Protein AF-A0A023BAM6-F1 (afdb_monomer_lite)

Foldseek 3Di:
DPPVVVVVVVVVVVPDPPVNVVVVVVVVVVVVVPDDPPDPCVVVVVVVVVVVVCVVPVPPDDDDDDDDDDDDDDDDDDDDDDDDDDDDDDDDDDPDPDPLPDAAQDDPVLVVVPDQPLLLLVLLCCCSVVVVCVLDLDDDDPPAHSSRRSVVVVVLVVVCVVPVPRDDSVSSVPCLSVPPDDNPSVVVVVLQVVLPDPPVCSQVVVVLVVLVVLLVVVLVVVVVVVVVDVVNDPLLVVLSCQLVVLADDQWFAAPVRDIAGQDDPVLQPDFAQVLLLVVLCCCVNLVLLVLQPPVLRDPRDHSSSSSVSQVVVCVPDDSLVCVAQSSDDDDQNDDDDPPDDDPRGGTDGNSSSSSVCCSQLVVVSSVRSSVVSVVVVVVVVVVVPPPPPDDDDDDDDDDDDDDDDDDPDPDDDDDDDPPPDPPPDPPDQPQVCVVVVCSVLRDPDPPDDDDFRAPDDPDDLVLLPDDPPDDHSSVSLVVCVVCVVVVQVVVQVPDPDDPPPHGPQRPSNNVSVSVSVRSVVVVVVVVVPPD

Radius of gyration: 33.05 Å; chains: 1; bounding box: 79×85×106 Å

Organism: Gregarina niphandrodes (NCBI:txid110365)

pLDDT: mean 70.74, std 22.08, range [27.56, 98.25]

Secondary structure (DSSP, 8-state):
--HHHHHHHHHHHTTS-HHHHHHHHHHHHHHHHT--TT-TTHHHHHHHHHHHHHHT-TT-----------------------------------------PPPPS--GGGTT-----HHHHHHHHHHHHHT-GGG-SS--PSS--HHHHHHHHHHHHHHHHH-TTSPP-TTTSSTTT--SSS-THHHHHHHHHHH---GGGHHHHHHHHHHHHHHHHHHHHHHHHHHH-TTS-GGGHHHHHHHHTSSPPSEEE-TTS-EEES--TGGGG--EEHHHHHHHHHHHHTT-GGGS-TTT--TT--HHHHHHHHHHHHTTS--GGGGSGGGSS-GGG-PPPTT---TTTSEE-HHHHHHHHHHHSHHHHHHHHHHHHHHHHHHHHHHHTS--------------------------PPPP---------TTS-TTSSHHHHHHHHT------SS--------S-GGGTS--TTS-THHHHHHHHHHHHHHHHHHHHTTS-S----S----HHHHHHHHHHHHHHHHHHHHGGG--

Structure (mmCIF, N/CA/C/O backbone):
data_AF-A0A023BAM6-F1
#
_entry.id   AF-A0A023BAM6-F1
#
loop_
_atom_site.group_PDB
_atom_site.id
_atom_site.type_symbol
_atom_site.label_atom_id
_atom_site.label_alt_id
_atom_site.label_comp_id
_atom_site.label_asym_id
_atom_site.label_entity_id
_atom_site.label_seq_id
_atom_site.pdbx_PDB_ins_code
_atom_site.Cartn_x
_atom_site.Cartn_y
_atom_site.Cartn_z
_atom_site.occupancy
_atom_site.B_iso_or_equiv
_atom_site.auth_seq_id
_atom_site.auth_comp_id
_atom_site.auth_asym_id
_atom_site.auth_atom_id
_atom_site.pdbx_PDB_model_num
ATOM 1 N N . MET A 1 1 ? -6.495 29.002 24.136 1.00 39.88 1 MET A N 1
ATOM 2 C CA . MET A 1 1 ? -6.080 30.288 23.540 1.00 39.88 1 MET A CA 1
ATOM 3 C C . MET A 1 1 ? -7.139 30.722 22.550 1.00 39.88 1 MET A C 1
ATOM 5 O O . MET A 1 1 ? -7.466 29.936 21.670 1.00 39.88 1 MET A O 1
ATOM 9 N N . CYS A 1 2 ? -7.728 31.908 22.714 1.00 44.94 2 CYS A N 1
ATOM 10 C CA . CYS A 1 2 ? -8.522 32.494 21.636 1.00 44.94 2 CYS A CA 1
ATOM 11 C C . CYS A 1 2 ? -7.566 33.038 20.561 1.00 44.94 2 CYS A C 1
ATOM 13 O O . CYS A 1 2 ? -6.419 33.361 20.869 1.00 44.94 2 CYS A O 1
ATOM 15 N N . LEU A 1 3 ? -8.034 33.138 19.313 1.00 41.78 3 LEU A N 1
ATOM 16 C CA . LEU A 1 3 ? -7.269 33.666 18.171 1.00 41.78 3 LEU A CA 1
ATOM 17 C C . LEU A 1 3 ? -6.597 35.011 18.500 1.00 41.78 3 LEU A C 1
ATOM 19 O O . LEU A 1 3 ? -5.480 35.278 18.085 1.00 41.78 3 LEU A O 1
ATOM 23 N N . GLN A 1 4 ? -7.247 35.813 19.338 1.00 47.25 4 GLN A N 1
ATOM 24 C CA . GLN A 1 4 ? -6.756 37.110 19.788 1.00 47.25 4 GLN A CA 1
ATOM 25 C C . GLN A 1 4 ? -5.546 37.019 20.733 1.00 47.25 4 GLN A C 1
ATOM 27 O O . GLN A 1 4 ? -4.661 37.861 20.658 1.00 47.25 4 GLN A O 1
ATOM 32 N N . SER A 1 5 ? -5.456 35.981 21.572 1.00 47.41 5 SER A N 1
ATOM 33 C CA . SER A 1 5 ? -4.263 35.725 22.394 1.00 47.41 5 SER A CA 1
ATOM 34 C C . SER A 1 5 ? -3.087 35.233 21.553 1.00 47.41 5 SER A C 1
ATOM 36 O O . SER A 1 5 ? -1.954 35.593 21.836 1.00 47.41 5 SER A O 1
ATOM 38 N N . ALA A 1 6 ? -3.355 34.435 20.515 1.00 41.34 6 ALA A N 1
ATOM 39 C CA . ALA A 1 6 ? -2.318 33.971 19.595 1.00 41.34 6 ALA A CA 1
ATOM 40 C C . ALA A 1 6 ? -1.775 35.124 18.735 1.00 41.34 6 ALA A C 1
ATOM 42 O O . ALA A 1 6 ? -0.568 35.242 18.569 1.00 41.34 6 ALA A O 1
ATOM 43 N N . LEU A 1 7 ? -2.650 36.016 18.260 1.00 49.31 7 LEU A N 1
ATOM 44 C CA . LEU A 1 7 ? -2.243 37.221 17.531 1.00 49.31 7 LEU A CA 1
ATOM 45 C C . LEU A 1 7 ? -1.484 38.207 18.431 1.00 49.31 7 LEU A C 1
ATOM 47 O O . LEU A 1 7 ? -0.448 38.710 18.025 1.00 49.31 7 LEU A O 1
ATOM 51 N N . SER A 1 8 ? -1.920 38.402 19.681 1.00 48.31 8 SER A N 1
ATOM 52 C CA . SER A 1 8 ? -1.192 39.226 20.659 1.00 48.31 8 SER A CA 1
ATOM 53 C C . SER A 1 8 ? 0.195 38.673 20.993 1.00 48.31 8 SER A C 1
ATOM 55 O O . SER A 1 8 ? 1.098 39.453 21.272 1.00 48.31 8 SER A O 1
ATOM 57 N N . PHE A 1 9 ? 0.362 37.349 21.004 1.00 51.34 9 PHE A N 1
ATOM 58 C CA . PHE A 1 9 ? 1.660 36.714 21.225 1.00 51.34 9 PHE A CA 1
ATOM 59 C C . PHE A 1 9 ? 2.583 36.894 20.013 1.00 51.34 9 PHE A C 1
ATOM 61 O O . PHE A 1 9 ? 3.761 37.183 20.181 1.00 51.34 9 PHE A O 1
ATOM 68 N N . LEU A 1 10 ? 2.042 36.781 18.795 1.00 48.38 10 LEU A N 1
ATOM 69 C CA . LEU A 1 10 ? 2.798 36.998 17.558 1.00 48.38 10 LEU A CA 1
ATOM 70 C C . LEU A 1 10 ? 3.211 38.466 17.374 1.00 48.38 10 LEU A C 1
ATOM 72 O O . LEU A 1 10 ? 4.354 38.714 17.005 1.00 48.38 10 LEU A O 1
ATOM 76 N N . ASP A 1 11 ? 2.344 39.425 17.710 1.00 50.50 11 ASP A N 1
ATOM 77 C CA . ASP A 1 11 ? 2.699 40.853 17.705 1.00 50.50 11 ASP A CA 1
ATOM 78 C C . ASP A 1 11 ? 3.811 41.155 18.725 1.00 50.50 11 ASP A C 1
ATOM 80 O O . ASP A 1 11 ? 4.738 41.905 18.428 1.00 50.50 11 ASP A O 1
ATOM 84 N N . GLN A 1 12 ? 3.777 40.532 19.908 1.00 54.75 12 GLN A N 1
ATOM 85 C CA . GLN A 1 12 ? 4.817 40.708 20.931 1.00 54.75 12 GLN A CA 1
ATOM 86 C C . GLN A 1 12 ? 6.143 40.046 20.544 1.00 54.75 12 GLN A C 1
ATOM 88 O O . GLN A 1 12 ? 7.197 40.639 20.752 1.00 54.75 12 GLN A O 1
ATOM 93 N N . ALA A 1 13 ? 6.099 38.860 19.933 1.00 50.84 13 ALA A N 1
ATOM 94 C CA . ALA A 1 13 ? 7.284 38.202 19.391 1.00 50.84 13 ALA A CA 1
ATOM 95 C C . ALA A 1 13 ? 7.905 39.008 18.235 1.00 50.84 13 ALA A C 1
ATOM 97 O O . ALA A 1 13 ? 9.123 39.062 18.118 1.00 50.84 13 ALA A O 1
ATOM 98 N N . SER A 1 14 ? 7.083 39.690 17.427 1.00 48.66 14 SER A N 1
ATOM 99 C CA . SER A 1 14 ? 7.556 40.575 16.352 1.00 48.66 14 SER A CA 1
ATOM 100 C C . SER A 1 14 ? 8.194 41.881 16.844 1.00 48.66 14 SER A C 1
ATOM 102 O O . SER A 1 14 ? 8.845 42.571 16.065 1.00 48.66 14 SER A O 1
ATOM 104 N N . ALA A 1 15 ? 8.007 42.221 18.124 1.00 53.91 15 ALA A N 1
ATOM 105 C CA . ALA A 1 15 ? 8.567 43.411 18.761 1.00 53.91 15 ALA A CA 1
ATOM 106 C C . ALA A 1 15 ? 9.870 43.133 19.534 1.00 53.91 15 ALA A C 1
ATOM 108 O O . ALA A 1 15 ? 10.428 44.054 20.136 1.00 53.91 15 ALA A O 1
ATOM 109 N N . LEU A 1 16 ? 10.353 41.886 19.543 1.00 73.12 16 LEU A N 1
ATOM 110 C CA . LEU A 1 16 ? 11.674 41.561 20.074 1.00 73.12 16 LEU A CA 1
ATOM 111 C C . LEU A 1 16 ? 12.734 42.190 19.165 1.00 73.12 16 LEU A C 1
ATOM 113 O O . LEU A 1 16 ? 12.675 42.032 17.947 1.00 73.12 16 LEU A O 1
ATOM 117 N N . SER A 1 17 ? 13.682 42.933 19.743 1.00 69.62 17 SER A N 1
ATOM 118 C CA . SER A 1 17 ? 14.806 43.457 18.967 1.00 69.62 17 SER A CA 1
ATOM 119 C C . SER A 1 17 ? 15.677 42.303 18.475 1.00 69.62 17 SER A C 1
ATOM 121 O O . SER A 1 17 ? 15.768 41.264 19.134 1.00 69.62 17 SER A O 1
ATOM 123 N N . ASP A 1 18 ? 16.361 42.501 17.349 1.00 65.12 18 ASP A N 1
ATOM 124 C CA . ASP A 1 18 ? 17.295 41.509 16.804 1.00 65.12 18 ASP A CA 1
ATOM 125 C C . ASP A 1 18 ? 18.355 41.091 17.844 1.00 65.12 18 ASP A C 1
ATOM 127 O O . ASP A 1 18 ? 18.765 39.934 17.880 1.00 65.12 18 ASP A O 1
ATOM 131 N N . ASP A 1 19 ? 18.716 41.989 18.769 1.00 54.69 19 ASP A N 1
ATOM 132 C CA . ASP A 1 19 ? 19.615 41.699 19.894 1.00 54.69 19 ASP A CA 1
ATOM 133 C C . ASP A 1 19 ? 19.014 40.710 20.910 1.00 54.69 19 ASP A C 1
ATOM 135 O O . ASP A 1 19 ? 19.727 39.861 21.445 1.00 54.69 19 ASP A O 1
ATOM 139 N N . ALA A 1 20 ? 17.704 40.785 21.175 1.00 61.34 20 ALA A N 1
ATOM 140 C CA . ALA A 1 20 ? 17.016 39.849 22.064 1.00 61.34 20 ALA A CA 1
ATOM 141 C C . ALA A 1 20 ? 16.894 38.459 21.421 1.00 61.34 20 ALA A C 1
ATOM 143 O O . ALA A 1 20 ? 17.069 37.447 22.100 1.00 61.34 20 ALA A O 1
ATOM 144 N N . VAL A 1 21 ? 16.662 38.409 20.105 1.00 62.56 21 VAL A N 1
ATOM 145 C CA . VAL A 1 21 ? 16.640 37.154 19.338 1.00 62.56 21 VAL A CA 1
ATOM 146 C C . VAL A 1 21 ? 18.037 36.531 19.292 1.00 62.56 21 VAL A C 1
ATOM 148 O O . VAL A 1 21 ? 18.187 35.355 19.609 1.00 62.56 21 VAL A O 1
ATOM 151 N N . ALA A 1 22 ? 19.076 37.323 19.019 1.00 61.97 22 ALA A N 1
ATOM 152 C CA . ALA A 1 22 ? 20.460 36.853 19.018 1.00 61.97 22 ALA A CA 1
ATOM 153 C C . ALA A 1 22 ? 20.920 36.359 20.402 1.00 61.97 22 ALA A C 1
ATOM 155 O O . ALA A 1 22 ? 21.675 35.390 20.499 1.00 61.97 22 ALA A O 1
ATOM 156 N N . MET A 1 23 ? 20.452 36.992 21.484 1.00 59.91 23 MET A N 1
ATOM 157 C CA . MET A 1 23 ? 20.719 36.537 22.850 1.00 59.91 23 MET A CA 1
ATOM 158 C C . MET A 1 23 ? 20.029 35.198 23.143 1.00 59.91 23 MET A C 1
ATOM 160 O O . MET A 1 23 ? 20.653 34.315 23.728 1.00 59.91 23 MET A O 1
ATOM 164 N N . MET A 1 24 ? 18.781 35.018 22.696 1.00 56.75 24 MET A N 1
ATOM 165 C CA . MET A 1 24 ? 18.062 33.747 22.825 1.00 56.75 24 MET A CA 1
ATOM 166 C C . MET A 1 24 ? 18.712 32.622 22.012 1.00 56.75 24 MET A C 1
ATOM 168 O O . MET A 1 24 ? 18.857 31.517 22.529 1.00 56.75 24 MET A O 1
ATOM 172 N N . ASP A 1 25 ? 19.143 32.898 20.780 1.00 55.59 25 ASP A N 1
ATOM 173 C CA . ASP A 1 25 ? 19.797 31.910 19.914 1.00 55.59 25 ASP A CA 1
ATOM 174 C C . ASP A 1 25 ? 21.161 31.483 20.467 1.00 55.59 25 ASP A C 1
ATOM 176 O O . ASP A 1 25 ? 21.487 30.295 20.479 1.00 55.59 25 ASP A O 1
ATOM 180 N N . ARG A 1 26 ? 21.943 32.433 20.995 1.00 64.69 26 ARG A N 1
ATOM 181 C CA . ARG A 1 26 ? 23.209 32.130 21.671 1.00 64.69 26 ARG A CA 1
ATOM 182 C C . ARG A 1 26 ? 22.993 31.265 22.912 1.00 64.69 26 ARG A C 1
ATOM 184 O O . ARG A 1 26 ? 23.725 30.303 23.113 1.00 64.69 26 ARG A O 1
ATOM 191 N N . PHE A 1 27 ? 21.982 31.582 23.717 1.00 60.88 27 PHE A N 1
ATOM 192 C CA . PHE A 1 27 ? 21.685 30.829 24.934 1.00 60.88 27 PHE A CA 1
ATOM 193 C C . PHE A 1 27 ? 21.161 29.419 24.622 1.00 60.88 27 PHE A C 1
ATOM 195 O O . PHE A 1 27 ? 21.526 28.454 25.289 1.00 60.88 27 PHE A O 1
ATOM 202 N N . ALA A 1 28 ? 20.350 29.277 23.570 1.00 59.78 28 ALA A N 1
ATOM 203 C CA . ALA A 1 28 ? 19.902 27.978 23.082 1.00 59.78 28 ALA A CA 1
ATOM 204 C C . ALA A 1 28 ? 21.074 27.126 22.571 1.00 59.78 28 ALA A C 1
ATOM 206 O O . ALA A 1 28 ? 21.104 25.929 22.833 1.00 59.78 28 ALA A O 1
ATOM 207 N N . ALA A 1 29 ? 22.050 27.729 21.885 1.00 59.03 29 ALA A N 1
ATOM 208 C CA . ALA A 1 29 ? 23.253 27.029 21.445 1.00 59.03 29 ALA A CA 1
ATOM 209 C C . ALA A 1 29 ? 24.116 26.555 22.630 1.00 59.03 29 ALA A C 1
ATOM 211 O O . ALA A 1 29 ? 24.506 25.391 22.656 1.00 59.03 29 ALA A O 1
ATOM 212 N N . GLU A 1 30 ? 24.333 27.410 23.637 1.00 63.78 30 GLU A N 1
ATOM 213 C CA . GLU A 1 30 ? 25.087 27.058 24.853 1.00 63.78 30 GLU A CA 1
ATOM 214 C C . GLU A 1 30 ? 24.390 25.936 25.655 1.00 63.78 30 GLU A C 1
ATOM 216 O O . GLU A 1 30 ? 25.047 25.019 26.137 1.00 63.78 30 GLU A O 1
ATOM 221 N N . MET A 1 31 ? 23.053 25.930 25.732 1.00 59.81 31 MET A N 1
ATOM 222 C CA . MET A 1 31 ? 22.292 24.866 26.411 1.00 59.81 31 MET A CA 1
ATOM 223 C C . MET A 1 31 ? 22.296 23.522 25.666 1.00 59.81 31 MET A C 1
ATOM 225 O O . MET A 1 31 ? 22.079 22.481 26.284 1.00 59.81 31 MET A O 1
ATOM 229 N N . LEU A 1 32 ? 22.495 23.532 24.346 1.00 55.44 32 LEU A N 1
ATOM 230 C CA . LEU A 1 32 ? 22.486 22.324 23.518 1.00 55.44 32 LEU A CA 1
ATOM 231 C C . LEU A 1 32 ? 23.868 21.659 23.414 1.00 55.44 32 LEU A C 1
ATOM 233 O O . LEU A 1 32 ? 23.922 20.465 23.128 1.00 55.44 32 LEU A O 1
ATOM 237 N N . GLU A 1 33 ? 24.964 22.391 23.647 1.00 56.66 33 GLU A N 1
ATOM 238 C CA . GLU A 1 33 ? 26.327 21.830 23.636 1.00 56.66 33 GLU A CA 1
ATOM 239 C C . GLU A 1 33 ? 26.632 20.946 24.859 1.00 56.66 33 GLU A C 1
ATOM 241 O O . GLU A 1 33 ? 27.360 19.964 24.719 1.00 56.66 33 GLU A O 1
ATOM 246 N N . ASP A 1 34 ? 26.021 21.217 26.017 1.00 50.75 34 ASP A N 1
ATOM 247 C CA . ASP A 1 34 ? 26.221 20.452 27.264 1.00 50.75 34 ASP A CA 1
ATOM 248 C C . ASP A 1 34 ? 25.141 19.372 27.512 1.00 50.75 34 ASP A C 1
ATOM 250 O O . ASP A 1 34 ? 25.018 18.819 28.609 1.00 50.75 34 ASP A O 1
ATOM 254 N N . TRP A 1 35 ? 24.337 19.045 26.495 1.00 63.62 35 TRP A N 1
ATOM 255 C CA . TRP A 1 35 ? 23.192 18.144 26.632 1.00 63.62 35 TRP A CA 1
ATOM 256 C C . TRP A 1 35 ? 23.614 16.664 26.741 1.00 63.62 35 TRP A C 1
ATOM 258 O O . TRP A 1 35 ? 24.070 16.060 25.771 1.00 63.62 35 TRP A O 1
ATOM 268 N N . ASN A 1 36 ? 23.389 16.050 27.910 1.00 52.47 36 ASN A N 1
ATOM 269 C CA . ASN A 1 36 ? 23.323 14.593 28.076 1.00 52.47 36 ASN A CA 1
ATOM 270 C C . ASN A 1 36 ? 21.860 14.133 28.193 1.00 52.47 36 ASN A C 1
ATOM 272 O O . ASN A 1 36 ? 21.074 14.713 28.938 1.00 52.47 36 ASN A O 1
ATOM 276 N N . ASP A 1 37 ? 21.506 13.065 27.477 1.00 50.84 37 ASP A N 1
ATOM 277 C CA . ASP A 1 37 ? 20.132 12.555 27.308 1.00 50.84 37 ASP A CA 1
ATOM 278 C C . ASP A 1 37 ? 19.467 11.979 28.587 1.00 50.84 37 ASP A C 1
ATOM 280 O O . ASP A 1 37 ? 18.336 11.494 28.515 1.00 50.84 37 ASP A O 1
ATOM 284 N N . ASP A 1 38 ? 20.126 12.032 29.750 1.00 49.88 38 ASP A N 1
ATOM 285 C CA . ASP A 1 38 ? 19.708 11.321 30.970 1.00 49.88 38 ASP A CA 1
ATOM 286 C C . ASP A 1 38 ? 19.127 12.213 32.097 1.00 49.88 38 ASP A C 1
ATOM 288 O O . ASP A 1 38 ? 18.716 11.674 33.127 1.00 49.88 38 ASP A O 1
ATOM 292 N N . ASP A 1 39 ? 19.026 13.540 31.931 1.00 60.81 39 ASP A N 1
ATOM 293 C CA . ASP A 1 39 ? 18.558 14.441 33.004 1.00 60.81 39 ASP A CA 1
ATOM 294 C C . ASP A 1 39 ? 17.070 14.857 32.867 1.00 60.81 39 ASP A C 1
ATOM 296 O O . ASP A 1 39 ? 16.669 15.589 31.960 1.00 60.81 39 ASP A O 1
ATOM 300 N N . ASP A 1 40 ? 16.232 14.408 33.815 1.00 49.84 40 ASP A N 1
ATOM 301 C CA . ASP A 1 40 ? 14.765 14.599 33.856 1.00 49.84 40 ASP A CA 1
ATOM 302 C C . ASP A 1 40 ? 14.295 15.949 34.475 1.00 49.84 40 ASP A C 1
ATOM 304 O O . ASP A 1 40 ? 13.090 16.220 34.530 1.00 49.84 40 ASP A O 1
ATOM 308 N N . ASP A 1 41 ? 15.202 16.834 34.906 1.00 58.44 41 ASP A N 1
ATOM 309 C CA . ASP A 1 41 ? 14.861 18.056 35.673 1.00 58.44 41 ASP A CA 1
ATOM 310 C C . ASP A 1 41 ? 14.668 19.338 34.824 1.00 58.44 41 ASP A C 1
ATOM 312 O O . ASP A 1 41 ? 14.342 20.412 35.338 1.00 58.44 41 ASP A O 1
ATOM 316 N N . VAL A 1 42 ? 14.729 19.224 33.494 1.00 52.69 42 VAL A N 1
ATOM 317 C CA . VAL A 1 42 ? 14.700 20.353 32.535 1.00 52.69 42 VAL A CA 1
ATOM 318 C C . VAL A 1 42 ? 13.460 21.252 32.664 1.00 52.69 42 VAL A C 1
ATOM 320 O O . VAL A 1 42 ? 13.533 22.466 32.476 1.00 52.69 42 VAL A O 1
ATOM 323 N N . ILE A 1 43 ? 12.294 20.694 33.003 1.00 49.88 43 ILE A N 1
ATOM 324 C CA . ILE A 1 43 ? 11.062 21.494 33.144 1.00 49.88 43 ILE A CA 1
ATOM 325 C C . ILE A 1 43 ? 11.118 22.376 34.399 1.00 49.88 43 ILE A C 1
ATOM 327 O O . ILE A 1 43 ? 10.577 23.482 34.383 1.00 49.88 43 ILE A O 1
ATOM 331 N N . ALA A 1 44 ? 11.767 21.908 35.467 1.00 61.47 44 ALA A N 1
ATOM 332 C CA . ALA A 1 44 ? 11.925 22.682 36.693 1.00 61.47 44 ALA A CA 1
ATOM 333 C C . ALA A 1 44 ? 12.922 23.833 36.494 1.00 61.47 44 ALA A C 1
ATOM 335 O O . ALA A 1 44 ? 12.675 24.940 36.972 1.00 61.47 44 ALA A O 1
ATOM 336 N N . ASP A 1 45 ? 13.982 23.606 35.718 1.00 63.88 45 ASP A N 1
ATOM 337 C CA . ASP A 1 45 ? 14.970 24.639 35.408 1.00 63.88 45 ASP A CA 1
ATOM 338 C C . ASP A 1 45 ? 14.429 25.710 34.463 1.00 63.88 45 ASP A C 1
ATOM 340 O O . ASP A 1 45 ? 14.577 26.899 34.741 1.00 63.88 45 ASP A O 1
ATOM 344 N N . VAL A 1 46 ? 13.692 25.322 33.417 1.00 55.75 46 VAL A N 1
ATOM 345 C CA . VAL A 1 46 ? 13.018 26.288 32.534 1.00 55.75 46 VAL A CA 1
ATOM 346 C C . VAL A 1 46 ? 11.956 27.088 33.295 1.00 55.75 46 VAL A C 1
ATOM 348 O O . VAL A 1 46 ? 11.841 28.294 33.091 1.00 55.75 46 VAL A O 1
ATOM 351 N N . ALA A 1 47 ? 11.197 26.457 34.198 1.00 58.84 47 ALA A N 1
ATOM 352 C CA . ALA A 1 47 ? 10.211 27.163 35.017 1.00 58.84 47 ALA A CA 1
ATOM 353 C C . ALA A 1 47 ? 10.867 28.189 35.956 1.00 58.84 47 ALA A C 1
ATOM 355 O O . ALA A 1 47 ? 10.404 29.324 36.030 1.00 58.84 47 ALA A O 1
ATOM 356 N N . ARG A 1 48 ? 11.976 27.820 36.607 1.00 67.31 48 ARG A N 1
ATOM 357 C CA . ARG A 1 48 ? 12.741 28.705 37.496 1.00 67.31 48 ARG A CA 1
ATOM 358 C C . ARG A 1 48 ? 13.337 29.901 36.751 1.00 67.31 48 ARG A C 1
ATOM 360 O O . ARG A 1 48 ? 13.233 31.021 37.232 1.00 67.31 48 ARG A O 1
ATOM 367 N N . ILE A 1 49 ? 13.886 29.681 35.557 1.00 64.69 49 ILE A N 1
ATOM 368 C CA . ILE A 1 49 ? 14.461 30.749 34.725 1.00 64.69 49 ILE A CA 1
ATOM 369 C C . ILE A 1 49 ? 13.372 31.714 34.237 1.00 64.69 49 ILE A C 1
ATOM 371 O O . ILE A 1 49 ? 13.572 32.925 34.242 1.00 64.69 49 ILE A O 1
ATOM 375 N N . VAL A 1 50 ? 12.198 31.202 33.852 1.00 61.94 50 VAL A N 1
ATOM 376 C CA . VAL A 1 50 ? 11.060 32.051 33.465 1.00 61.94 50 VAL A CA 1
ATOM 377 C C . VAL A 1 50 ? 10.555 32.872 34.654 1.00 61.94 50 VAL A C 1
ATOM 379 O O . VAL A 1 50 ? 10.247 34.050 34.480 1.00 61.94 50 VAL A O 1
ATOM 382 N N . ASP A 1 51 ? 10.505 32.293 35.853 1.00 67.12 51 ASP A N 1
ATOM 383 C CA . ASP A 1 51 ? 10.130 33.022 37.068 1.00 67.12 51 ASP A CA 1
ATOM 384 C C . ASP A 1 51 ? 11.156 34.117 37.420 1.00 67.12 51 ASP A C 1
ATOM 386 O O . ASP A 1 51 ? 10.750 35.236 37.744 1.00 67.12 51 ASP A O 1
ATOM 390 N N . ASP A 1 52 ? 12.457 33.853 37.261 1.00 67.81 52 ASP A N 1
ATOM 391 C CA . ASP A 1 52 ? 13.523 34.847 37.455 1.00 67.81 52 ASP A CA 1
ATOM 392 C C . ASP A 1 52 ? 13.433 35.987 36.419 1.00 67.81 52 ASP A C 1
ATOM 394 O O . ASP A 1 52 ? 13.495 37.163 36.775 1.00 67.81 52 ASP A O 1
ATOM 398 N N . MET A 1 53 ? 13.170 35.674 35.145 1.00 55.81 53 MET A N 1
ATOM 399 C CA . MET A 1 53 ? 12.970 36.686 34.094 1.00 55.81 53 MET A CA 1
ATOM 400 C C . MET A 1 53 ? 11.723 37.556 34.322 1.00 55.81 53 MET A C 1
ATOM 402 O O . MET A 1 53 ? 11.682 38.720 33.914 1.00 55.81 53 MET A O 1
ATOM 406 N N . LEU A 1 54 ? 10.683 37.001 34.951 1.00 60.66 54 LEU A N 1
ATOM 407 C CA . LEU A 1 54 ? 9.448 37.721 35.264 1.00 60.66 54 LEU A CA 1
ATOM 408 C C . LEU A 1 54 ? 9.548 38.536 36.561 1.00 60.66 54 LEU A C 1
ATOM 410 O O . LEU A 1 54 ? 8.817 39.522 36.707 1.00 60.66 54 LEU A O 1
ATOM 414 N N . ALA A 1 55 ? 10.452 38.175 37.477 1.00 65.25 55 ALA A N 1
ATOM 415 C CA . ALA A 1 55 ? 10.710 38.924 38.706 1.00 65.25 55 ALA A CA 1
ATOM 416 C C . ALA A 1 55 ? 11.258 40.337 38.424 1.00 65.25 55 ALA A C 1
ATOM 418 O O . ALA A 1 55 ? 10.893 41.288 39.121 1.00 65.25 55 ALA A O 1
ATOM 419 N N . ASP A 1 56 ? 12.030 40.496 37.347 1.00 55.53 56 ASP A N 1
ATOM 420 C CA . ASP A 1 56 ? 12.645 41.770 36.957 1.00 55.53 56 ASP A CA 1
ATOM 421 C C . ASP A 1 56 ? 11.716 42.699 36.145 1.00 55.53 56 ASP A C 1
ATOM 423 O O . ASP A 1 56 ? 12.072 43.842 35.854 1.00 55.53 56 ASP A O 1
ATOM 427 N N . ASN A 1 57 ? 10.494 42.262 35.801 1.00 46.28 57 ASN A N 1
ATOM 428 C CA . ASN A 1 57 ? 9.534 43.055 35.016 1.00 46.28 57 ASN A CA 1
ATOM 429 C C . ASN A 1 57 ? 8.096 43.035 35.592 1.00 46.28 57 ASN A C 1
ATOM 431 O O . ASN A 1 57 ? 7.161 42.501 34.982 1.00 46.28 57 ASN A O 1
ATOM 435 N N . PRO A 1 58 ? 7.849 43.696 36.744 1.00 48.28 58 PRO A N 1
ATOM 436 C CA . PRO A 1 58 ? 6.582 43.613 37.487 1.00 48.28 58 PRO A CA 1
ATOM 437 C C . PRO A 1 58 ? 5.350 44.210 36.773 1.00 48.28 58 PRO A C 1
ATOM 439 O O . PRO A 1 58 ? 4.221 44.034 37.238 1.00 48.28 58 PRO A O 1
ATOM 442 N N . ASN A 1 59 ? 5.530 44.886 35.633 1.00 47.12 59 ASN A N 1
ATOM 443 C CA . ASN A 1 59 ? 4.442 45.491 34.858 1.00 47.12 59 ASN A CA 1
ATOM 444 C C . ASN A 1 59 ? 3.821 44.552 33.802 1.00 47.12 59 ASN A C 1
ATOM 446 O O . ASN A 1 59 ? 2.800 44.901 33.210 1.00 47.12 59 ASN A O 1
ATOM 450 N N . ALA A 1 60 ? 4.360 43.346 33.588 1.00 45.22 60 ALA A N 1
ATOM 451 C CA . ALA A 1 60 ? 3.871 42.384 32.589 1.00 45.22 60 ALA A CA 1
ATOM 452 C C . ALA A 1 60 ? 2.614 41.585 33.027 1.00 45.22 60 ALA A C 1
ATOM 454 O O . ALA A 1 60 ? 2.415 40.435 32.631 1.00 45.22 60 ALA A O 1
ATOM 455 N N . ARG A 1 61 ? 1.739 42.162 33.869 1.00 38.69 61 ARG A N 1
ATOM 456 C CA . ARG A 1 61 ? 0.598 41.444 34.469 1.00 38.69 61 ARG A CA 1
ATOM 457 C C . ARG A 1 61 ? -0.707 41.668 33.693 1.00 38.69 61 ARG A C 1
ATOM 459 O O . ARG A 1 61 ? -1.288 42.750 33.701 1.00 38.69 61 ARG A O 1
ATOM 466 N N . PHE A 1 62 ? -1.204 40.604 33.064 1.00 32.00 62 PHE A N 1
ATOM 467 C CA . PHE A 1 62 ? -2.440 40.580 32.274 1.00 32.00 62 PHE A CA 1
ATOM 468 C C . PHE A 1 62 ? -3.701 40.870 33.113 1.00 32.00 62 PHE A C 1
ATOM 470 O O . PHE A 1 62 ? -4.046 40.106 34.015 1.00 32.00 62 PHE A O 1
ATOM 477 N N . GLN A 1 63 ? -4.462 41.912 32.756 1.00 32.28 63 GLN A N 1
ATOM 478 C CA . GLN A 1 63 ? -5.855 42.088 33.190 1.00 32.28 63 GLN A CA 1
ATOM 479 C C . GLN A 1 63 ? -6.812 41.922 32.001 1.00 32.28 63 GLN A C 1
ATOM 481 O O . GLN A 1 63 ? -6.839 42.733 31.079 1.00 32.28 63 GLN A O 1
ATOM 486 N N . SER A 1 64 ? -7.633 40.870 32.033 1.00 28.14 64 SER A N 1
ATOM 487 C CA . SER A 1 64 ? -8.681 40.605 31.039 1.00 28.14 64 SER A CA 1
ATOM 488 C C . SER A 1 64 ? -10.004 41.247 31.471 1.00 28.14 64 SER A C 1
ATOM 490 O O . SER A 1 64 ? -10.660 40.772 32.401 1.00 28.14 64 SER A O 1
ATOM 492 N N . ARG A 1 65 ? -10.433 42.302 30.767 1.00 27.56 65 ARG A N 1
ATOM 493 C CA . ARG A 1 65 ? -11.730 42.972 30.961 1.00 27.56 65 ARG A CA 1
ATOM 494 C C . ARG A 1 65 ? -12.755 42.429 29.957 1.00 27.56 65 ARG A C 1
ATOM 496 O O . ARG A 1 65 ? -12.660 42.689 28.763 1.00 27.56 65 ARG A O 1
ATOM 503 N N . VAL A 1 66 ? -13.753 41.691 30.443 1.00 28.50 66 VAL A N 1
ATOM 504 C CA . VAL A 1 66 ? -14.851 41.138 29.630 1.00 28.50 66 VAL A CA 1
ATOM 505 C C . VAL A 1 66 ? -15.981 42.166 29.504 1.00 28.50 66 VAL A C 1
ATOM 507 O O . VAL A 1 66 ? -16.543 42.589 30.513 1.00 28.50 66 VAL A O 1
ATOM 510 N N . LYS A 1 67 ? -16.368 42.531 28.274 1.00 31.55 67 LYS A N 1
ATOM 511 C CA . LYS A 1 67 ? -17.664 43.171 27.978 1.00 31.55 67 LYS A CA 1
ATOM 512 C C . LYS A 1 67 ? -18.557 42.191 27.214 1.00 31.55 67 LYS A C 1
ATOM 514 O O . LYS A 1 67 ? -18.138 41.609 26.221 1.00 31.55 67 LYS A O 1
ATOM 519 N N . ARG A 1 68 ? -19.789 42.022 27.706 1.00 31.64 68 ARG A N 1
ATOM 520 C CA . ARG A 1 68 ? -20.888 41.292 27.056 1.00 31.64 68 ARG A CA 1
ATOM 521 C C . ARG A 1 68 ? -21.676 42.235 26.150 1.00 31.64 68 ARG A C 1
ATOM 523 O O . ARG A 1 68 ? -22.019 43.332 26.580 1.00 31.64 68 ARG A O 1
ATOM 530 N N . THR A 1 69 ? -22.081 41.734 24.991 1.00 28.73 69 THR A N 1
ATOM 531 C CA . THR A 1 69 ? -23.277 42.172 24.262 1.00 28.73 69 THR A CA 1
ATOM 532 C C . THR A 1 69 ? -24.023 40.945 23.745 1.00 28.73 69 THR A C 1
ATOM 534 O O . THR A 1 69 ? -23.469 39.854 23.614 1.00 28.73 69 THR A O 1
ATOM 537 N N . SER A 1 70 ? -25.325 41.121 23.580 1.00 30.89 70 SER A N 1
ATOM 538 C CA . SER A 1 70 ? -26.369 40.103 23.577 1.00 30.89 70 SER A CA 1
ATOM 539 C C . SER A 1 70 ? -27.283 40.227 22.354 1.00 30.89 70 SER A C 1
ATOM 541 O O . SER A 1 70 ? -27.409 41.317 21.809 1.00 30.89 70 SER A O 1
ATOM 543 N N . VAL A 1 71 ? -28.042 39.147 22.113 1.00 30.31 71 VAL A N 1
ATOM 544 C CA . VAL A 1 71 ? -29.333 39.046 21.390 1.00 30.31 71 VAL A CA 1
ATOM 545 C C . VAL A 1 71 ? -29.281 38.804 19.874 1.00 30.31 71 VAL A C 1
ATOM 547 O O . VAL A 1 71 ? -28.620 39.518 19.133 1.00 30.31 71 VAL A O 1
ATOM 550 N N . GLY A 1 72 ? -30.077 37.817 19.432 1.00 28.64 72 GLY A N 1
ATOM 551 C CA . GLY A 1 72 ? -30.522 37.652 18.045 1.00 28.64 72 GLY A CA 1
ATOM 552 C C . GLY A 1 72 ? -31.028 36.241 17.721 1.00 28.64 72 GLY A C 1
ATOM 553 O O . GLY A 1 72 ? -30.233 35.360 17.426 1.00 28.64 72 GLY A O 1
ATOM 554 N N . SER A 1 73 ? -32.341 36.025 17.803 1.00 32.19 73 SER A N 1
ATOM 555 C CA . SER A 1 73 ? -33.084 34.768 17.595 1.00 32.19 73 SER A CA 1
ATOM 556 C C . SER A 1 73 ? -33.899 34.783 16.293 1.00 32.19 73 SER A C 1
ATOM 558 O O . SER A 1 73 ? -34.534 35.801 16.058 1.00 32.19 73 SER A O 1
ATOM 560 N N . GLU A 1 74 ? -34.015 33.663 15.559 1.00 29.52 74 GLU A N 1
ATOM 561 C CA . GLU A 1 74 ? -35.117 33.343 14.604 1.00 29.52 74 GLU A CA 1
ATOM 562 C C . GLU A 1 74 ? -34.978 31.875 14.114 1.00 29.52 74 GLU A C 1
ATOM 564 O O . GLU A 1 74 ? -33.891 31.460 13.731 1.00 29.52 74 GLU A O 1
ATOM 569 N N . LYS A 1 75 ? -35.883 30.936 14.446 1.00 32.78 75 LYS A N 1
ATOM 570 C CA . LYS A 1 75 ? -37.175 30.501 13.842 1.00 32.78 75 LYS A CA 1
ATOM 571 C C . LYS A 1 75 ? -37.121 29.695 12.516 1.00 32.78 75 LYS A C 1
ATOM 573 O O . LYS A 1 75 ? -36.967 30.241 11.439 1.00 32.78 75 LYS A O 1
ATOM 578 N N . VAL A 1 76 ? -37.379 28.384 12.672 1.00 31.59 76 VAL A N 1
ATOM 579 C CA . VAL A 1 76 ? -38.368 27.497 11.997 1.00 31.59 76 VAL A CA 1
ATOM 580 C C . VAL A 1 76 ? -38.595 27.604 10.476 1.00 31.59 76 VAL A C 1
ATOM 582 O O . VAL A 1 76 ? -39.168 28.577 10.006 1.00 31.59 76 VAL A O 1
ATOM 585 N N . CYS A 1 77 ? -38.410 26.481 9.761 1.00 29.47 77 CYS A N 1
ATOM 586 C CA . CYS A 1 77 ? -39.372 26.014 8.747 1.00 29.47 77 CYS A CA 1
ATOM 587 C C . CYS A 1 77 ? -39.273 24.490 8.531 1.00 29.47 77 CYS A C 1
ATOM 589 O O . CYS A 1 77 ? -38.185 23.949 8.349 1.00 29.47 77 CYS A O 1
ATOM 591 N N . GLY A 1 78 ? -40.416 23.798 8.583 1.00 30.17 78 GLY A N 1
ATOM 592 C CA . GLY A 1 78 ? -40.549 22.360 8.345 1.00 30.17 78 GLY A CA 1
ATOM 593 C C . GLY A 1 78 ? -41.115 22.061 6.959 1.00 30.17 78 GLY A C 1
ATOM 594 O O . GLY A 1 78 ? -41.895 22.840 6.419 1.00 30.17 78 GLY A O 1
ATOM 595 N N . THR A 1 79 ? -40.771 20.902 6.396 1.00 31.39 79 THR A N 1
ATOM 596 C CA . THR A 1 79 ? -41.409 20.377 5.180 1.00 31.39 79 THR A CA 1
ATOM 597 C C . THR A 1 79 ? -41.810 18.916 5.368 1.00 31.39 79 THR A C 1
ATOM 599 O O . THR A 1 79 ? -41.006 18.051 5.708 1.00 31.39 79 THR A O 1
ATOM 602 N N . LYS A 1 80 ? -43.111 18.668 5.172 1.00 31.75 80 LYS A N 1
ATOM 603 C CA . LYS A 1 80 ? -43.758 17.353 5.115 1.00 31.75 80 LYS A CA 1
ATOM 604 C C . LYS A 1 80 ? -43.367 16.648 3.813 1.00 31.75 80 LYS A C 1
ATOM 606 O O . LYS A 1 80 ? -43.471 17.252 2.748 1.00 31.75 80 LYS A O 1
ATOM 611 N N . LYS A 1 81 ? -43.007 15.363 3.883 1.00 33.00 81 LYS A N 1
ATOM 612 C CA . LYS A 1 81 ? -42.938 14.468 2.718 1.00 33.00 81 LYS A CA 1
ATOM 613 C C . LYS A 1 81 ? -44.076 13.453 2.779 1.00 33.00 81 LYS A C 1
ATOM 615 O O . LYS A 1 81 ? -44.293 12.811 3.800 1.00 33.00 81 LYS A O 1
ATOM 620 N N . ILE A 1 82 ? -44.799 13.377 1.668 1.00 28.61 82 ILE A N 1
ATOM 621 C CA . ILE A 1 82 ? -45.879 12.441 1.361 1.00 28.61 82 ILE A CA 1
ATOM 622 C C . ILE A 1 82 ? -45.233 11.140 0.867 1.00 28.61 82 ILE A C 1
ATOM 624 O O . ILE A 1 82 ? -44.375 11.192 -0.013 1.00 28.61 82 ILE A O 1
ATOM 628 N N . CYS A 1 83 ? -45.641 9.994 1.413 1.00 28.77 83 CYS A N 1
ATOM 629 C CA . CYS A 1 83 ? -45.261 8.673 0.912 1.00 28.77 83 CYS A CA 1
ATOM 630 C C . CYS A 1 83 ? -46.458 8.049 0.186 1.00 28.77 83 CYS A C 1
ATOM 632 O O . CYS A 1 83 ? -47.547 7.963 0.749 1.00 28.77 83 CYS A O 1
ATOM 634 N N . ILE A 1 84 ? -46.240 7.628 -1.060 1.00 30.55 84 ILE A N 1
ATOM 635 C CA . ILE A 1 84 ? -47.184 6.853 -1.871 1.00 30.55 84 ILE A CA 1
ATOM 636 C C . ILE A 1 84 ? -46.838 5.373 -1.675 1.00 30.55 84 ILE A C 1
ATOM 638 O O . ILE A 1 84 ? -45.679 4.988 -1.825 1.00 30.55 84 ILE A O 1
ATOM 642 N N . GLY A 1 85 ? -47.836 4.573 -1.295 1.00 30.66 85 GLY A N 1
ATOM 643 C CA . GLY A 1 85 ? -47.710 3.133 -1.074 1.00 30.66 85 GLY A CA 1
ATOM 644 C C . GLY A 1 85 ? -47.777 2.321 -2.369 1.00 30.66 85 GLY A C 1
ATOM 645 O O . GLY A 1 85 ? -48.524 2.660 -3.285 1.00 30.66 85 GLY A O 1
ATOM 646 N N . VAL A 1 86 ? -47.011 1.230 -2.412 1.00 33.09 86 VAL A N 1
ATOM 647 C CA . VAL A 1 86 ? -47.077 0.151 -3.413 1.00 33.09 86 VAL A CA 1
ATOM 648 C C . VAL A 1 86 ? -46.916 -1.176 -2.646 1.00 33.09 86 VAL A C 1
ATOM 650 O O . VAL A 1 86 ? -46.122 -1.205 -1.703 1.00 33.09 86 VAL A O 1
ATOM 653 N N . PRO A 1 87 ? -47.694 -2.232 -2.960 1.00 42.16 87 PRO A N 1
ATOM 654 C CA . PRO A 1 87 ? -47.922 -3.352 -2.048 1.00 42.16 87 PRO A CA 1
ATOM 655 C C . PRO A 1 87 ? -46.829 -4.430 -2.069 1.00 42.16 87 PRO A C 1
ATOM 657 O O . PRO A 1 87 ? -46.139 -4.639 -3.066 1.00 42.16 87 PRO A O 1
ATOM 660 N N . GLU A 1 88 ? -46.730 -5.123 -0.933 1.00 40.28 88 GLU A N 1
ATOM 661 C CA . GLU A 1 88 ? -45.830 -6.235 -0.629 1.00 40.28 88 GLU A CA 1
ATOM 662 C C . GLU A 1 88 ? -46.127 -7.488 -1.464 1.00 40.28 88 GLU A C 1
ATOM 664 O O . GLU A 1 88 ? -47.237 -8.020 -1.445 1.00 40.28 88 GLU A O 1
ATOM 669 N N . SER A 1 89 ? -45.093 -8.039 -2.104 1.00 36.00 89 SER A N 1
ATOM 670 C CA . SER A 1 89 ? -45.075 -9.447 -2.500 1.00 36.00 89 SER A CA 1
ATOM 671 C C . SER A 1 89 ? -43.713 -10.077 -2.198 1.00 36.00 89 SER A C 1
ATOM 673 O O . SER A 1 89 ? -42.723 -9.801 -2.871 1.00 36.00 89 SER A O 1
ATOM 675 N N . VAL A 1 90 ? -43.714 -10.911 -1.156 1.00 48.09 90 VAL A N 1
ATOM 676 C CA . VAL A 1 90 ? -42.913 -12.126 -0.922 1.00 48.09 90 VAL A CA 1
ATOM 677 C C . VAL A 1 90 ? -41.490 -12.134 -1.499 1.00 48.09 90 VAL A C 1
ATOM 679 O O . VAL A 1 90 ? -41.267 -12.585 -2.621 1.00 48.09 90 VAL A O 1
ATOM 682 N N . VAL A 1 91 ? -40.502 -11.761 -0.676 1.00 35.88 91 VAL A N 1
ATOM 683 C CA . VAL A 1 91 ? -39.096 -12.138 -0.896 1.00 35.88 91 VAL A CA 1
ATOM 684 C C . VAL A 1 91 ? -38.453 -12.571 0.424 1.00 35.88 91 VAL A C 1
ATOM 686 O O . VAL A 1 91 ? -38.220 -11.765 1.315 1.00 35.88 91 VAL A O 1
ATOM 689 N N . SER A 1 92 ? -38.209 -13.880 0.500 1.00 39.91 92 SER A N 1
ATOM 690 C CA . SER A 1 92 ? -37.167 -14.612 1.231 1.00 39.91 92 SER A CA 1
ATOM 691 C C . SER A 1 92 ? -36.357 -13.843 2.290 1.00 39.91 92 SER A C 1
ATOM 693 O O . SER A 1 92 ? -35.518 -13.007 1.952 1.00 39.91 92 SER A O 1
ATOM 695 N N . GLU A 1 93 ? -36.519 -14.236 3.559 1.00 39.34 93 GLU A N 1
ATOM 696 C CA . GLU A 1 93 ? -35.662 -13.867 4.696 1.00 39.34 93 GLU A CA 1
ATOM 697 C C . GLU A 1 93 ? -34.205 -14.302 4.460 1.00 39.34 93 GLU A C 1
ATOM 699 O O . GLU A 1 93 ? -33.762 -15.384 4.843 1.00 39.34 93 GLU A O 1
ATOM 704 N N . CYS A 1 94 ? -33.427 -13.428 3.830 1.00 33.69 94 CYS A N 1
ATOM 705 C CA . CYS A 1 94 ? -32.002 -13.324 4.101 1.00 33.69 94 CYS A CA 1
ATOM 706 C C . CYS A 1 94 ? -31.850 -12.364 5.280 1.00 33.69 94 CYS A C 1
ATOM 708 O O . CYS A 1 94 ? -32.379 -11.256 5.232 1.00 33.69 94 CYS A O 1
ATOM 710 N N . VAL A 1 95 ? -31.120 -12.773 6.320 1.00 37.84 95 VAL A N 1
ATOM 711 C CA . VAL A 1 95 ? -30.732 -11.917 7.450 1.00 37.84 95 VAL A CA 1
ATOM 712 C C . VAL A 1 95 ? -29.915 -10.744 6.901 1.00 37.84 95 VAL A C 1
ATOM 714 O O . VAL A 1 95 ? -28.700 -10.827 6.724 1.00 37.84 95 VAL A O 1
ATOM 717 N N . VAL A 1 96 ? -30.601 -9.657 6.552 1.00 35.78 96 VAL A N 1
ATOM 718 C CA . VAL A 1 96 ? -29.985 -8.378 6.220 1.00 35.78 96 VAL A CA 1
ATOM 719 C C . VAL A 1 96 ? -29.369 -7.894 7.520 1.00 35.78 96 VAL A C 1
ATOM 721 O O . VAL A 1 96 ? -30.093 -7.608 8.469 1.00 35.78 96 VAL A O 1
ATOM 724 N N . ALA A 1 97 ? -28.036 -7.850 7.581 1.00 42.78 97 ALA A N 1
ATOM 725 C CA . ALA A 1 97 ? -27.332 -7.184 8.665 1.00 42.78 97 ALA A CA 1
ATOM 726 C C . ALA A 1 97 ? -27.924 -5.777 8.799 1.00 42.78 97 ALA A C 1
ATOM 728 O O . ALA A 1 97 ? -27.793 -4.951 7.889 1.00 42.78 97 ALA A O 1
ATOM 729 N N . GLU A 1 98 ? -28.660 -5.560 9.887 1.00 42.72 98 GLU A N 1
ATOM 730 C CA . GLU A 1 98 ? -29.332 -4.309 10.193 1.00 42.72 98 GLU A CA 1
ATOM 731 C C . GLU A 1 98 ? -28.274 -3.208 10.101 1.00 42.72 98 GLU A C 1
ATOM 733 O O . GLU A 1 98 ? -27.276 -3.226 10.827 1.00 42.72 98 GLU A O 1
ATOM 738 N N . ARG A 1 99 ? -28.404 -2.311 9.112 1.00 47.06 99 ARG A N 1
ATOM 739 C CA . ARG A 1 99 ? -27.441 -1.222 8.937 1.00 47.06 99 ARG A CA 1
ATOM 740 C C . ARG A 1 99 ? -27.421 -0.448 10.243 1.00 47.06 99 ARG A C 1
ATOM 742 O O . ARG A 1 99 ? -28.424 0.174 10.586 1.00 47.06 99 ARG A O 1
ATOM 749 N N . VAL A 1 100 ? -26.287 -0.486 10.941 1.00 56.22 100 VAL A N 1
ATOM 750 C CA . VAL A 1 100 ? -26.076 0.277 12.171 1.00 56.22 100 VAL A CA 1
ATOM 751 C C . VAL A 1 100 ? -26.455 1.724 11.871 1.00 56.22 100 VAL A C 1
ATOM 753 O O . VAL A 1 100 ? -25.837 2.370 11.020 1.00 56.22 100 VAL A O 1
ATOM 756 N N . ALA A 1 101 ? -27.532 2.201 12.500 1.00 72.19 101 ALA A N 1
ATOM 757 C CA . ALA A 1 101 ? -28.012 3.558 12.305 1.00 72.19 101 ALA A CA 1
ATOM 758 C C . ALA A 1 101 ? -26.860 4.527 12.600 1.00 72.19 101 ALA A C 1
ATOM 760 O O . ALA A 1 101 ? -26.209 4.427 13.642 1.00 72.19 101 ALA A O 1
ATOM 761 N N . GLY A 1 102 ? -26.575 5.435 11.662 1.00 78.88 102 GLY A N 1
ATOM 762 C CA . GLY A 1 102 ? -25.491 6.400 11.827 1.00 78.88 102 GLY A CA 1
ATOM 763 C C . GLY A 1 102 ? -25.674 7.194 13.121 1.00 78.88 102 GLY A C 1
ATOM 764 O O . GLY A 1 102 ? -26.756 7.718 13.382 1.00 78.88 102 GLY A O 1
ATOM 765 N N . PHE A 1 103 ? -24.628 7.275 13.939 1.00 86.25 103 PHE A N 1
ATOM 766 C CA . PHE A 1 103 ? -24.640 8.048 15.179 1.00 86.25 103 PHE A CA 1
ATOM 767 C C . PHE A 1 103 ? -24.092 9.462 14.929 1.00 86.25 103 PHE A C 1
ATOM 769 O O . PHE A 1 103 ? -23.099 9.620 14.211 1.00 86.25 103 PHE A O 1
ATOM 776 N N . PRO A 1 104 ? -24.715 10.512 15.496 1.00 91.69 104 PRO A N 1
ATOM 777 C CA . PRO A 1 104 ? -24.236 11.875 15.322 1.00 91.69 104 PRO A CA 1
ATOM 778 C C . PRO A 1 104 ? -22.871 12.044 15.996 1.00 91.69 104 PRO A C 1
ATOM 780 O O . PRO A 1 104 ? -22.678 11.663 17.150 1.00 91.69 104 PRO A O 1
ATOM 783 N N . VAL A 1 105 ? -21.913 12.652 15.294 1.00 91.38 105 VAL A N 1
ATOM 784 C CA . VAL A 1 105 ? -20.604 12.970 15.886 1.00 91.38 105 VAL A CA 1
ATOM 785 C C . VAL A 1 105 ? -20.769 14.036 16.969 1.00 91.38 105 VAL A C 1
ATOM 787 O O . VAL A 1 105 ? -20.290 13.847 18.082 1.00 91.38 105 VAL A O 1
ATOM 790 N N . MET A 1 106 ? -21.511 15.107 16.679 1.00 92.75 106 MET A N 1
ATOM 791 C CA . MET A 1 106 ? -21.753 16.234 17.583 1.00 92.75 106 MET A CA 1
ATOM 792 C C . MET A 1 106 ? -23.202 16.720 17.431 1.00 92.75 106 MET A C 1
ATOM 794 O O . MET A 1 106 ? -23.690 16.840 16.308 1.00 92.75 106 MET A O 1
ATOM 798 N N . LEU A 1 107 ? -23.893 16.991 18.544 1.00 91.75 107 LEU A N 1
ATOM 799 C CA . LEU A 1 107 ? -25.206 17.650 18.549 1.00 91.75 107 LEU A CA 1
ATOM 800 C C . LEU A 1 107 ? -25.049 19.138 18.913 1.00 91.75 107 LEU A C 1
ATOM 802 O O . LEU A 1 107 ? -24.064 19.501 19.559 1.00 91.75 107 LEU A O 1
ATOM 806 N N . PRO A 1 108 ? -26.014 20.015 18.566 1.00 92.06 108 PRO A N 1
ATOM 807 C CA . PRO A 1 108 ? -25.930 21.446 18.875 1.00 92.06 108 PRO A CA 1
ATOM 808 C C . PRO A 1 108 ? -25.684 21.753 20.361 1.00 92.06 108 PRO A C 1
ATOM 810 O O . PRO A 1 108 ? -24.956 22.690 20.686 1.00 92.06 108 PRO A O 1
ATOM 813 N N . GLN A 1 109 ? -26.227 20.942 21.279 1.00 90.62 109 GLN A N 1
ATOM 814 C CA . GLN A 1 109 ? -25.969 21.107 22.715 1.00 90.62 109 GLN A CA 1
ATOM 815 C C . GLN A 1 109 ? -24.514 20.824 23.137 1.00 90.62 109 GLN A C 1
ATOM 817 O O . GLN A 1 109 ? -24.072 21.337 24.166 1.00 90.62 109 GLN A O 1
ATOM 822 N N . ASP A 1 110 ? -23.759 20.053 22.352 1.00 89.75 110 ASP A N 1
ATOM 823 C CA . ASP A 1 110 ? -22.385 19.651 22.676 1.00 89.75 110 ASP A CA 1
ATOM 824 C C . ASP A 1 110 ? -21.353 20.698 22.229 1.00 89.75 110 ASP A C 1
ATOM 826 O O . ASP A 1 110 ? -20.218 20.701 22.701 1.00 89.75 110 ASP A O 1
ATOM 830 N N . GLN A 1 111 ? -21.749 21.638 21.364 1.00 84.25 111 GLN A N 1
ATOM 831 C CA . GLN A 1 111 ? -20.848 22.595 20.715 1.00 84.25 111 GLN A CA 1
ATOM 832 C C . GLN A 1 111 ? -20.148 23.554 21.696 1.00 84.25 111 GLN A C 1
ATOM 834 O O . GLN A 1 111 ? -19.072 24.070 21.409 1.00 84.25 111 GLN A O 1
ATOM 839 N N . LYS A 1 112 ? -20.723 23.775 22.886 1.00 83.50 112 LYS A N 1
ATOM 840 C CA . LYS A 1 112 ? -20.135 24.640 23.927 1.00 83.50 112 LYS A CA 1
ATOM 841 C C . LYS A 1 112 ? -19.008 23.970 24.725 1.00 83.50 112 LYS A C 1
ATOM 843 O O . LYS A 1 112 ? -18.415 24.618 25.584 1.00 83.50 112 LYS A O 1
ATOM 848 N N . ARG A 1 113 ? -18.730 22.684 24.493 1.00 73.38 113 ARG A N 1
ATOM 849 C CA . ARG A 1 113 ? -17.823 21.863 25.310 1.00 73.38 113 ARG A CA 1
ATOM 850 C C . ARG A 1 113 ? -16.546 21.564 24.520 1.00 7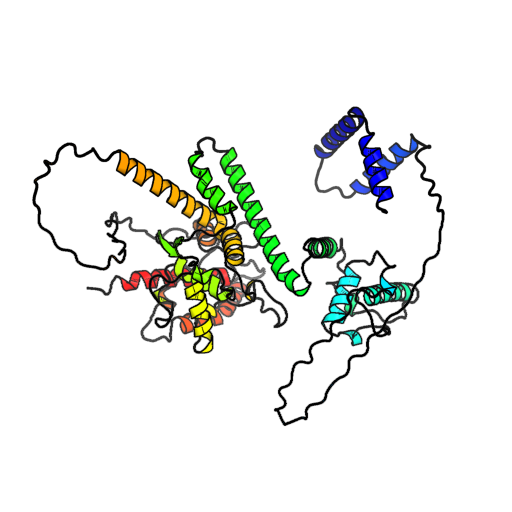3.38 113 ARG A C 1
ATOM 852 O O . ARG A 1 113 ? -16.355 20.472 24.001 1.00 73.38 113 ARG A O 1
ATOM 859 N N . SER A 1 114 ? -15.694 22.576 24.373 1.00 59.28 114 SER A N 1
ATOM 860 C CA . SER A 1 114 ? -14.656 22.620 23.332 1.00 59.28 114 SER A CA 1
ATOM 861 C C . SER A 1 114 ? -13.364 21.840 23.614 1.00 59.28 114 SER A C 1
ATOM 863 O O . SER A 1 114 ? -12.504 21.802 22.739 1.00 59.28 114 SER A O 1
ATOM 865 N N . PHE A 1 115 ? -13.207 21.174 24.766 1.00 81.69 115 PHE A N 1
ATOM 866 C CA . PHE A 1 115 ? -11.961 20.460 25.086 1.00 81.69 115 PHE A CA 1
ATOM 867 C C . PHE A 1 115 ? -12.213 19.158 25.854 1.00 81.69 115 PHE A C 1
ATOM 869 O O . PHE A 1 115 ? -12.140 19.112 27.079 1.00 81.69 115 PHE A O 1
ATOM 876 N N . LEU A 1 116 ? -12.493 18.080 25.119 1.00 90.00 116 LEU A N 1
ATOM 877 C CA . LEU A 1 116 ? -12.543 16.727 25.674 1.00 90.00 116 LEU A CA 1
ATOM 878 C C . LEU A 1 116 ? -11.192 16.043 25.476 1.00 90.00 116 LEU A C 1
ATOM 880 O O . LEU A 1 116 ? -10.590 16.125 24.405 1.00 90.00 116 LEU A O 1
ATOM 884 N N . ASN A 1 117 ? -10.710 15.339 26.500 1.00 88.81 117 ASN A N 1
ATOM 885 C CA . ASN A 1 117 ? -9.483 14.564 26.360 1.00 88.81 117 ASN A CA 1
ATOM 886 C C . ASN A 1 117 ? -9.700 13.425 25.345 1.00 88.81 117 ASN A C 1
ATOM 888 O O . ASN A 1 117 ? -10.682 12.683 25.429 1.00 88.81 117 ASN A O 1
ATOM 892 N N . ALA A 1 118 ? -8.748 13.286 24.416 1.00 86.50 118 ALA A N 1
ATOM 893 C CA . ALA A 1 118 ? -8.709 12.301 23.336 1.00 86.50 118 ALA A CA 1
ATOM 894 C C . ALA A 1 118 ? -9.186 10.901 23.747 1.00 86.50 118 ALA A C 1
ATOM 896 O O . ALA A 1 118 ? -9.951 10.271 23.023 1.00 86.50 118 ALA A O 1
ATOM 897 N N . ARG A 1 119 ? -8.788 10.427 24.935 1.00 91.62 119 ARG A N 1
ATOM 898 C CA . ARG A 1 119 ? -9.161 9.087 25.407 1.00 91.62 119 ARG A CA 1
ATOM 899 C C . ARG A 1 119 ? -10.674 8.895 25.545 1.00 91.62 119 ARG A C 1
ATOM 901 O O . ARG A 1 119 ? -11.163 7.809 25.267 1.00 91.62 119 ARG A O 1
ATOM 908 N N . TYR A 1 120 ? -11.408 9.933 25.956 1.00 94.19 120 TYR A N 1
ATOM 909 C CA . TYR A 1 120 ? -12.865 9.874 26.105 1.00 94.19 120 TYR A CA 1
ATOM 910 C C . TYR A 1 120 ? -13.558 9.896 24.749 1.00 94.19 120 TYR A C 1
ATOM 912 O O . TYR A 1 120 ? -14.563 9.218 24.582 1.00 94.19 120 TYR A O 1
ATOM 920 N N . LEU A 1 121 ? -13.003 10.628 23.779 1.00 93.44 121 LEU A N 1
ATOM 921 C CA . LEU A 1 121 ? -13.523 10.673 22.413 1.00 93.44 121 LEU A CA 1
ATOM 922 C C . LEU A 1 121 ? -13.345 9.333 21.695 1.00 93.44 121 LEU A C 1
ATOM 924 O O . LEU A 1 121 ? -14.300 8.837 21.107 1.00 93.44 121 LEU A O 1
ATOM 928 N N . VAL A 1 122 ? -12.154 8.732 21.780 1.00 90.38 122 VAL A N 1
ATOM 929 C CA . VAL A 1 122 ? -11.882 7.415 21.178 1.00 90.38 122 VAL A CA 1
ATOM 930 C C . VAL A 1 122 ? -12.748 6.343 21.840 1.00 90.38 122 VAL A C 1
ATOM 932 O O . VAL A 1 122 ? -13.420 5.587 21.147 1.00 90.38 122 VAL A O 1
ATOM 935 N N . TRP A 1 123 ? -12.821 6.339 23.175 1.00 94.88 123 TRP A N 1
ATOM 936 C CA . TRP A 1 123 ? -13.704 5.434 23.909 1.00 94.88 123 TRP A CA 1
ATOM 937 C C . TRP A 1 123 ? -15.179 5.609 23.509 1.00 94.88 123 TRP A C 1
ATOM 939 O O . TRP A 1 123 ? -15.852 4.630 23.206 1.00 94.88 123 TRP A O 1
ATOM 949 N N . ALA A 1 124 ? -15.684 6.844 23.442 1.00 95.31 124 ALA A N 1
ATOM 950 C CA . ALA A 1 124 ? -17.072 7.109 23.065 1.00 95.31 124 ALA A CA 1
ATOM 951 C C . ALA A 1 124 ? -17.366 6.707 21.614 1.00 95.31 124 ALA A C 1
ATOM 953 O O . ALA A 1 124 ? -18.441 6.181 21.331 1.00 95.31 124 ALA A O 1
ATOM 954 N N . TYR A 1 125 ? -16.413 6.919 20.703 1.00 93.56 125 TYR A N 1
ATOM 955 C CA . TYR A 1 125 ? -16.517 6.455 19.324 1.00 93.56 125 TYR A CA 1
ATOM 956 C C . TYR A 1 125 ? -16.656 4.933 19.263 1.00 93.56 125 TYR A C 1
ATOM 958 O O . TYR A 1 125 ? -17.559 4.450 18.585 1.00 93.56 125 TYR A O 1
ATOM 966 N N . ASP A 1 126 ? -15.832 4.189 20.005 1.00 91.31 126 ASP A N 1
ATOM 967 C CA . ASP A 1 126 ? -15.895 2.726 20.037 1.00 91.31 126 ASP A CA 1
ATOM 968 C C . ASP A 1 126 ? -17.222 2.227 20.633 1.00 91.31 126 ASP A C 1
ATOM 970 O O . ASP A 1 126 ? -17.856 1.344 20.054 1.00 91.31 126 ASP A O 1
ATOM 974 N N . ILE A 1 127 ? -17.710 2.837 21.723 1.00 93.75 127 ILE A N 1
ATOM 975 C CA . ILE A 1 127 ? -19.027 2.499 22.291 1.00 93.75 127 ILE A CA 1
ATOM 976 C C . ILE A 1 127 ? -20.144 2.699 21.257 1.00 93.75 127 ILE A C 1
ATOM 978 O O . ILE A 1 127 ? -20.976 1.807 21.077 1.00 93.75 127 ILE A O 1
ATOM 982 N N . CYS A 1 128 ? -20.160 3.844 20.566 1.00 90.69 128 CYS A N 1
ATOM 983 C CA . CYS A 1 128 ? -21.167 4.147 19.550 1.00 90.69 128 CYS A CA 1
ATOM 984 C C . CYS A 1 128 ? -21.057 3.220 18.332 1.00 90.69 128 CYS A C 1
ATOM 986 O O . CYS A 1 128 ? -22.072 2.725 17.846 1.00 90.69 128 CYS A O 1
ATOM 988 N N . ARG A 1 129 ? -19.833 2.976 17.851 1.00 85.69 129 ARG A N 1
ATOM 989 C CA . ARG A 1 129 ? -19.550 2.177 16.654 1.00 85.69 129 ARG A CA 1
ATOM 990 C C . ARG A 1 129 ? -19.927 0.715 16.834 1.00 85.69 129 ARG A C 1
ATOM 992 O O . ARG A 1 129 ? -20.551 0.151 15.943 1.00 85.69 129 ARG A O 1
ATOM 999 N N . TYR A 1 130 ? -19.549 0.119 17.961 1.00 85.88 130 TYR A N 1
ATOM 1000 C CA . TYR A 1 130 ? -19.769 -1.304 18.221 1.00 85.88 130 TYR A CA 1
ATOM 1001 C C . TYR A 1 130 ? -21.042 -1.586 19.029 1.00 85.88 130 TYR A C 1
ATOM 1003 O O . TYR A 1 130 ? -21.310 -2.731 19.391 1.00 85.88 130 TYR A O 1
ATOM 1011 N N . GLY A 1 131 ? -21.832 -0.551 19.338 1.00 88.19 131 GLY A N 1
ATOM 1012 C CA . GLY A 1 131 ? -23.086 -0.692 20.073 1.00 88.19 131 GLY A CA 1
ATOM 1013 C C . GLY A 1 131 ? -22.910 -1.198 21.507 1.00 88.19 131 GLY A C 1
ATOM 1014 O O . GLY A 1 131 ? -23.814 -1.838 22.037 1.00 88.19 131 GLY A O 1
ATOM 1015 N N . TRP A 1 132 ? -21.775 -0.919 22.154 1.00 92.88 132 TRP A N 1
ATOM 1016 C CA . TRP A 1 132 ? -21.419 -1.419 23.493 1.00 92.88 132 TRP A CA 1
ATOM 1017 C C . TRP A 1 132 ? -22.108 -0.669 24.648 1.00 92.88 132 TRP A C 1
ATOM 1019 O O . TRP A 1 132 ? -21.532 -0.460 25.717 1.00 92.88 132 TRP A O 1
ATOM 1029 N N . TRP A 1 133 ? -23.358 -0.255 24.454 1.00 93.56 133 TRP A N 1
ATOM 1030 C CA . TRP A 1 133 ? -24.124 0.548 25.413 1.00 93.56 133 TRP A CA 1
ATOM 1031 C C . TRP A 1 133 ? -24.292 -0.138 26.777 1.00 93.56 133 TRP A C 1
ATOM 1033 O O . TRP A 1 133 ? -24.309 0.528 27.806 1.00 93.56 133 TRP A O 1
ATOM 1043 N N . GLN A 1 134 ? -24.354 -1.469 26.798 1.00 93.12 134 GLN A N 1
ATOM 1044 C CA . GLN A 1 134 ? -24.448 -2.295 28.004 1.00 93.12 134 GLN A CA 1
ATOM 1045 C C . GLN A 1 134 ? -23.199 -2.244 28.897 1.00 93.12 134 GLN A C 1
ATOM 1047 O O . GLN A 1 134 ? -23.253 -2.663 30.052 1.00 93.12 134 GLN A O 1
ATOM 1052 N N . LEU A 1 135 ? -22.066 -1.762 28.374 1.00 93.06 135 LEU A N 1
ATOM 1053 C CA . LEU A 1 135 ? -20.830 -1.614 29.146 1.00 93.06 135 LEU A CA 1
ATOM 1054 C C . LEU A 1 135 ? -20.786 -0.305 29.944 1.00 93.06 135 LEU A C 1
ATOM 1056 O O . LEU A 1 135 ? -19.875 -0.111 30.751 1.00 93.06 135 LEU A O 1
ATOM 1060 N N . LEU A 1 136 ? -21.750 0.593 29.731 1.00 95.81 136 LEU A N 1
ATOM 1061 C CA . LEU A 1 136 ? -21.797 1.882 30.404 1.00 95.81 136 LEU A CA 1
ATOM 1062 C C . LEU A 1 136 ? -22.286 1.720 31.849 1.00 95.81 136 LEU A C 1
ATOM 1064 O O . LEU A 1 136 ? -23.335 1.121 32.080 1.00 95.81 136 LEU A O 1
ATOM 1068 N N . PRO A 1 137 ? -21.570 2.268 32.847 1.00 96.31 137 PRO A N 1
ATOM 1069 C CA . PRO A 1 137 ? -22.019 2.230 34.237 1.00 96.31 137 PRO A CA 1
ATOM 1070 C C . PRO A 1 137 ? -23.048 3.327 34.565 1.00 96.31 137 PRO A C 1
ATOM 1072 O O . PRO A 1 137 ? -23.431 3.462 35.722 1.00 96.31 137 PRO A O 1
ATOM 1075 N N . PHE A 1 138 ? -23.482 4.105 33.569 1.00 96.69 138 PHE A N 1
ATOM 1076 C CA . PHE A 1 138 ? -24.422 5.215 33.699 1.00 96.69 138 PHE A CA 1
ATOM 1077 C C . PHE A 1 138 ? -25.445 5.224 32.565 1.00 96.69 138 PHE A C 1
ATOM 1079 O O . PHE A 1 138 ? -25.185 4.737 31.464 1.00 96.69 138 PHE A O 1
ATOM 1086 N N . GLU A 1 139 ? -26.598 5.831 32.827 1.00 96.12 139 GLU A N 1
ATOM 1087 C CA . GLU A 1 139 ? -27.643 6.016 31.826 1.00 96.12 139 GLU A CA 1
ATOM 1088 C C . GLU A 1 139 ? -27.264 7.110 30.822 1.00 96.12 139 GLU A C 1
ATOM 1090 O O . GLU A 1 139 ? -26.804 8.197 31.186 1.00 96.12 139 GLU A O 1
ATOM 1095 N N . VAL A 1 140 ? -27.483 6.824 29.537 1.00 95.25 140 VAL A N 1
ATOM 1096 C CA . VAL A 1 140 ? -27.227 7.765 28.445 1.00 95.25 140 VAL A CA 1
ATOM 1097 C C . VAL A 1 140 ? -28.553 8.215 27.840 1.00 95.25 140 VAL A C 1
ATOM 1099 O O . VAL A 1 140 ? -29.270 7.383 27.277 1.00 95.25 140 VAL A O 1
ATOM 1102 N N . PRO A 1 141 ? -28.886 9.517 27.899 1.00 92.75 141 PRO A N 1
ATOM 1103 C CA . PRO A 1 141 ? -30.073 10.028 27.232 1.00 92.75 141 PRO A CA 1
ATOM 1104 C C . PRO A 1 141 ? -29.917 9.879 25.715 1.00 92.75 141 PRO A C 1
ATOM 1106 O O . PRO A 1 141 ? -28.906 10.290 25.143 1.00 92.75 141 PRO A O 1
ATOM 1109 N N . LYS A 1 142 ? -30.917 9.282 25.060 1.00 92.50 142 LYS A N 1
ATOM 1110 C CA . LYS A 1 142 ? -30.968 9.144 23.599 1.00 92.50 142 LYS A CA 1
ATOM 1111 C C . LYS A 1 142 ? -31.784 10.299 22.990 1.00 92.50 142 LYS A C 1
ATOM 1113 O O . LYS A 1 142 ? -32.833 10.623 23.544 1.00 92.50 142 LYS A O 1
ATOM 1118 N N . PRO A 1 143 ? -31.355 10.888 21.855 1.00 92.44 143 PRO A N 1
ATOM 1119 C CA . PRO A 1 143 ? -30.128 10.591 21.106 1.00 92.44 143 PRO A CA 1
ATOM 1120 C C . PRO A 1 143 ? -28.868 11.167 21.779 1.00 92.44 143 PRO A C 1
ATOM 1122 O O . PRO A 1 143 ? -28.905 12.250 22.359 1.00 92.44 143 PRO A O 1
ATOM 1125 N N . CYS A 1 144 ? -27.741 10.457 21.660 1.00 93.88 144 CYS A N 1
ATOM 1126 C CA . CYS A 1 144 ? -26.442 10.886 22.183 1.00 93.88 144 CYS A CA 1
ATOM 1127 C C . CYS A 1 144 ? -25.409 10.963 21.056 1.00 93.88 144 CYS A C 1
ATOM 1129 O O . CYS A 1 144 ? -25.400 10.111 20.167 1.00 93.88 144 CYS A O 1
ATOM 1131 N N . SER A 1 145 ? -24.556 11.985 21.097 1.00 95.38 145 SER A N 1
ATOM 1132 C CA . SER A 1 145 ? -23.417 12.120 20.191 1.00 95.38 145 SER A CA 1
ATOM 1133 C C . SER A 1 145 ? -22.146 11.527 20.801 1.00 95.38 145 SER A C 1
ATOM 1135 O O . SER A 1 145 ? -22.091 11.276 22.006 1.00 95.38 145 SER A O 1
ATOM 1137 N N . ILE A 1 146 ? -21.090 11.365 19.999 1.00 95.31 146 ILE A N 1
ATOM 1138 C CA . ILE A 1 146 ? -19.766 10.961 20.508 1.00 95.31 146 ILE A CA 1
ATOM 1139 C C . ILE A 1 146 ? -19.275 11.952 21.573 1.00 95.31 146 ILE A C 1
ATOM 1141 O O . ILE A 1 146 ? -18.800 11.541 22.630 1.00 95.31 146 ILE A O 1
ATOM 1145 N N . PHE A 1 147 ? -19.417 13.258 21.325 1.00 95.00 147 PHE A N 1
ATOM 1146 C CA . PHE A 1 147 ? -18.991 14.296 22.270 1.00 95.00 147 PHE A CA 1
ATOM 1147 C C . PHE A 1 147 ? -19.837 14.290 23.548 1.00 95.00 147 PHE A C 1
ATOM 1149 O O . PHE A 1 147 ? -19.294 14.399 24.649 1.00 95.00 147 PHE A O 1
ATOM 1156 N N . GLY A 1 148 ? -21.152 14.102 23.416 1.00 95.62 148 GLY A N 1
ATOM 1157 C CA . GLY A 1 148 ? -22.060 13.981 24.552 1.00 95.62 148 GLY A CA 1
ATOM 1158 C C . GLY A 1 148 ? -21.710 12.779 25.431 1.00 95.62 148 GLY A C 1
ATOM 1159 O O . GLY A 1 148 ? -21.626 12.908 26.653 1.00 95.62 148 GLY A O 1
ATOM 1160 N N . LEU A 1 149 ? -21.426 11.628 24.816 1.00 96.38 149 LEU A N 1
ATOM 1161 C CA . LEU A 1 149 ? -21.051 10.403 25.520 1.00 96.38 149 LEU A CA 1
ATOM 1162 C C . LEU A 1 149 ? -19.674 10.516 26.189 1.00 96.38 149 LEU A C 1
ATOM 1164 O O . LEU A 1 149 ? -19.515 10.138 27.351 1.00 96.38 149 LEU A O 1
ATOM 1168 N N . ALA A 1 150 ? -18.690 11.081 25.488 1.00 96.12 150 ALA A N 1
ATOM 1169 C CA . ALA A 1 150 ? -17.358 11.334 26.026 1.00 96.12 150 ALA A CA 1
ATOM 1170 C C . ALA A 1 150 ? -17.418 12.239 27.266 1.00 96.12 150 ALA A C 1
ATOM 1172 O O . ALA A 1 150 ? -16.797 11.938 28.284 1.00 96.12 150 ALA A O 1
ATOM 1173 N N . GLN A 1 151 ? -18.218 13.306 27.217 1.00 95.62 151 GLN A N 1
ATOM 1174 C CA . GLN A 1 151 ? -18.415 14.196 28.358 1.00 95.62 151 GLN A CA 1
ATOM 1175 C C . GLN A 1 151 ? -19.112 13.493 29.532 1.00 95.62 151 GLN A C 1
ATOM 1177 O O . GLN A 1 151 ? -18.689 13.661 30.673 1.00 95.62 151 GLN A O 1
ATOM 1182 N N . ARG A 1 152 ? -20.125 12.656 29.276 1.00 96.00 152 ARG A N 1
ATOM 1183 C CA . ARG A 1 152 ? -20.775 11.860 30.331 1.00 96.00 152 ARG A CA 1
ATOM 1184 C C . ARG A 1 152 ? -19.798 10.922 31.035 1.00 96.00 152 ARG A C 1
ATOM 1186 O O . ARG A 1 152 ? -19.874 10.760 32.248 1.00 96.00 152 ARG A O 1
ATOM 1193 N N . ALA A 1 153 ? -18.841 10.350 30.309 1.00 96.25 153 ALA A N 1
ATOM 1194 C CA . ALA A 1 153 ? -17.786 9.552 30.924 1.00 96.25 153 ALA A CA 1
ATOM 1195 C C . ALA A 1 153 ? -16.796 10.382 31.758 1.00 96.25 153 ALA A C 1
ATOM 1197 O O . ALA A 1 153 ? -16.270 9.870 32.748 1.00 96.25 153 ALA A O 1
ATOM 1198 N N . ILE A 1 154 ? -16.547 11.650 31.403 1.00 95.25 154 ILE A N 1
ATOM 1199 C CA . ILE A 1 154 ? -15.782 12.579 32.254 1.00 95.25 154 ILE A CA 1
ATOM 1200 C C . ILE A 1 154 ? -16.544 12.827 33.555 1.00 95.25 154 ILE A C 1
ATOM 1202 O O . ILE A 1 154 ? -16.000 12.552 34.622 1.00 95.25 154 ILE A O 1
ATOM 1206 N N . GLU A 1 155 ? -17.808 13.247 33.450 1.00 96.06 155 GLU A N 1
ATOM 1207 C CA . GLU A 1 155 ? -18.692 13.512 34.592 1.00 96.06 155 GLU A CA 1
ATOM 1208 C C . GLU A 1 155 ? -18.792 12.280 35.510 1.00 96.06 155 GLU A C 1
ATOM 1210 O O . GLU A 1 155 ? -18.682 12.394 36.729 1.00 96.06 155 GLU A O 1
ATOM 1215 N N . TRP A 1 156 ? -18.915 11.076 34.938 1.00 96.44 156 TRP A N 1
ATOM 1216 C CA . TRP A 1 156 ? -18.937 9.830 35.706 1.00 96.44 156 TRP A CA 1
ATOM 1217 C C . TRP A 1 156 ? -17.622 9.550 36.435 1.00 96.44 156 TRP A C 1
ATOM 1219 O O . TRP A 1 156 ? -17.630 9.152 37.598 1.00 96.44 156 TRP A O 1
ATOM 1229 N N . ASN A 1 157 ? -16.477 9.753 35.780 1.00 94.75 157 ASN A N 1
ATOM 1230 C CA . ASN A 1 157 ? -15.176 9.547 36.416 1.00 94.75 157 ASN A CA 1
ATOM 1231 C C . ASN A 1 157 ? -14.923 10.565 37.537 1.00 94.75 157 ASN A C 1
ATOM 1233 O O . ASN A 1 157 ? -14.311 10.214 38.545 1.00 94.75 157 ASN A O 1
ATOM 1237 N N . GLU A 1 158 ? -15.395 11.802 37.388 1.00 95.25 158 GLU A N 1
ATOM 1238 C CA . GLU A 1 158 ? -15.367 12.816 38.446 1.00 95.25 158 GLU A CA 1
ATOM 1239 C C . GLU A 1 158 ? -16.280 12.426 39.613 1.00 95.25 158 GLU A C 1
ATOM 1241 O O . GLU A 1 158 ? -15.833 12.417 40.760 1.00 95.25 158 GLU A O 1
ATOM 1246 N N . ALA A 1 159 ? -17.511 11.989 39.330 1.00 96.31 159 ALA A N 1
ATOM 1247 C CA . ALA A 1 159 ? -18.433 11.484 40.344 1.00 96.31 159 ALA A CA 1
ATOM 1248 C C . ALA A 1 159 ? -17.862 10.265 41.085 1.00 96.31 159 ALA A C 1
ATOM 1250 O O . ALA A 1 159 ? -17.961 10.192 42.305 1.00 96.31 159 ALA A O 1
ATOM 1251 N N . LYS A 1 160 ? -17.205 9.334 40.381 1.00 95.25 160 LYS A N 1
ATOM 1252 C CA . LYS A 1 160 ? -16.538 8.165 40.981 1.00 95.25 160 LYS A CA 1
ATOM 1253 C C . LYS A 1 160 ? -15.365 8.566 41.878 1.00 95.25 160 LYS A C 1
ATOM 1255 O O . LYS A 1 160 ? -15.137 7.931 42.901 1.00 95.25 160 LYS A O 1
ATOM 1260 N N . ARG A 1 161 ? -14.616 9.617 41.524 1.00 93.75 161 ARG A N 1
ATOM 1261 C CA . ARG A 1 161 ? -13.565 10.162 42.405 1.00 93.75 161 ARG A CA 1
ATOM 1262 C C . ARG A 1 161 ? -14.156 10.745 43.686 1.00 93.75 161 ARG A C 1
ATOM 1264 O O . ARG A 1 161 ? -13.564 10.565 44.742 1.00 93.75 161 ARG A O 1
ATOM 1271 N N . ALA A 1 162 ? -15.309 11.408 43.595 1.00 96.94 162 ALA A N 1
ATOM 1272 C CA . ALA A 1 162 ? -16.019 11.938 44.758 1.00 96.94 162 ALA A CA 1
ATOM 1273 C C . ALA A 1 162 ? -16.705 10.836 45.590 1.00 96.94 162 ALA A C 1
ATOM 1275 O O . ALA A 1 162 ? -16.779 10.939 46.810 1.00 96.94 162 ALA A O 1
ATOM 1276 N N . ASN A 1 163 ? -17.184 9.773 44.941 1.00 97.00 163 ASN A N 1
ATOM 1277 C CA . ASN A 1 163 ? -17.836 8.629 45.566 1.00 97.00 163 ASN A CA 1
ATOM 1278 C C . ASN A 1 163 ? -17.251 7.309 45.027 1.00 97.00 163 ASN A C 1
ATOM 1280 O O . ASN A 1 163 ? -17.752 6.770 44.031 1.00 97.00 163 ASN A O 1
ATOM 1284 N N . PRO A 1 164 ? -16.231 6.747 45.706 1.00 95.12 164 PRO A N 1
ATOM 1285 C CA . PRO A 1 164 ? -15.590 5.497 45.298 1.00 95.12 164 PRO A CA 1
ATOM 1286 C C . PRO A 1 164 ? -16.523 4.278 45.245 1.00 95.12 164 PRO A C 1
ATOM 1288 O O . PRO A 1 164 ? -16.161 3.274 44.637 1.00 95.12 164 PRO A O 1
ATOM 1291 N N . GLY A 1 165 ? -17.717 4.353 45.850 1.00 96.31 165 GLY A N 1
ATOM 1292 C CA . GLY A 1 165 ? -18.733 3.300 45.783 1.00 96.31 165 GLY A CA 1
ATOM 1293 C C . GLY A 1 165 ? -19.436 3.190 44.424 1.00 96.31 165 GLY A C 1
ATOM 1294 O O . GLY A 1 165 ? -20.135 2.207 44.179 1.00 96.31 165 GLY A O 1
ATOM 1295 N N . LEU A 1 166 ? -19.261 4.166 43.524 1.00 96.25 166 LEU A N 1
ATOM 1296 C CA . LEU A 1 166 ? -19.817 4.099 42.172 1.00 96.25 166 LEU A CA 1
ATOM 1297 C C . LEU A 1 166 ? -19.102 3.049 41.313 1.00 96.25 166 LEU A C 1
ATOM 1299 O O . LEU A 1 166 ? -17.878 2.892 41.344 1.00 96.25 166 LEU A O 1
ATOM 1303 N N . LYS A 1 167 ? -19.883 2.353 40.479 1.00 94.88 167 LYS A N 1
ATOM 1304 C CA . LYS A 1 167 ? -19.378 1.304 39.587 1.00 94.88 167 LYS A CA 1
ATOM 1305 C C . LYS A 1 167 ? -18.303 1.853 38.642 1.00 94.88 167 LYS A C 1
ATOM 1307 O O . LYS A 1 167 ? -18.463 2.895 38.002 1.00 94.88 167 LYS A O 1
ATOM 1312 N N . ALA A 1 168 ? -17.204 1.114 38.525 1.00 92.06 168 ALA A N 1
ATOM 1313 C CA . ALA A 1 168 ? -16.134 1.421 37.589 1.00 92.06 168 ALA A CA 1
ATOM 1314 C C . ALA A 1 168 ? -16.617 1.379 36.130 1.00 92.06 168 ALA A C 1
ATOM 1316 O O . ALA A 1 168 ? -17.367 0.483 35.741 1.00 92.06 168 ALA A O 1
ATOM 1317 N N . ASN A 1 169 ? -16.137 2.315 35.306 1.00 91.25 169 ASN A N 1
ATOM 1318 C CA . ASN A 1 169 ? -16.277 2.224 33.855 1.00 91.25 169 ASN A CA 1
ATOM 1319 C C . ASN A 1 169 ? -15.194 1.282 33.314 1.00 91.25 169 ASN A C 1
ATOM 1321 O O . ASN A 1 169 ? -14.168 1.727 32.802 1.00 91.25 169 ASN A O 1
ATOM 1325 N N . SER A 1 170 ? -15.404 -0.027 33.475 1.00 87.75 170 SER A N 1
ATOM 1326 C CA . SER A 1 170 ? -14.405 -1.050 33.141 1.00 87.75 170 SER A CA 1
ATOM 1327 C C . SER A 1 170 ? -13.972 -1.009 31.673 1.00 87.75 170 SER A C 1
ATOM 1329 O O . SER A 1 170 ? -12.802 -1.238 31.384 1.00 87.75 170 SER A O 1
ATOM 1331 N N . ALA A 1 171 ? -14.878 -0.654 30.752 1.00 86.38 171 ALA A N 1
ATOM 1332 C CA . ALA A 1 171 ? -14.545 -0.471 29.338 1.00 86.38 171 ALA A CA 1
ATOM 1333 C C . ALA A 1 171 ? -13.553 0.682 29.126 1.00 86.38 171 ALA A C 1
ATOM 1335 O O . ALA A 1 171 ? -12.667 0.601 28.281 1.00 86.38 171 ALA A O 1
ATOM 1336 N N . MET A 1 172 ? -13.670 1.750 29.915 1.00 88.62 172 MET A N 1
ATOM 1337 C CA . MET A 1 172 ? -12.764 2.892 29.841 1.00 88.62 172 MET A CA 1
ATOM 1338 C C . MET A 1 172 ? -11.439 2.674 30.587 1.00 88.62 172 MET A C 1
ATOM 1340 O O . MET A 1 172 ? -10.427 3.287 30.253 1.00 88.62 172 MET A O 1
ATOM 1344 N N . GLU A 1 173 ? -11.423 1.790 31.583 1.00 86.19 173 GLU A N 1
ATOM 1345 C CA . GLU A 1 173 ? -10.209 1.400 32.310 1.00 86.19 173 GLU A CA 1
ATOM 1346 C C . GLU A 1 173 ? -9.298 0.466 31.491 1.00 86.19 173 GLU A C 1
ATOM 1348 O O . GLU A 1 173 ? -8.155 0.219 31.884 1.00 86.19 173 GLU A O 1
ATOM 1353 N N . CYS A 1 174 ? -9.754 -0.014 30.327 1.00 82.44 174 CYS A N 1
ATOM 1354 C CA . CYS A 1 174 ? -8.920 -0.777 29.408 1.00 82.44 174 CYS A CA 1
ATOM 1355 C C . CYS A 1 174 ? -7.642 -0.003 29.037 1.00 82.44 174 CYS A C 1
ATOM 1357 O O . CYS A 1 174 ? -7.661 1.189 28.719 1.00 82.44 174 CYS A O 1
ATOM 1359 N N . ARG A 1 175 ? -6.504 -0.714 29.026 1.00 77.44 175 ARG A N 1
ATOM 1360 C CA . ARG A 1 175 ? -5.168 -0.130 28.788 1.00 77.44 175 ARG A CA 1
ATOM 1361 C C . ARG A 1 175 ? -5.056 0.651 27.473 1.00 77.44 175 ARG A C 1
ATOM 1363 O O . ARG A 1 175 ? -4.234 1.556 27.389 1.00 77.44 175 ARG A O 1
ATOM 1370 N N . CYS A 1 176 ? -5.866 0.324 26.464 1.00 76.62 176 CYS A N 1
ATOM 1371 C CA . CYS A 1 176 ? -5.910 1.049 25.192 1.00 76.62 176 CYS A CA 1
ATOM 1372 C C . CYS A 1 176 ? -6.363 2.513 25.350 1.00 76.62 176 CYS A C 1
ATOM 1374 O O . CYS A 1 176 ? -5.852 3.382 24.645 1.00 76.62 176 CYS A O 1
ATOM 1376 N N . TYR A 1 177 ? -7.244 2.814 26.306 1.00 84.44 177 TYR A N 1
ATOM 1377 C CA . TYR A 1 177 ? -7.695 4.183 26.593 1.00 84.44 177 TYR A CA 1
ATOM 1378 C C . TYR A 1 177 ? -6.917 4.826 27.745 1.00 84.44 177 TYR A C 1
ATOM 1380 O O . TYR A 1 177 ? -6.805 6.050 27.816 1.00 84.44 177 TYR A O 1
ATOM 1388 N N . ASN A 1 178 ? -6.366 4.006 28.642 1.00 78.00 178 ASN A N 1
ATOM 1389 C CA . ASN A 1 178 ? -5.741 4.449 29.882 1.00 78.00 178 ASN A CA 1
ATOM 1390 C C . ASN A 1 178 ? -4.246 4.091 29.926 1.00 78.00 178 ASN A C 1
ATOM 1392 O O . ASN A 1 178 ? -3.779 3.420 30.845 1.00 78.00 178 ASN A O 1
ATOM 1396 N N . HIS A 1 179 ? -3.494 4.497 28.899 1.00 71.44 179 HIS A N 1
ATOM 1397 C CA . HIS A 1 179 ? -2.051 4.272 28.866 1.00 71.44 179 HIS A CA 1
ATOM 1398 C C . HIS A 1 179 ? -1.365 5.222 29.866 1.00 71.44 179 HIS A C 1
ATOM 1400 O O . HIS A 1 179 ? -1.500 6.437 29.709 1.00 71.44 179 HIS A O 1
ATOM 1406 N N . PRO A 1 180 ? -0.636 4.719 30.881 1.00 58.88 180 PRO A N 1
ATOM 1407 C CA . PRO A 1 180 ? 0.184 5.567 31.738 1.00 58.88 180 PRO A CA 1
ATOM 1408 C C . PRO A 1 180 ? 1.337 6.112 30.879 1.00 58.88 180 PRO A C 1
ATOM 1410 O O . PRO A 1 180 ? 2.174 5.348 30.400 1.00 58.88 180 PRO A O 1
ATOM 1413 N N . GLY A 1 181 ? 1.283 7.402 30.554 1.00 68.75 181 GLY A N 1
ATOM 1414 C CA . GLY A 1 181 ? 2.164 8.091 29.602 1.00 68.75 181 GLY A CA 1
ATOM 1415 C C . GLY A 1 181 ? 1.389 9.133 28.784 1.00 68.75 181 GLY A C 1
ATOM 1416 O O . GLY A 1 181 ? 0.160 9.076 28.726 1.00 68.75 181 GLY A O 1
ATOM 1417 N N . LYS A 1 182 ? 2.080 10.101 28.154 1.00 57.88 182 LYS A N 1
ATOM 1418 C CA . LYS A 1 182 ? 1.440 11.090 27.259 1.00 57.88 182 LYS A CA 1
ATOM 1419 C C . LYS A 1 182 ? 0.508 10.340 26.285 1.00 57.88 182 LYS A C 1
ATOM 1421 O O . LYS A 1 182 ? 0.968 9.394 25.637 1.00 57.88 182 LYS A O 1
ATOM 1426 N N . PRO A 1 183 ? -0.792 10.683 26.196 1.00 56.09 183 PRO A N 1
ATOM 1427 C CA . PRO A 1 183 ? -1.739 9.914 25.399 1.00 56.09 183 PRO A CA 1
ATOM 1428 C C . PRO A 1 183 ? -1.273 9.878 23.940 1.00 56.09 183 PRO A C 1
ATOM 1430 O O . PRO A 1 183 ? -1.302 10.895 23.248 1.00 56.09 183 PRO A O 1
ATOM 1433 N N . ARG A 1 184 ? -0.884 8.688 23.452 1.00 62.28 184 ARG A N 1
ATOM 1434 C CA . ARG A 1 184 ? -0.473 8.456 22.048 1.00 62.28 184 ARG A CA 1
ATOM 1435 C C . ARG A 1 184 ? -1.564 8.818 21.032 1.00 62.28 184 ARG A C 1
ATOM 1437 O O . ARG A 1 184 ? -1.296 8.918 19.842 1.00 62.28 184 ARG A O 1
ATOM 1444 N N . TRP A 1 185 ? -2.785 9.041 21.509 1.00 63.75 185 TRP A N 1
ATOM 1445 C CA . TRP A 1 185 ? -3.932 9.466 20.719 1.00 63.75 185 TRP A CA 1
ATOM 1446 C C . TRP A 1 185 ? -3.859 10.922 20.259 1.00 63.75 185 TRP A C 1
ATOM 1448 O O . TRP A 1 185 ? -4.480 11.239 19.257 1.00 63.75 185 TRP A O 1
ATOM 1458 N N . GLY A 1 186 ? -3.115 11.801 20.945 1.00 69.81 186 GLY A N 1
ATOM 1459 C CA . GLY A 1 186 ? -3.003 13.215 20.556 1.00 69.81 186 GLY A CA 1
ATOM 1460 C C . GLY A 1 186 ? -2.499 13.389 19.117 1.00 69.81 186 GLY A C 1
ATOM 1461 O O . GLY A 1 186 ? -3.214 13.968 18.301 1.00 69.81 186 GLY A O 1
ATOM 1462 N N . PRO A 1 187 ? -1.330 12.817 18.770 1.00 71.62 187 PRO A N 1
ATOM 1463 C CA . PRO A 1 187 ? -0.836 12.806 17.396 1.00 71.62 187 PRO A CA 1
ATOM 1464 C C . PRO A 1 187 ? -1.803 12.137 16.414 1.00 71.62 187 PRO A C 1
ATOM 1466 O O . PRO A 1 187 ? -2.051 12.694 15.357 1.00 71.62 187 PRO A O 1
ATOM 1469 N N . VAL A 1 188 ? -2.410 10.998 16.774 1.00 67.00 188 VAL A N 1
ATOM 1470 C CA . VAL A 1 188 ? -3.334 10.264 15.885 1.00 67.00 188 VAL A CA 1
ATOM 1471 C C . VAL A 1 188 ? -4.596 11.072 15.577 1.00 67.00 188 VAL A C 1
ATOM 1473 O O . VAL A 1 188 ? -4.991 11.162 14.421 1.00 67.00 188 VAL A O 1
ATOM 1476 N N . LEU A 1 189 ? -5.225 11.682 16.584 1.00 68.38 189 LEU A N 1
ATOM 1477 C CA . LEU A 1 189 ? -6.411 12.518 16.391 1.00 68.38 189 LEU A CA 1
ATOM 1478 C C . LEU A 1 189 ? -6.080 13.809 15.646 1.00 68.38 189 LEU A C 1
ATOM 1480 O O . LEU A 1 189 ? -6.889 14.248 14.834 1.00 68.38 189 LEU A O 1
ATOM 1484 N N . LYS A 1 190 ? -4.895 14.387 15.887 1.00 75.69 190 LYS A N 1
ATOM 1485 C CA . LYS A 1 190 ? -4.397 15.515 15.099 1.00 75.69 190 LYS A CA 1
ATOM 1486 C C . LYS A 1 190 ? -4.262 15.108 13.633 1.00 75.69 190 LYS A C 1
ATOM 1488 O O . LYS A 1 190 ? -4.867 15.748 12.789 1.00 75.69 190 LYS A O 1
ATOM 1493 N N . THR A 1 191 ? -3.595 13.989 13.346 1.00 74.19 191 THR A N 1
ATOM 1494 C CA . THR A 1 191 ? -3.487 13.450 11.985 1.00 74.19 191 THR A CA 1
ATOM 1495 C C . THR A 1 191 ? -4.863 13.213 11.365 1.00 74.19 191 THR A C 1
ATOM 1497 O O . THR A 1 191 ? -5.102 13.649 10.250 1.00 74.19 191 THR A O 1
ATOM 1500 N N . ILE A 1 192 ? -5.800 12.591 12.084 1.00 74.38 192 ILE A N 1
ATOM 1501 C CA . ILE A 1 192 ? -7.174 12.381 11.603 1.00 74.38 192 ILE A CA 1
ATOM 1502 C C . ILE A 1 192 ? -7.864 13.706 11.250 1.00 74.38 192 ILE A C 1
ATOM 1504 O O . ILE A 1 192 ? -8.506 13.793 10.205 1.00 74.38 192 ILE A O 1
ATOM 1508 N N . GLY A 1 193 ? -7.733 14.724 12.105 1.00 75.19 193 GLY A N 1
ATOM 1509 C CA . GLY A 1 193 ? -8.279 16.058 11.853 1.00 75.19 193 GLY A CA 1
ATOM 1510 C C . GLY A 1 193 ? -7.625 16.746 10.652 1.00 75.19 193 GLY A C 1
ATOM 1511 O O . GLY A 1 193 ? -8.329 17.310 9.817 1.00 75.19 193 GLY A O 1
ATOM 1512 N N . ASP A 1 194 ? -6.302 16.638 10.533 1.00 79.50 194 ASP A N 1
ATOM 1513 C CA . ASP A 1 194 ? -5.503 17.238 9.461 1.00 79.50 194 ASP A CA 1
ATOM 1514 C C . ASP A 1 194 ? -5.795 16.600 8.093 1.00 79.50 194 ASP A C 1
ATOM 1516 O O . ASP A 1 194 ? -5.723 17.281 7.072 1.00 79.50 194 ASP A O 1
ATOM 1520 N N . LEU A 1 195 ? -6.165 15.312 8.054 1.00 82.38 195 LEU A N 1
ATOM 1521 C CA . LEU A 1 195 ? -6.502 14.617 6.809 1.00 82.38 195 LEU A CA 1
ATOM 1522 C C . LEU A 1 195 ? -7.773 15.166 6.143 1.00 82.38 195 LEU A C 1
ATOM 1524 O O . LEU A 1 195 ? -7.913 15.026 4.933 1.00 82.38 195 LEU A O 1
ATOM 1528 N N . GLN A 1 196 ? -8.701 15.764 6.902 1.00 84.06 196 GLN A N 1
ATOM 1529 C CA . GLN A 1 196 ? -9.964 16.334 6.394 1.00 84.06 196 GLN A CA 1
ATOM 1530 C C . GLN A 1 196 ? -10.786 15.390 5.482 1.00 84.06 196 GLN A C 1
ATOM 1532 O O . GLN A 1 196 ? -11.588 15.838 4.663 1.00 84.06 196 GLN A O 1
ATOM 1537 N N . VAL A 1 197 ? -10.620 14.070 5.624 1.00 78.56 197 VAL A N 1
ATOM 1538 C CA . VAL A 1 197 ? -11.357 13.051 4.858 1.00 78.56 197 VAL A CA 1
ATOM 1539 C C . VAL A 1 197 ? -12.528 12.482 5.667 1.00 78.56 197 VAL A C 1
ATOM 1541 O O . VAL A 1 197 ? -12.483 12.480 6.901 1.00 78.56 197 VAL A O 1
ATOM 1544 N N . PRO A 1 198 ? -13.575 11.940 5.012 1.00 80.00 198 PRO A N 1
ATOM 1545 C CA . PRO A 1 198 ? -14.623 11.199 5.707 1.00 80.00 198 PRO A CA 1
ATOM 1546 C C . PRO A 1 198 ? -14.037 10.092 6.592 1.00 80.00 198 PRO A C 1
ATOM 1548 O O . PRO A 1 198 ? -13.080 9.424 6.198 1.00 80.00 198 PRO A O 1
ATOM 1551 N N . MET A 1 199 ? -14.646 9.834 7.757 1.00 69.44 199 MET A N 1
ATOM 1552 C CA . MET A 1 199 ? -14.158 8.816 8.707 1.00 69.44 199 MET A CA 1
ATOM 1553 C C . MET A 1 199 ? -13.968 7.429 8.071 1.00 69.44 199 MET A C 1
ATOM 1555 O O . MET A 1 199 ? -13.089 6.672 8.474 1.00 69.44 199 MET A O 1
ATOM 1559 N N . THR A 1 200 ? -14.768 7.104 7.053 1.00 72.56 200 THR A N 1
ATOM 1560 C CA . THR A 1 200 ? -14.686 5.856 6.281 1.00 72.56 200 THR A CA 1
ATOM 1561 C C . THR A 1 200 ? -13.412 5.737 5.436 1.00 72.56 200 THR A C 1
ATOM 1563 O O . THR A 1 200 ? -13.025 4.626 5.087 1.00 72.56 200 THR A O 1
ATOM 1566 N N . MET A 1 201 ? -12.745 6.853 5.132 1.00 80.81 201 MET A N 1
ATOM 1567 C CA . MET A 1 201 ? -11.524 6.933 4.320 1.00 80.81 201 MET A CA 1
ATOM 1568 C C . MET A 1 201 ? -10.255 7.195 5.143 1.00 80.81 201 MET A C 1
ATOM 1570 O O . MET A 1 201 ? -9.154 7.169 4.592 1.00 80.81 201 MET A O 1
ATOM 1574 N N . ILE A 1 202 ? -10.372 7.425 6.455 1.00 80.50 202 ILE A N 1
ATOM 1575 C CA . ILE A 1 202 ? -9.219 7.738 7.313 1.00 80.50 202 ILE A CA 1
ATOM 1576 C C . ILE A 1 202 ? -8.155 6.652 7.243 1.00 80.50 202 ILE A C 1
ATOM 1578 O O . ILE A 1 202 ? -6.984 6.971 7.090 1.00 80.50 202 ILE A O 1
ATOM 1582 N N . SER A 1 203 ? -8.538 5.376 7.339 1.00 78.50 203 SER A N 1
ATOM 1583 C CA . SER A 1 203 ? -7.553 4.289 7.331 1.00 78.50 203 SER A CA 1
ATOM 1584 C C . SER A 1 203 ? -6.765 4.257 6.020 1.00 78.50 203 SER A C 1
ATOM 1586 O O . SER A 1 203 ? -5.543 4.122 6.036 1.00 78.50 203 SER A O 1
ATOM 1588 N N . SER A 1 204 ? -7.446 4.436 4.882 1.00 84.25 204 SER A N 1
ATOM 1589 C CA . SER A 1 204 ? -6.793 4.472 3.573 1.00 84.25 204 SER A CA 1
ATOM 1590 C C . SER A 1 204 ? -5.881 5.686 3.424 1.00 84.25 204 SER A C 1
ATOM 1592 O O . SER A 1 204 ? -4.749 5.534 2.969 1.00 84.25 204 SER A O 1
ATOM 1594 N N . GLU A 1 205 ? -6.327 6.871 3.844 1.00 88.06 205 GLU A N 1
ATOM 1595 C CA . GLU A 1 205 ? -5.527 8.089 3.706 1.00 88.06 205 GLU A CA 1
ATOM 1596 C C . GLU A 1 205 ? -4.357 8.114 4.698 1.00 88.06 205 GLU A C 1
ATOM 1598 O O . GLU A 1 205 ? -3.254 8.508 4.336 1.00 88.06 205 GLU A O 1
ATOM 1603 N N . PHE A 1 206 ? -4.531 7.577 5.906 1.00 85.44 206 PHE A N 1
ATOM 1604 C CA . PHE A 1 206 ? -3.438 7.379 6.855 1.00 85.44 206 PHE A CA 1
ATOM 1605 C C . PHE A 1 206 ? -2.355 6.458 6.273 1.00 85.44 206 PHE A C 1
ATOM 1607 O O . PHE A 1 206 ? -1.164 6.773 6.326 1.00 85.44 206 PHE A O 1
ATOM 1614 N N . SER A 1 207 ? -2.750 5.343 5.646 1.00 86.69 207 SER A N 1
ATOM 1615 C CA . SER A 1 207 ? -1.811 4.485 4.917 1.00 86.69 207 SER A CA 1
ATOM 1616 C C . SER A 1 207 ? -1.131 5.228 3.760 1.00 86.69 207 SER A C 1
ATOM 1618 O O . SER A 1 207 ? 0.081 5.089 3.587 1.00 86.69 207 SER A O 1
ATOM 1620 N N . ARG A 1 208 ? -1.859 6.057 2.995 1.00 90.88 208 ARG A N 1
ATOM 1621 C CA . ARG A 1 208 ? -1.276 6.900 1.932 1.00 90.88 208 ARG A CA 1
ATOM 1622 C C . ARG A 1 208 ? -0.254 7.887 2.477 1.00 90.88 208 ARG A C 1
ATOM 1624 O O . ARG A 1 208 ? 0.849 7.962 1.944 1.00 90.88 208 ARG A O 1
ATOM 1631 N N . GLN A 1 209 ? -0.568 8.582 3.564 1.00 90.56 209 GLN A N 1
ATOM 1632 C CA . GLN A 1 209 ? 0.343 9.521 4.212 1.00 90.56 209 GLN A CA 1
ATOM 1633 C C . GLN A 1 209 ? 1.615 8.817 4.688 1.00 90.56 209 GLN A C 1
ATOM 1635 O O . GLN A 1 209 ? 2.716 9.289 4.420 1.00 90.56 209 GLN A O 1
ATOM 1640 N N . LYS A 1 210 ? 1.484 7.637 5.303 1.00 88.62 210 LYS A N 1
ATOM 1641 C CA . LYS A 1 210 ? 2.636 6.825 5.713 1.00 88.62 210 LYS A CA 1
ATOM 1642 C C . LYS A 1 210 ? 3.510 6.420 4.521 1.00 88.62 210 LYS A C 1
ATOM 1644 O O . LYS A 1 210 ? 4.735 6.449 4.627 1.00 88.62 210 LYS A O 1
ATOM 1649 N N . ARG A 1 211 ? 2.910 6.055 3.381 1.00 92.69 211 ARG A N 1
ATOM 1650 C CA . ARG A 1 211 ? 3.650 5.760 2.140 1.00 92.69 211 ARG A CA 1
ATOM 1651 C C . ARG A 1 211 ? 4.369 6.996 1.604 1.00 92.69 211 ARG A C 1
ATOM 1653 O O . ARG A 1 211 ? 5.553 6.905 1.296 1.00 92.69 211 ARG A O 1
ATOM 1660 N N . ARG A 1 212 ? 3.690 8.144 1.539 1.00 93.50 212 ARG A N 1
ATOM 1661 C CA . ARG A 1 212 ? 4.280 9.423 1.104 1.00 93.50 212 ARG A CA 1
ATOM 1662 C C . ARG A 1 212 ? 5.456 9.829 1.981 1.00 93.50 212 ARG A C 1
ATOM 1664 O O . ARG A 1 212 ? 6.520 10.098 1.446 1.00 93.50 212 ARG A O 1
ATOM 1671 N N . GLN A 1 213 ? 5.313 9.725 3.299 1.00 92.94 213 GLN A N 1
ATOM 1672 C CA . GLN A 1 213 ? 6.394 10.006 4.241 1.00 92.94 213 GLN A CA 1
ATOM 1673 C C . GLN A 1 213 ? 7.618 9.107 3.998 1.00 92.94 213 GLN A C 1
ATOM 1675 O O . GLN A 1 213 ? 8.747 9.587 3.998 1.00 92.94 213 GLN A O 1
ATOM 1680 N N . ARG A 1 214 ? 7.424 7.804 3.745 1.00 93.12 214 ARG A N 1
ATOM 1681 C CA . ARG A 1 214 ? 8.535 6.898 3.388 1.00 93.12 214 ARG A CA 1
ATOM 1682 C C . ARG A 1 214 ? 9.191 7.289 2.063 1.00 93.12 214 ARG A C 1
ATOM 1684 O O . ARG A 1 214 ? 10.410 7.224 1.947 1.00 93.12 214 ARG A O 1
ATOM 1691 N N . ILE A 1 215 ? 8.395 7.677 1.065 1.00 93.81 215 ILE A N 1
ATOM 1692 C CA . ILE A 1 215 ? 8.906 8.158 -0.225 1.00 93.81 215 ILE A CA 1
ATOM 1693 C C . ILE A 1 215 ? 9.740 9.426 -0.014 1.00 93.81 215 ILE A C 1
ATOM 1695 O O . ILE A 1 215 ? 10.855 9.491 -0.514 1.00 93.81 215 ILE A O 1
ATOM 1699 N N . GLU A 1 216 ? 9.250 10.391 0.763 1.00 94.12 216 GLU A N 1
ATOM 1700 C CA . GLU A 1 216 ? 9.964 11.627 1.107 1.00 94.12 216 GLU A CA 1
ATOM 1701 C C . GLU A 1 216 ? 11.279 11.349 1.841 1.00 94.12 216 GLU A C 1
ATOM 1703 O O . GLU A 1 216 ? 12.310 11.901 1.472 1.00 94.12 216 GLU A O 1
ATOM 1708 N N . GLN A 1 217 ? 11.275 10.440 2.818 1.00 94.69 217 GLN A N 1
ATOM 1709 C CA . GLN A 1 217 ? 12.490 10.016 3.520 1.00 94.69 217 GLN A CA 1
ATOM 1710 C C . GLN A 1 217 ? 13.514 9.390 2.567 1.00 94.69 217 GLN A C 1
ATOM 1712 O O . GLN A 1 217 ? 14.704 9.679 2.658 1.00 94.69 217 GLN A O 1
ATOM 1717 N N . ASN A 1 218 ? 13.069 8.541 1.640 1.00 94.00 218 ASN A N 1
ATOM 1718 C CA . ASN A 1 218 ? 13.959 7.942 0.650 1.00 94.00 218 ASN A CA 1
ATOM 1719 C C . ASN A 1 218 ? 14.478 8.975 -0.363 1.00 94.00 218 ASN A C 1
ATOM 1721 O O . ASN A 1 218 ? 15.637 8.907 -0.763 1.00 94.00 218 ASN A O 1
ATOM 1725 N N . LEU A 1 219 ? 13.653 9.956 -0.740 1.00 92.44 219 LEU A N 1
ATOM 1726 C CA . LEU A 1 219 ? 14.074 11.077 -1.579 1.00 92.44 219 LEU A CA 1
ATOM 1727 C C . LEU A 1 219 ? 15.107 11.956 -0.870 1.00 92.44 219 LEU A C 1
ATOM 1729 O O . LEU A 1 219 ? 16.063 12.366 -1.515 1.00 92.44 219 LEU A O 1
ATOM 1733 N N . ALA A 1 220 ? 14.948 12.218 0.430 1.00 93.38 220 ALA A N 1
ATOM 1734 C CA . ALA A 1 220 ? 15.933 12.953 1.222 1.00 93.38 220 ALA A CA 1
ATOM 1735 C C . ALA A 1 220 ? 17.282 12.219 1.241 1.00 93.38 220 ALA A C 1
ATOM 1737 O O . ALA A 1 220 ? 18.284 12.792 0.835 1.00 93.38 220 ALA A O 1
ATOM 1738 N N . LYS A 1 221 ? 17.282 10.912 1.543 1.00 93.44 221 LYS A N 1
ATOM 1739 C CA . LYS A 1 221 ? 18.497 10.077 1.478 1.00 93.44 221 LYS A CA 1
ATOM 1740 C C . LYS A 1 221 ? 19.167 10.120 0.107 1.00 93.44 221 LYS A C 1
ATOM 1742 O O . LYS A 1 221 ? 20.387 10.154 0.008 1.00 93.44 221 LYS A O 1
ATOM 1747 N N . LEU A 1 222 ? 18.372 10.094 -0.961 1.00 90.56 222 LEU A N 1
ATOM 1748 C CA . LEU A 1 222 ? 18.896 10.178 -2.317 1.00 90.56 222 LEU A CA 1
ATOM 1749 C C . LEU A 1 222 ? 19.530 11.550 -2.605 1.00 90.56 222 LEU A C 1
ATOM 1751 O O . LEU A 1 222 ? 20.571 11.592 -3.255 1.00 90.56 222 LEU A O 1
ATOM 1755 N N . ARG A 1 223 ? 18.948 12.650 -2.106 1.00 90.06 223 ARG A N 1
ATOM 1756 C CA . ARG A 1 223 ? 19.552 13.991 -2.204 1.00 90.06 223 ARG A CA 1
ATOM 1757 C C . ARG A 1 223 ? 20.873 14.064 -1.450 1.00 90.06 223 ARG A C 1
ATOM 1759 O O . ARG A 1 223 ? 21.829 14.587 -2.004 1.00 90.06 223 ARG A O 1
ATOM 1766 N N . ASP A 1 224 ? 20.942 13.487 -0.253 1.00 91.62 224 ASP A N 1
ATOM 1767 C CA . ASP A 1 224 ? 22.170 13.480 0.549 1.00 91.62 224 ASP A CA 1
ATOM 1768 C C . ASP A 1 224 ? 23.308 12.738 -0.177 1.00 91.62 224 ASP A C 1
ATOM 1770 O O . ASP A 1 224 ? 24.458 13.177 -0.175 1.00 91.62 224 ASP A O 1
ATOM 1774 N N . ILE A 1 225 ? 22.990 11.635 -0.867 1.00 88.81 225 ILE A N 1
ATOM 1775 C CA . ILE A 1 225 ? 23.953 10.924 -1.726 1.00 88.81 225 ILE A CA 1
ATOM 1776 C C . ILE A 1 225 ? 24.407 11.823 -2.886 1.00 88.81 225 ILE A C 1
ATOM 1778 O O . ILE A 1 225 ? 25.601 11.899 -3.166 1.00 88.81 225 ILE A O 1
ATOM 1782 N N . GLN A 1 226 ? 23.478 12.532 -3.537 1.00 86.31 226 GLN A N 1
ATOM 1783 C CA . GLN A 1 226 ? 23.788 13.435 -4.652 1.00 86.31 226 GLN A CA 1
ATOM 1784 C C . GLN A 1 226 ? 24.662 14.622 -4.236 1.00 86.31 226 GLN A C 1
ATOM 1786 O O . GLN A 1 226 ? 25.512 15.048 -5.010 1.00 86.31 226 GLN A O 1
ATOM 1791 N N . THR A 1 227 ? 24.470 15.170 -3.035 1.00 89.06 227 THR A N 1
ATOM 1792 C CA . THR A 1 227 ? 25.269 16.305 -2.552 1.00 89.06 227 THR A CA 1
ATOM 1793 C C . THR A 1 227 ? 26.695 15.913 -2.183 1.00 89.06 227 THR A C 1
ATOM 1795 O O . THR A 1 227 ? 27.595 16.741 -2.289 1.00 89.06 227 THR A O 1
ATOM 1798 N N . ASN A 1 228 ? 26.911 14.663 -1.765 1.00 90.44 228 ASN A N 1
ATOM 1799 C CA . ASN A 1 228 ? 28.212 14.194 -1.285 1.00 90.44 228 ASN A CA 1
ATOM 1800 C C . ASN A 1 228 ? 29.123 13.646 -2.395 1.00 90.44 228 ASN A C 1
ATOM 1802 O O . ASN A 1 228 ? 30.325 13.511 -2.175 1.00 90.44 228 ASN A O 1
ATOM 1806 N N . ASP A 1 229 ? 28.582 13.351 -3.578 1.00 87.19 229 ASP A N 1
ATOM 1807 C CA . ASP A 1 229 ? 29.349 12.871 -4.727 1.00 87.19 229 ASP A CA 1
ATOM 1808 C C . ASP A 1 229 ? 29.272 13.886 -5.887 1.00 87.19 229 ASP A C 1
ATOM 1810 O O . ASP A 1 229 ? 28.339 13.853 -6.687 1.00 87.19 229 ASP A O 1
ATOM 1814 N N . PRO A 1 230 ? 30.241 14.810 -6.023 1.00 76.69 230 PRO A N 1
ATOM 1815 C CA . PRO A 1 230 ? 30.246 15.784 -7.116 1.00 76.69 230 PRO A CA 1
ATOM 1816 C C . PRO A 1 230 ? 30.494 15.149 -8.495 1.00 76.69 230 PRO A C 1
ATOM 1818 O O . PRO A 1 230 ? 30.255 15.804 -9.511 1.00 76.69 230 PRO A O 1
ATOM 1821 N N . ALA A 1 231 ? 30.949 13.888 -8.558 1.00 79.94 231 ALA A N 1
ATOM 1822 C CA . ALA A 1 231 ? 31.016 13.119 -9.801 1.00 79.94 231 ALA A CA 1
ATOM 1823 C C . ALA A 1 231 ? 29.651 12.511 -10.183 1.00 79.94 231 ALA A C 1
ATOM 1825 O O . ALA A 1 231 ? 29.500 11.974 -11.286 1.00 79.94 231 ALA A O 1
ATOM 1826 N N . TYR A 1 232 ? 28.642 12.634 -9.312 1.00 75.75 232 TYR A N 1
ATOM 1827 C CA . TYR A 1 232 ? 27.261 12.258 -9.580 1.00 75.75 232 TYR A CA 1
ATOM 1828 C C . TYR A 1 232 ? 26.641 13.217 -10.607 1.00 75.75 232 TYR A C 1
ATOM 1830 O O . TYR A 1 232 ? 26.048 14.249 -10.302 1.00 75.75 232 TYR A O 1
ATOM 1838 N N . ASP A 1 233 ? 26.854 12.872 -11.872 1.00 68.38 233 ASP A N 1
ATOM 1839 C CA . ASP A 1 233 ? 26.543 13.660 -13.060 1.00 68.38 233 ASP A CA 1
ATOM 1840 C C . ASP A 1 233 ? 25.081 14.175 -13.111 1.00 68.38 233 ASP A C 1
ATOM 1842 O O . ASP A 1 233 ? 24.117 13.450 -12.838 1.00 68.38 233 ASP A O 1
ATOM 1846 N N . ARG A 1 234 ? 24.899 15.425 -13.576 1.00 66.81 234 ARG A N 1
ATOM 1847 C CA . ARG A 1 234 ? 23.593 16.087 -13.832 1.00 66.81 234 ARG A CA 1
ATOM 1848 C C . ARG A 1 234 ? 22.691 15.285 -14.776 1.00 66.81 234 ARG A C 1
ATOM 1850 O O . ARG A 1 234 ? 21.477 15.459 -14.813 1.00 66.81 234 ARG A O 1
ATOM 1857 N N . ALA A 1 235 ? 23.283 14.361 -15.523 1.00 60.19 235 ALA A N 1
ATOM 1858 C CA . ALA A 1 235 ? 22.631 13.272 -16.231 1.00 60.19 235 ALA A CA 1
ATOM 1859 C C . ALA A 1 235 ? 21.505 12.538 -15.476 1.00 60.19 235 ALA A C 1
ATOM 1861 O O . ALA A 1 235 ? 20.599 12.016 -16.138 1.00 60.19 235 ALA A O 1
ATOM 1862 N N . HIS A 1 236 ? 21.579 12.462 -14.145 1.00 66.69 236 HIS A N 1
ATOM 1863 C CA . HIS A 1 236 ? 20.708 11.627 -13.311 1.00 66.69 236 HIS A CA 1
ATOM 1864 C C . HIS A 1 236 ? 19.406 12.320 -12.887 1.00 66.69 236 HIS A C 1
ATOM 1866 O O . HIS A 1 236 ? 18.556 11.689 -12.254 1.00 66.69 236 HIS A O 1
ATOM 1872 N N . ASP A 1 237 ? 19.212 13.573 -13.303 1.00 72.00 237 ASP A N 1
ATOM 1873 C CA . ASP A 1 237 ? 18.062 14.404 -12.933 1.00 72.00 237 ASP A CA 1
ATOM 1874 C C . ASP A 1 237 ? 16.729 13.825 -13.446 1.00 72.00 237 ASP A C 1
ATOM 1876 O O . ASP A 1 237 ? 15.754 13.701 -12.711 1.00 72.00 237 ASP A O 1
ATOM 1880 N N . ARG A 1 238 ? 16.701 13.284 -14.673 1.00 80.12 238 ARG A N 1
ATOM 1881 C CA . ARG A 1 238 ? 15.462 12.720 -15.249 1.00 80.12 238 ARG A CA 1
ATOM 1882 C C . ARG A 1 238 ? 14.917 11.500 -14.505 1.00 80.12 238 ARG A C 1
ATOM 1884 O O . ARG A 1 238 ? 13.705 11.314 -14.445 1.00 80.12 238 ARG A O 1
ATOM 1891 N N . SER A 1 239 ? 15.780 10.627 -13.983 1.00 81.44 239 SER A N 1
ATOM 1892 C CA . SER A 1 239 ? 15.320 9.444 -13.235 1.00 81.44 239 SER A CA 1
ATOM 1893 C C . SER A 1 239 ? 14.720 9.853 -11.891 1.00 81.44 239 SER A C 1
ATOM 1895 O O . SER A 1 239 ? 13.738 9.262 -11.444 1.00 81.44 239 SER A O 1
ATOM 1897 N N . TYR A 1 240 ? 15.282 10.898 -11.287 1.00 83.50 240 TYR A N 1
ATOM 1898 C CA . TYR A 1 240 ? 14.774 11.515 -10.073 1.00 83.50 240 TYR A CA 1
ATOM 1899 C C . TYR A 1 240 ? 13.422 12.208 -10.316 1.00 83.50 240 TYR A C 1
ATOM 1901 O O . TYR A 1 240 ? 12.453 11.917 -9.612 1.00 83.50 240 TYR A O 1
ATOM 1909 N N . GLU A 1 241 ? 13.304 13.007 -11.381 1.00 86.75 241 GLU A N 1
ATOM 1910 C CA . GLU A 1 241 ? 12.039 13.619 -11.808 1.00 86.75 241 GLU A CA 1
ATOM 1911 C C . GLU A 1 241 ? 10.939 12.576 -12.039 1.00 86.75 241 GLU A C 1
ATOM 1913 O O . GLU A 1 241 ? 9.807 12.765 -11.606 1.00 86.75 241 GLU A O 1
ATOM 1918 N N . LEU A 1 242 ? 11.247 11.436 -12.667 1.00 85.38 242 LEU A N 1
ATOM 1919 C CA . LEU A 1 242 ? 10.258 10.376 -12.893 1.00 85.38 242 LEU A CA 1
ATOM 1920 C C . LEU A 1 242 ? 9.724 9.765 -11.590 1.00 85.38 242 LEU A C 1
ATOM 1922 O O . LEU A 1 242 ? 8.544 9.424 -11.516 1.00 85.38 242 LEU A O 1
ATOM 1926 N N . ILE A 1 243 ? 10.554 9.650 -10.550 1.00 88.06 243 ILE A N 1
ATOM 1927 C CA . ILE A 1 243 ? 10.093 9.204 -9.228 1.00 88.06 243 ILE A CA 1
ATOM 1928 C C . ILE A 1 243 ? 9.260 10.293 -8.549 1.00 88.06 243 ILE A C 1
ATOM 1930 O O . ILE A 1 243 ? 8.278 9.970 -7.872 1.00 88.06 243 ILE A O 1
ATOM 1934 N N . LEU A 1 244 ? 9.619 11.565 -8.739 1.00 86.19 244 LEU A N 1
ATOM 1935 C CA . LEU A 1 244 ? 8.911 12.711 -8.169 1.00 86.19 244 LEU A CA 1
ATOM 1936 C C . LEU A 1 244 ? 7.548 12.964 -8.808 1.00 86.19 244 LEU A C 1
ATOM 1938 O O . LEU A 1 244 ? 6.597 13.250 -8.085 1.00 86.19 244 LEU A O 1
ATOM 1942 N N . ASN A 1 245 ? 7.437 12.811 -10.129 1.00 85.88 245 ASN A N 1
ATOM 1943 C CA . ASN A 1 245 ? 6.292 13.253 -10.928 1.00 85.88 245 ASN A CA 1
ATOM 1944 C C . ASN A 1 245 ? 4.964 12.569 -10.571 1.00 85.88 245 ASN A C 1
ATOM 1946 O O . ASN A 1 245 ? 3.937 12.908 -11.143 1.00 85.88 245 ASN A O 1
ATOM 1950 N N . GLY A 1 246 ? 4.940 11.611 -9.641 1.00 85.88 246 GLY A N 1
ATOM 1951 C CA . GLY A 1 246 ? 3.712 10.987 -9.140 1.00 85.88 246 GLY A CA 1
ATOM 1952 C C . GLY A 1 246 ? 3.006 10.082 -10.154 1.00 85.88 246 GLY A C 1
ATOM 1953 O O . GLY A 1 246 ? 2.158 9.291 -9.754 1.00 85.88 246 GLY A O 1
ATOM 1954 N N . TYR A 1 247 ? 3.396 10.133 -11.428 1.00 91.12 247 TYR A N 1
ATOM 1955 C CA . TYR A 1 247 ? 2.902 9.276 -12.494 1.00 91.12 247 TYR A CA 1
ATOM 1956 C C . TYR A 1 247 ? 3.796 8.041 -12.655 1.00 91.12 247 TYR A C 1
ATOM 1958 O O . TYR A 1 247 ? 5.023 8.177 -12.697 1.00 91.12 247 TYR A O 1
ATOM 1966 N N . PRO A 1 248 ? 3.217 6.835 -12.764 1.00 93.12 248 PRO A N 1
ATOM 1967 C CA . PRO A 1 248 ? 3.998 5.640 -13.032 1.00 93.12 248 PRO A CA 1
ATOM 1968 C C . PRO A 1 248 ? 4.580 5.664 -14.452 1.00 93.12 248 PRO A C 1
ATOM 1970 O O . PRO A 1 248 ? 3.915 6.124 -15.387 1.00 93.12 248 PRO A O 1
ATOM 1973 N N . PRO A 1 249 ? 5.794 5.123 -14.659 1.00 93.31 249 PRO A N 1
ATOM 1974 C CA . PRO A 1 249 ? 6.289 4.860 -16.002 1.00 93.31 249 PRO A CA 1
ATOM 1975 C C . PRO A 1 249 ? 5.392 3.823 -16.694 1.00 93.31 249 PRO A C 1
ATOM 1977 O O . PRO A 1 249 ? 4.791 2.965 -16.050 1.00 93.31 249 PRO A O 1
ATOM 1980 N N . SER A 1 250 ? 5.326 3.858 -18.027 1.00 93.56 250 SER A N 1
ATOM 1981 C CA . SER A 1 250 ? 4.519 2.888 -18.785 1.00 93.56 250 SER A CA 1
ATOM 1982 C C . SER A 1 250 ? 5.007 1.445 -18.611 1.00 93.56 250 SER A C 1
ATOM 1984 O O . SER A 1 250 ? 4.201 0.515 -18.630 1.00 93.56 250 SER A O 1
ATOM 1986 N N . HIS A 1 251 ? 6.316 1.265 -18.413 1.00 95.00 251 HIS A N 1
ATOM 1987 C CA . HIS A 1 251 ? 6.965 -0.033 -18.262 1.00 95.00 251 HIS A CA 1
ATOM 1988 C C . HIS A 1 251 ? 7.975 -0.018 -17.115 1.00 95.00 251 HIS A C 1
ATOM 1990 O O . HIS A 1 251 ? 8.594 1.012 -16.835 1.00 95.00 251 HIS A O 1
ATOM 1996 N N . LEU A 1 252 ? 8.189 -1.187 -16.522 1.00 94.19 252 LEU A N 1
ATOM 1997 C CA . LEU A 1 252 ? 9.302 -1.489 -15.625 1.00 94.19 252 LEU A CA 1
ATOM 1998 C C . LEU A 1 252 ? 10.107 -2.661 -16.178 1.00 94.19 252 LEU A C 1
ATOM 2000 O O . LEU A 1 252 ? 9.665 -3.339 -17.103 1.00 94.19 252 LEU A O 1
ATOM 2004 N N . LEU A 1 253 ? 11.295 -2.863 -15.616 1.00 93.38 253 LEU A N 1
ATOM 2005 C CA . LEU A 1 253 ? 12.132 -4.028 -15.885 1.00 93.38 253 LEU A CA 1
ATOM 2006 C C . LEU A 1 253 ? 11.919 -5.069 -14.783 1.00 93.38 253 LEU A C 1
ATOM 2008 O O . LEU A 1 253 ? 11.874 -4.700 -13.606 1.00 93.38 253 LEU A O 1
ATOM 2012 N N . ASP A 1 254 ? 11.770 -6.337 -15.160 1.00 94.00 254 ASP A N 1
ATOM 2013 C CA . ASP A 1 254 ? 11.764 -7.468 -14.230 1.00 94.00 254 ASP A CA 1
ATOM 2014 C C . ASP A 1 254 ? 13.188 -7.778 -13.716 1.00 94.00 254 ASP A C 1
ATOM 2016 O O . ASP A 1 254 ? 14.153 -7.081 -14.039 1.00 94.00 254 ASP A O 1
ATOM 2020 N N . VAL A 1 255 ? 13.337 -8.800 -12.866 1.00 89.75 255 VAL A N 1
ATOM 2021 C CA . VAL A 1 255 ? 14.652 -9.269 -12.370 1.00 89.75 255 VAL A CA 1
ATOM 2022 C C . VAL A 1 255 ? 15.598 -9.730 -13.485 1.00 89.75 255 VAL A C 1
ATOM 2024 O O . VAL A 1 255 ? 16.806 -9.757 -13.270 1.00 89.75 255 VAL A O 1
ATOM 2027 N N . SER A 1 256 ? 15.065 -10.091 -14.651 1.00 90.94 256 SER A N 1
ATOM 2028 C CA . SER A 1 256 ? 15.805 -10.567 -15.821 1.00 90.94 256 SER A CA 1
ATOM 2029 C C . SER A 1 256 ? 16.086 -9.450 -16.834 1.00 90.94 256 SER A C 1
ATOM 2031 O O . SER A 1 256 ? 16.689 -9.704 -17.870 1.00 90.94 256 SER A O 1
ATOM 2033 N N . GLY A 1 257 ? 15.664 -8.212 -16.554 1.00 91.25 257 GLY A N 1
ATOM 2034 C CA . GLY A 1 257 ? 15.816 -7.074 -17.460 1.00 91.25 257 GLY A CA 1
ATOM 2035 C C . GLY A 1 257 ? 14.755 -6.988 -18.564 1.00 91.25 257 GLY A C 1
ATOM 2036 O O . GLY A 1 257 ? 14.831 -6.085 -19.401 1.00 91.25 257 GLY A O 1
ATOM 2037 N N . ASN A 1 258 ? 13.741 -7.859 -18.573 1.00 93.94 258 ASN A N 1
ATOM 2038 C CA . ASN A 1 258 ? 12.644 -7.780 -19.535 1.00 93.94 258 ASN A CA 1
ATOM 2039 C C . ASN A 1 258 ? 11.665 -6.677 -19.147 1.00 93.94 258 ASN A C 1
ATOM 2041 O O . ASN A 1 258 ? 11.371 -6.449 -17.973 1.00 93.94 258 ASN A O 1
ATOM 2045 N N . LYS A 1 259 ? 11.104 -6.006 -20.153 1.00 95.31 259 LYS A N 1
ATOM 2046 C CA . LYS A 1 259 ? 10.091 -4.973 -19.934 1.00 95.31 259 LYS A CA 1
ATOM 2047 C C . LYS A 1 259 ? 8.725 -5.603 -19.699 1.00 95.31 259 LYS A C 1
ATOM 2049 O O . LYS A 1 259 ? 8.274 -6.410 -20.504 1.00 95.31 259 LYS A O 1
ATOM 2054 N N . PHE A 1 260 ? 8.019 -5.131 -18.681 1.00 96.38 260 PHE A N 1
ATOM 2055 C CA . PHE A 1 260 ? 6.596 -5.403 -18.496 1.00 96.38 260 PHE A CA 1
ATOM 2056 C C . PHE A 1 260 ? 5.827 -4.105 -18.245 1.00 96.38 260 PHE A C 1
ATOM 2058 O O . PHE A 1 260 ? 6.363 -3.132 -17.708 1.00 96.38 260 PHE A O 1
ATOM 2065 N N . MET A 1 261 ? 4.566 -4.069 -18.670 1.00 97.25 261 MET A N 1
ATOM 2066 C CA . MET A 1 261 ? 3.713 -2.887 -18.551 1.00 97.25 261 MET A CA 1
ATOM 2067 C C . MET A 1 261 ? 3.091 -2.791 -17.158 1.00 97.25 261 MET A C 1
ATOM 2069 O O . MET A 1 261 ? 2.553 -3.775 -16.655 1.00 97.25 261 MET A O 1
ATOM 2073 N N . ILE A 1 262 ? 3.079 -1.599 -16.554 1.00 97.12 262 ILE A N 1
ATOM 2074 C CA . ILE A 1 262 ? 2.314 -1.386 -15.313 1.00 97.12 262 ILE A CA 1
ATOM 2075 C C . ILE A 1 262 ? 0.822 -1.307 -15.646 1.00 97.12 262 ILE A C 1
ATOM 2077 O O . ILE A 1 262 ? 0.016 -2.072 -15.122 1.00 97.12 262 ILE A O 1
ATOM 2081 N N . ALA A 1 263 ? 0.463 -0.394 -16.546 1.00 97.44 263 ALA A N 1
ATOM 2082 C CA . ALA A 1 263 ? -0.911 -0.117 -16.934 1.00 97.44 263 ALA A CA 1
ATOM 2083 C C . ALA A 1 263 ? -0.967 0.369 -18.387 1.00 97.44 263 ALA A C 1
ATOM 2085 O O . ALA A 1 263 ? -0.097 1.107 -18.852 1.00 97.44 263 ALA A O 1
ATOM 2086 N N . THR A 1 264 ? -2.007 -0.037 -19.105 1.00 96.94 264 THR A N 1
ATOM 2087 C CA . THR A 1 264 ? -2.409 0.550 -20.385 1.00 96.94 264 THR A CA 1
ATOM 2088 C C . THR A 1 264 ? -3.254 1.808 -20.147 1.00 96.94 264 THR A C 1
ATOM 2090 O O . THR A 1 264 ? -3.735 2.057 -19.041 1.00 96.94 264 THR A O 1
ATOM 2093 N N . LYS A 1 265 ? -3.518 2.596 -21.200 1.00 96.19 265 LYS A N 1
ATOM 2094 C CA . LYS A 1 265 ? -4.465 3.726 -21.111 1.00 96.19 265 LYS A CA 1
ATOM 2095 C C . LYS A 1 265 ? -5.864 3.278 -20.664 1.00 96.19 265 LYS A C 1
ATOM 2097 O O . LYS A 1 265 ? -6.518 4.013 -19.928 1.00 96.19 265 LYS A O 1
ATOM 2102 N N . ALA A 1 266 ? -6.299 2.083 -21.072 1.00 96.56 266 ALA A N 1
ATOM 2103 C CA . ALA A 1 266 ? -7.582 1.510 -20.668 1.00 96.56 266 ALA A CA 1
ATOM 2104 C C . ALA A 1 266 ? -7.606 1.117 -19.179 1.00 96.56 266 ALA A C 1
ATOM 2106 O O . ALA A 1 266 ? -8.651 1.219 -18.540 1.00 96.56 266 ALA A O 1
ATOM 2107 N N . ASP A 1 267 ? -6.452 0.751 -18.613 1.00 96.38 267 ASP A N 1
ATOM 2108 C CA . ASP A 1 267 ? -6.342 0.301 -17.221 1.00 96.38 267 ASP A CA 1
ATOM 2109 C C . ASP A 1 267 ? -6.394 1.448 -16.202 1.00 96.38 267 ASP A C 1
ATOM 2111 O O . ASP A 1 267 ? -6.664 1.211 -15.030 1.00 96.38 267 ASP A O 1
ATOM 2115 N N . THR A 1 268 ? -6.173 2.698 -16.626 1.00 94.19 268 THR A N 1
ATOM 2116 C CA . THR A 1 268 ? -6.107 3.877 -15.734 1.00 94.19 268 THR A CA 1
ATOM 2117 C C . THR A 1 268 ? -7.358 4.099 -14.880 1.00 94.19 268 THR A C 1
ATOM 2119 O O . THR A 1 268 ? -7.283 4.740 -13.836 1.00 94.19 268 THR A O 1
ATOM 2122 N N . LYS A 1 269 ? -8.510 3.566 -15.301 1.00 96.06 269 LYS A N 1
ATOM 2123 C CA . LYS A 1 269 ? -9.787 3.685 -14.579 1.00 96.06 269 LYS A CA 1
ATOM 2124 C C . LYS A 1 269 ? -10.097 2.478 -13.692 1.00 96.06 269 LYS A C 1
ATOM 2126 O O . LYS A 1 269 ? -11.109 2.491 -12.994 1.00 96.06 269 LYS A O 1
ATOM 2131 N N . LEU A 1 270 ? -9.279 1.428 -13.746 1.00 97.00 270 LEU A N 1
ATOM 2132 C CA . LEU A 1 270 ? -9.505 0.216 -12.973 1.00 97.00 270 LEU A CA 1
ATOM 2133 C C . LEU A 1 270 ? -9.156 0.461 -11.505 1.00 97.00 270 LEU A C 1
ATOM 2135 O O . LEU A 1 270 ? -8.109 1.020 -11.174 1.00 97.00 270 LEU A O 1
ATOM 2139 N N . ARG A 1 271 ? -10.039 -0.006 -10.624 1.00 97.19 271 ARG A N 1
ATOM 2140 C CA . ARG A 1 271 ? -9.780 -0.136 -9.192 1.00 97.19 271 ARG A CA 1
ATOM 2141 C C . ARG A 1 271 ? -9.798 -1.614 -8.864 1.00 97.19 271 ARG A C 1
ATOM 2143 O O . ARG A 1 271 ? -10.807 -2.275 -9.077 1.00 97.19 271 ARG A O 1
ATOM 2150 N N . ILE A 1 272 ? -8.663 -2.136 -8.415 1.00 96.81 272 ILE A N 1
ATOM 2151 C CA . ILE A 1 272 ? -8.478 -3.576 -8.213 1.00 96.81 272 ILE A CA 1
ATOM 2152 C C . ILE A 1 272 ? -8.059 -3.804 -6.764 1.00 96.81 272 ILE A C 1
ATOM 2154 O O . ILE A 1 272 ? -7.223 -3.044 -6.258 1.00 96.81 272 ILE A O 1
ATOM 2158 N N . PRO A 1 273 ? -8.588 -4.832 -6.070 1.00 94.81 273 PRO A N 1
ATOM 2159 C CA . PRO A 1 273 ? -8.139 -5.143 -4.724 1.00 94.81 273 PRO A CA 1
ATOM 2160 C C . PRO A 1 273 ? -6.628 -5.366 -4.710 1.00 94.81 273 PRO A C 1
ATOM 2162 O O . PRO A 1 273 ? -6.073 -6.150 -5.486 1.00 94.81 273 PRO A O 1
ATOM 2165 N N . SER A 1 274 ? -5.954 -4.666 -3.810 1.00 94.44 274 SER A N 1
ATOM 2166 C CA . SER A 1 274 ? -4.502 -4.525 -3.828 1.00 94.44 274 SER A CA 1
ATOM 2167 C C . SER A 1 274 ? -3.738 -5.844 -3.749 1.00 94.44 274 SER A C 1
ATOM 2169 O O . SER A 1 274 ? -2.668 -5.964 -4.341 1.00 94.44 274 SER A O 1
ATOM 2171 N N . ARG A 1 275 ? -4.302 -6.886 -3.122 1.00 93.94 275 ARG A N 1
ATOM 2172 C CA . ARG A 1 275 ? -3.706 -8.236 -3.130 1.00 93.94 275 ARG A CA 1
ATOM 2173 C C . ARG A 1 275 ? -3.432 -8.789 -4.533 1.00 93.94 275 ARG A C 1
ATOM 2175 O O . ARG A 1 275 ? -2.407 -9.441 -4.719 1.00 93.94 275 ARG A O 1
ATOM 2182 N N . TYR A 1 276 ? -4.308 -8.525 -5.505 1.00 96.50 276 TYR A N 1
ATOM 2183 C CA . TYR A 1 276 ? -4.132 -9.001 -6.880 1.00 96.50 276 TYR A CA 1
ATOM 2184 C C . TYR A 1 276 ? -3.102 -8.163 -7.627 1.00 96.50 276 TYR A C 1
ATOM 2186 O O . TYR A 1 276 ? -2.303 -8.720 -8.368 1.00 96.50 276 TYR A O 1
ATOM 2194 N N . LEU A 1 277 ? -3.071 -6.849 -7.382 1.00 97.31 277 LEU A N 1
ATOM 2195 C CA . LEU A 1 277 ? -2.064 -5.950 -7.953 1.00 97.31 277 LEU A CA 1
ATOM 2196 C C . LEU A 1 277 ? -0.656 -6.313 -7.480 1.00 97.31 277 LEU A C 1
ATOM 2198 O O . LEU A 1 277 ? 0.255 -6.443 -8.292 1.00 97.31 277 LEU A O 1
ATOM 2202 N N . VAL A 1 278 ? -0.486 -6.544 -6.175 1.00 95.44 278 VAL A N 1
ATOM 2203 C CA . VAL A 1 278 ? 0.798 -6.961 -5.594 1.00 95.44 278 VAL A CA 1
ATOM 2204 C C . VAL A 1 278 ? 1.225 -8.325 -6.139 1.00 95.44 278 VAL A C 1
ATOM 2206 O O . VAL A 1 278 ? 2.387 -8.507 -6.486 1.00 95.44 278 VAL A O 1
ATOM 2209 N N . TRP A 1 279 ? 0.296 -9.276 -6.267 1.00 96.12 279 TRP A N 1
ATOM 2210 C CA . TRP A 1 279 ? 0.589 -10.583 -6.860 1.00 96.12 279 TRP A CA 1
ATOM 2211 C C . TRP A 1 279 ? 0.949 -10.509 -8.344 1.00 96.12 279 TRP A C 1
ATOM 2213 O O . TRP A 1 279 ? 1.906 -11.159 -8.762 1.00 96.12 279 TRP A O 1
ATOM 2223 N N . ALA A 1 280 ? 0.219 -9.724 -9.136 1.00 97.75 280 ALA A N 1
ATOM 2224 C CA . ALA A 1 280 ? 0.491 -9.555 -10.558 1.00 97.75 280 ALA A CA 1
ATOM 2225 C C . ALA A 1 280 ? 1.848 -8.878 -10.776 1.00 97.75 280 ALA A C 1
ATOM 2227 O O . ALA A 1 280 ? 2.636 -9.336 -11.601 1.00 97.75 280 ALA A O 1
ATOM 2228 N N . TYR A 1 281 ? 2.156 -7.847 -9.983 1.00 97.31 281 TYR A N 1
ATOM 2229 C CA . TYR A 1 281 ? 3.468 -7.211 -9.986 1.00 97.31 281 TYR A CA 1
ATOM 2230 C C . TYR A 1 281 ? 4.572 -8.196 -9.625 1.00 97.31 281 TYR A C 1
ATOM 2232 O O . TYR A 1 281 ? 5.512 -8.327 -10.396 1.00 97.31 281 TYR A O 1
ATOM 2240 N N . ASP A 1 282 ? 4.455 -8.914 -8.504 1.00 95.50 282 ASP A N 1
ATOM 2241 C CA . ASP A 1 282 ? 5.467 -9.889 -8.092 1.00 95.50 282 ASP A CA 1
ATOM 2242 C C . ASP A 1 282 ? 5.649 -10.971 -9.170 1.00 95.50 282 ASP A C 1
ATOM 2244 O O . ASP A 1 282 ? 6.777 -11.329 -9.490 1.00 95.50 282 ASP A O 1
ATOM 2248 N N . SER A 1 283 ? 4.559 -11.443 -9.784 1.00 95.94 283 SER A N 1
ATOM 2249 C CA . SER A 1 283 ? 4.614 -12.476 -10.825 1.00 95.94 283 SER A CA 1
ATOM 2250 C C . SER A 1 283 ? 5.347 -12.003 -12.080 1.00 95.94 283 SER A C 1
ATOM 2252 O O . SER A 1 283 ? 6.169 -12.745 -12.610 1.00 95.94 283 SER A O 1
ATOM 2254 N N . LEU A 1 284 ? 5.090 -10.774 -12.538 1.00 96.06 284 LEU A N 1
ATOM 2255 C CA . LEU A 1 284 ? 5.774 -10.200 -13.702 1.00 96.06 284 LEU A CA 1
ATOM 2256 C C . LEU A 1 284 ? 7.215 -9.799 -13.365 1.00 96.06 284 LEU A C 1
ATOM 2258 O O . LEU A 1 284 ? 8.141 -10.173 -14.072 1.00 96.06 284 LEU A O 1
ATOM 2262 N N . ASN A 1 285 ? 7.423 -9.110 -12.244 1.00 95.25 285 ASN A N 1
ATOM 2263 C CA . ASN A 1 285 ? 8.730 -8.622 -11.812 1.00 95.25 285 ASN A CA 1
ATOM 2264 C C . ASN A 1 285 ? 9.718 -9.749 -11.484 1.00 95.25 285 ASN A C 1
ATOM 2266 O O . ASN A 1 285 ? 10.923 -9.537 -11.573 1.00 95.25 285 ASN A O 1
ATOM 2270 N N . GLN A 1 286 ? 9.235 -10.921 -11.072 1.00 93.44 286 GLN A N 1
ATOM 2271 C CA . GLN A 1 286 ? 10.071 -12.082 -10.755 1.00 93.44 286 GLN A CA 1
ATOM 2272 C C . GLN A 1 286 ? 10.126 -13.113 -11.894 1.00 93.44 286 GLN A C 1
ATOM 2274 O O . GLN A 1 286 ? 10.708 -14.182 -11.714 1.00 93.44 286 GLN A O 1
ATOM 2279 N N . GLY A 1 287 ? 9.492 -12.841 -13.041 1.00 93.38 287 GLY A N 1
ATOM 2280 C CA . GLY A 1 287 ? 9.442 -13.783 -14.160 1.00 93.38 287 GLY A CA 1
ATOM 2281 C C . GLY A 1 287 ? 8.685 -15.082 -13.845 1.00 93.38 287 GLY A C 1
ATOM 2282 O O . GLY A 1 287 ? 8.945 -16.120 -14.446 1.00 93.38 287 GLY A O 1
ATOM 2283 N N . TRP A 1 288 ? 7.734 -15.069 -12.907 1.00 93.69 288 TRP A N 1
ATOM 2284 C CA . TRP A 1 288 ? 6.954 -16.250 -12.506 1.00 93.69 288 TRP A CA 1
ATOM 2285 C C . TRP A 1 288 ? 5.796 -16.557 -13.465 1.00 93.69 288 TRP A C 1
ATOM 2287 O O . TRP A 1 288 ? 4.720 -16.986 -13.040 1.00 93.69 288 TRP A O 1
ATOM 2297 N N . SER A 1 289 ? 6.001 -16.370 -14.768 1.00 91.44 289 SER A N 1
ATOM 2298 C CA . SER A 1 289 ? 4.988 -16.615 -15.802 1.00 91.44 289 SER A CA 1
ATOM 2299 C C . SER A 1 289 ? 4.445 -18.049 -15.760 1.00 91.44 289 SER A C 1
ATOM 2301 O O . SER A 1 289 ? 3.242 -18.257 -15.907 1.00 91.44 289 SER A O 1
ATOM 2303 N N . GLY A 1 290 ? 5.297 -19.035 -15.450 1.00 90.00 290 GLY A N 1
ATOM 2304 C CA . GLY A 1 290 ? 4.905 -20.441 -15.287 1.00 90.00 290 GLY A CA 1
ATOM 2305 C C . GLY A 1 290 ? 4.015 -20.727 -14.070 1.00 90.00 290 GLY A C 1
ATOM 2306 O O . GLY A 1 290 ? 3.388 -21.783 -14.003 1.00 90.00 290 GLY A O 1
ATOM 2307 N N . ALA A 1 291 ? 3.934 -19.800 -13.110 1.00 89.56 291 ALA A N 1
ATOM 2308 C CA . ALA A 1 291 ? 3.064 -19.922 -11.942 1.00 89.56 291 ALA A CA 1
ATOM 2309 C C . ALA A 1 291 ? 1.699 -19.232 -12.127 1.00 89.56 291 ALA A C 1
ATOM 2311 O O . ALA A 1 291 ? 0.805 -19.392 -11.288 1.00 89.56 291 ALA A O 1
ATOM 2312 N N . ILE A 1 292 ? 1.528 -18.485 -13.221 1.00 94.88 292 ILE A N 1
ATOM 2313 C CA . ILE A 1 292 ? 0.252 -17.899 -13.627 1.00 94.88 292 ILE A CA 1
ATOM 2314 C C . ILE A 1 292 ? -0.596 -19.010 -14.269 1.00 94.88 292 ILE A C 1
ATOM 2316 O O . ILE A 1 292 ? -0.104 -19.716 -15.154 1.00 94.88 292 ILE A O 1
ATOM 2320 N N . PRO A 1 293 ? -1.869 -19.203 -13.866 1.00 96.19 293 PRO A N 1
ATOM 2321 C CA . PRO A 1 293 ? -2.745 -20.165 -14.527 1.00 96.19 293 PRO A CA 1
ATOM 2322 C C . PRO A 1 293 ? -2.799 -19.918 -16.041 1.00 96.19 293 PRO A C 1
ATOM 2324 O O . PRO A 1 293 ? -3.046 -18.797 -16.478 1.00 96.19 293 PRO A O 1
ATOM 2327 N N . LYS A 1 294 ? -2.601 -20.970 -16.848 1.00 95.94 294 LYS A N 1
ATOM 2328 C CA . LYS A 1 294 ? -2.519 -20.868 -18.322 1.00 95.94 294 LYS A CA 1
ATOM 2329 C C . LYS A 1 294 ? -3.733 -20.186 -18.966 1.00 95.94 294 LYS A C 1
ATOM 2331 O O . LYS A 1 294 ? -3.605 -19.586 -20.020 1.00 95.94 294 LYS A O 1
ATOM 2336 N N . SER A 1 295 ? -4.896 -20.266 -18.328 1.00 96.62 295 SER A N 1
ATOM 2337 C CA . SER A 1 295 ? -6.148 -19.633 -18.758 1.00 96.62 295 SER A CA 1
ATOM 2338 C C . SER A 1 295 ? -6.132 -18.102 -18.725 1.00 96.62 295 SER A C 1
ATOM 2340 O O . SER A 1 295 ? -6.826 -17.479 -19.526 1.00 96.62 295 SER A O 1
ATOM 2342 N N . ILE A 1 296 ? -5.362 -17.512 -17.807 1.00 97.19 296 ILE A N 1
ATOM 2343 C CA . ILE A 1 296 ? -5.206 -16.057 -17.642 1.00 97.19 296 ILE A CA 1
ATOM 2344 C C . ILE A 1 296 ? -3.785 -15.585 -17.981 1.00 97.19 296 ILE A C 1
ATOM 2346 O O . ILE A 1 296 ? -3.477 -14.401 -17.910 1.00 97.19 296 ILE A O 1
ATOM 2350 N N . SER A 1 297 ? -2.892 -16.510 -18.337 1.00 95.69 297 SER A N 1
ATOM 2351 C CA . SER A 1 297 ? -1.551 -16.185 -18.808 1.00 95.69 297 SER A CA 1
ATOM 2352 C C . SER 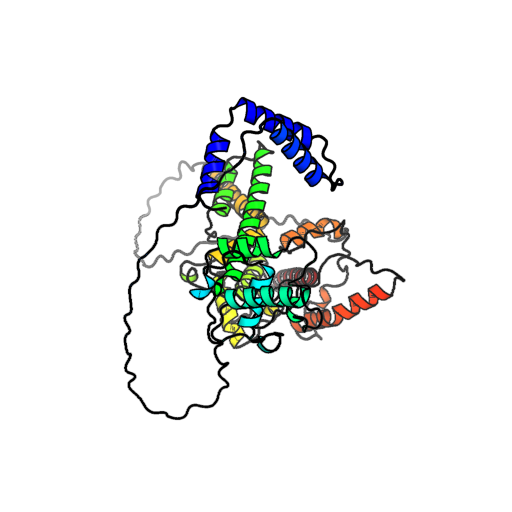A 1 297 ? -1.629 -15.814 -20.283 1.00 95.69 297 SER A C 1
ATOM 2354 O O . SER A 1 297 ? -1.828 -16.671 -21.144 1.00 95.69 297 SER A O 1
ATOM 2356 N N . ARG A 1 298 ? -1.506 -14.520 -20.578 1.00 95.44 298 ARG A N 1
ATOM 2357 C CA . ARG A 1 298 ? -1.401 -14.012 -21.947 1.00 95.44 298 ARG A CA 1
ATOM 2358 C C . ARG A 1 298 ? -0.128 -13.173 -22.070 1.00 95.44 298 ARG A C 1
ATOM 2360 O O . ARG A 1 298 ? 0.191 -12.420 -21.145 1.00 95.44 298 ARG A O 1
ATOM 2367 N N . PRO A 1 299 ? 0.613 -13.281 -23.182 1.00 94.88 299 PRO A N 1
ATOM 2368 C CA . PRO A 1 299 ? 1.740 -12.395 -23.437 1.00 94.88 299 PRO A CA 1
ATOM 2369 C C . PRO A 1 299 ? 1.300 -10.926 -23.454 1.00 94.88 299 PRO A C 1
ATOM 2371 O O . PRO A 1 299 ? 0.215 -10.600 -23.934 1.00 94.88 299 PRO A O 1
ATOM 2374 N N . GLY A 1 300 ? 2.148 -10.038 -22.934 1.00 94.56 300 GLY A N 1
ATOM 2375 C CA . GLY A 1 300 ? 1.935 -8.590 -23.012 1.00 94.56 300 GLY A CA 1
ATOM 2376 C C . GLY A 1 300 ? 0.863 -8.017 -22.078 1.00 94.56 300 GLY A C 1
ATOM 2377 O O . GLY A 1 300 ? 0.500 -6.852 -22.229 1.00 94.56 300 GLY A O 1
ATOM 2378 N N . LEU A 1 301 ? 0.352 -8.786 -21.109 1.00 97.12 301 LEU A N 1
ATOM 2379 C CA . LEU A 1 301 ? -0.550 -8.232 -20.097 1.00 97.12 301 LEU A CA 1
ATOM 2380 C C . LEU A 1 301 ? 0.170 -7.207 -19.212 1.00 97.12 301 LEU A C 1
ATOM 2382 O O . LEU A 1 301 ? 1.304 -7.413 -18.778 1.00 97.12 301 LEU A O 1
ATOM 2386 N N . SER A 1 302 ? -0.528 -6.114 -18.904 1.00 97.94 302 SER A N 1
ATOM 2387 C CA . SER A 1 302 ? -0.106 -5.178 -17.866 1.00 97.94 302 SER A CA 1
ATOM 2388 C C . SER A 1 302 ? -0.325 -5.772 -16.470 1.00 97.94 302 SER A C 1
ATOM 2390 O O . SER A 1 302 ? -1.128 -6.694 -16.298 1.00 97.94 302 SER A O 1
ATOM 2392 N N . VAL A 1 303 ? 0.329 -5.209 -15.448 1.00 98.12 303 VAL A N 1
ATOM 2393 C CA . VAL A 1 303 ? 0.080 -5.560 -14.036 1.00 98.12 303 VAL A CA 1
ATOM 2394 C C . VAL A 1 303 ? -1.410 -5.447 -13.707 1.00 98.12 303 VAL A C 1
ATOM 2396 O O . VAL A 1 303 ? -1.982 -6.366 -13.123 1.00 98.12 303 VAL A O 1
ATOM 2399 N N . PHE A 1 304 ? -2.056 -4.350 -14.110 1.00 98.12 304 PHE A N 1
ATOM 2400 C CA . PHE A 1 304 ? -3.479 -4.124 -13.847 1.00 98.12 304 PHE A CA 1
ATOM 2401 C C . PHE A 1 304 ? -4.370 -5.135 -14.563 1.00 98.12 304 PHE A C 1
ATOM 2403 O O . PHE A 1 304 ? -5.286 -5.690 -13.957 1.00 98.12 304 PHE A O 1
ATOM 2410 N N . ARG A 1 305 ? -4.089 -5.426 -15.834 1.00 98.06 305 ARG A N 1
ATOM 2411 C CA . ARG A 1 305 ? -4.894 -6.376 -16.597 1.00 98.06 305 ARG A CA 1
ATOM 2412 C C . ARG A 1 305 ? -4.751 -7.798 -16.054 1.00 98.06 305 ARG A C 1
ATOM 2414 O O . ARG A 1 305 ? -5.761 -8.471 -15.870 1.00 98.06 305 ARG A O 1
ATOM 2421 N N . LEU A 1 306 ? -3.531 -8.227 -15.725 1.00 98.25 306 LEU A N 1
ATOM 2422 C CA . LEU A 1 306 ? -3.281 -9.526 -15.097 1.00 98.25 306 LEU A CA 1
ATOM 2423 C C . LEU A 1 306 ? -3.951 -9.627 -13.716 1.00 98.25 306 LEU A C 1
ATOM 2425 O O . LEU A 1 306 ? -4.536 -10.657 -13.385 1.00 98.25 306 LEU A O 1
ATOM 2429 N N . ALA A 1 307 ? -3.908 -8.558 -12.915 1.00 97.94 307 ALA A N 1
ATOM 2430 C CA . ALA A 1 307 ? -4.573 -8.514 -11.616 1.00 97.94 307 ALA A CA 1
ATOM 2431 C C . ALA A 1 307 ? -6.103 -8.620 -11.739 1.00 97.94 307 ALA A C 1
ATOM 2433 O O . ALA A 1 307 ? -6.728 -9.324 -10.946 1.00 97.94 307 ALA A O 1
ATOM 2434 N N . GLN A 1 308 ? -6.699 -7.969 -12.743 1.00 98.12 308 GLN A N 1
ATOM 2435 C CA . GLN A 1 308 ? -8.132 -8.060 -13.024 1.00 98.12 308 GLN A CA 1
ATOM 2436 C C . GLN A 1 308 ? -8.530 -9.484 -13.432 1.00 98.12 308 GLN A C 1
ATOM 2438 O O . GLN A 1 308 ? -9.485 -10.036 -12.889 1.00 98.12 308 GLN A O 1
ATOM 2443 N N . GLU A 1 309 ? -7.769 -10.109 -14.335 1.00 98.00 309 GLU A N 1
ATOM 2444 C CA . GLU A 1 309 ? -8.035 -11.488 -14.763 1.00 98.00 309 GLU A CA 1
ATOM 2445 C C . GLU A 1 309 ? -7.864 -12.479 -13.601 1.00 98.00 309 GLU A C 1
ATOM 2447 O O . GLU A 1 309 ? -8.664 -13.400 -13.449 1.00 98.00 309 GLU A O 1
ATOM 2452 N N . ALA A 1 310 ? -6.896 -12.251 -12.710 1.00 97.56 310 ALA A N 1
ATOM 2453 C CA . ALA A 1 310 ? -6.738 -13.035 -11.488 1.00 97.56 310 ALA A CA 1
ATOM 2454 C C . ALA A 1 310 ? -7.903 -12.863 -10.500 1.00 97.56 310 ALA A C 1
ATOM 2456 O O . ALA A 1 310 ? -8.333 -13.842 -9.884 1.00 97.56 310 ALA A O 1
ATOM 2457 N N . TYR A 1 311 ? -8.427 -11.641 -10.358 1.00 96.75 311 TYR A N 1
ATOM 2458 C CA . TYR A 1 311 ? -9.595 -11.350 -9.526 1.00 96.75 311 TYR A CA 1
ATOM 2459 C C . TYR A 1 311 ? -10.852 -12.063 -10.037 1.00 96.75 311 TYR A C 1
ATOM 2461 O O . TYR A 1 311 ? -11.567 -12.695 -9.258 1.00 96.75 311 TYR A O 1
ATOM 2469 N N . GLU A 1 312 ? -11.100 -12.014 -11.345 1.00 97.38 312 GLU A N 1
ATOM 2470 C CA . GLU A 1 312 ? -12.222 -12.712 -11.981 1.00 97.38 312 GLU A CA 1
ATOM 2471 C C . GLU A 1 312 ? -12.064 -14.234 -11.893 1.00 97.38 312 GLU A C 1
ATOM 2473 O O . GLU A 1 312 ? -13.021 -14.942 -11.570 1.00 97.38 312 GLU A O 1
ATOM 2478 N N . TRP A 1 313 ? -10.845 -14.737 -12.097 1.00 96.50 313 TRP A N 1
ATOM 2479 C CA . TRP A 1 313 ? -10.534 -16.159 -12.003 1.00 96.50 313 TRP A CA 1
ATOM 2480 C C . TRP A 1 313 ? -10.785 -16.724 -10.602 1.00 96.50 313 TRP A C 1
ATOM 2482 O O . TRP A 1 313 ? -11.417 -17.778 -10.495 1.00 96.50 313 TRP A O 1
ATOM 2492 N N . GLU A 1 314 ? -10.387 -16.018 -9.528 1.00 95.56 314 GLU A N 1
ATOM 2493 C CA . GLU A 1 314 ? -10.565 -16.483 -8.136 1.00 95.56 314 GLU A CA 1
ATOM 2494 C C . GLU A 1 314 ? -12.040 -16.752 -7.773 1.00 95.56 314 GLU A C 1
ATOM 2496 O O . GLU A 1 314 ? -12.322 -17.569 -6.894 1.00 95.56 314 GLU A O 1
ATOM 2501 N N . ARG A 1 315 ? -12.994 -16.150 -8.501 1.00 94.50 315 ARG A N 1
ATOM 2502 C CA . ARG A 1 315 ? -14.438 -16.402 -8.331 1.00 94.50 315 ARG A CA 1
ATOM 2503 C C . ARG A 1 315 ? -14.866 -17.804 -8.760 1.00 94.50 315 ARG A C 1
ATOM 2505 O O . ARG A 1 315 ? -15.886 -18.292 -8.284 1.00 94.50 315 ARG A O 1
ATOM 2512 N N . THR A 1 316 ? -14.118 -18.429 -9.665 1.00 96.12 316 THR A N 1
ATOM 2513 C CA . THR A 1 316 ? -14.419 -19.765 -10.203 1.00 96.12 316 THR A CA 1
ATOM 2514 C C . THR A 1 316 ? -13.413 -20.808 -9.732 1.00 96.12 316 THR A C 1
ATOM 2516 O O . THR A 1 316 ? -13.786 -21.947 -9.455 1.00 96.12 316 THR A O 1
ATOM 2519 N N . GLN A 1 317 ? -12.138 -20.431 -9.604 1.00 95.75 317 GLN A N 1
ATOM 2520 C CA . GLN A 1 317 ? -11.047 -21.332 -9.259 1.00 95.75 317 GLN A CA 1
ATOM 2521 C C . GLN A 1 317 ? -9.975 -20.624 -8.433 1.00 95.75 317 GLN A C 1
ATOM 2523 O O . GLN A 1 317 ? -9.569 -19.506 -8.721 1.00 95.75 317 GLN A O 1
ATOM 2528 N N . LYS A 1 318 ? -9.435 -21.304 -7.420 1.00 93.31 318 LYS A N 1
ATOM 2529 C CA . LYS A 1 318 ? -8.416 -20.714 -6.541 1.00 93.31 318 LYS A CA 1
ATOM 2530 C C . LYS A 1 318 ? -7.068 -20.579 -7.251 1.00 93.31 318 LYS A C 1
ATOM 2532 O O . LYS A 1 318 ? -6.523 -21.567 -7.739 1.00 93.31 318 LYS A O 1
ATOM 2537 N N . ILE A 1 319 ? -6.464 -19.393 -7.186 1.00 94.06 319 ILE A N 1
ATOM 2538 C CA . ILE A 1 319 ? -5.039 -19.208 -7.490 1.00 94.06 319 ILE A CA 1
ATOM 2539 C C . ILE A 1 319 ? -4.263 -19.495 -6.209 1.00 94.06 319 ILE A C 1
ATOM 2541 O O . ILE A 1 319 ? -4.255 -18.700 -5.272 1.00 94.06 319 ILE A O 1
ATOM 2545 N N . PHE A 1 320 ? -3.609 -20.651 -6.137 1.00 89.56 320 PHE A N 1
ATOM 2546 C CA . PHE A 1 320 ? -2.967 -21.090 -4.896 1.00 89.56 320 PHE A CA 1
ATOM 2547 C C . PHE A 1 320 ? -1.907 -20.117 -4.369 1.00 89.56 320 PHE A C 1
ATOM 2549 O O . PHE A 1 320 ? -1.799 -19.953 -3.154 1.00 89.56 320 PHE A O 1
ATOM 2556 N N . LEU A 1 321 ? -1.168 -19.432 -5.246 1.00 89.44 321 LEU A N 1
ATOM 2557 C CA . LEU A 1 321 ? -0.193 -18.422 -4.828 1.00 89.44 321 LEU A CA 1
ATOM 2558 C C . LEU A 1 321 ? -0.837 -17.258 -4.076 1.00 89.44 321 LEU A C 1
ATOM 2560 O O . LEU A 1 321 ? -0.284 -16.827 -3.071 1.00 89.44 321 LEU A O 1
ATOM 2564 N N . LEU A 1 322 ? -2.039 -16.824 -4.462 1.00 91.50 322 LEU A N 1
ATOM 2565 C CA . LEU A 1 322 ? -2.780 -15.776 -3.753 1.00 91.50 322 LEU A CA 1
ATOM 2566 C C . LEU A 1 322 ? -3.194 -16.172 -2.328 1.00 91.50 322 LEU A C 1
ATOM 2568 O O . LEU A 1 322 ? -3.626 -15.321 -1.549 1.00 91.50 322 LEU A O 1
ATOM 2572 N N . THR A 1 323 ? -3.050 -17.452 -1.971 1.00 86.94 323 THR A N 1
ATOM 2573 C CA . THR A 1 323 ? -3.247 -17.944 -0.606 1.00 86.94 323 THR A CA 1
ATOM 2574 C C . THR A 1 323 ? -1.981 -17.868 0.253 1.00 86.94 323 THR A C 1
ATOM 2576 O O . THR A 1 323 ? -2.068 -18.178 1.442 1.00 86.94 323 THR A O 1
ATOM 2579 N N . ALA A 1 324 ? -0.827 -17.467 -0.290 1.00 84.75 324 ALA A N 1
ATOM 2580 C CA . ALA A 1 324 ? 0.384 -17.238 0.497 1.00 84.75 324 ALA A CA 1
ATOM 2581 C C . ALA A 1 324 ? 0.208 -16.036 1.438 1.00 84.75 324 ALA A C 1
ATOM 2583 O O . ALA A 1 324 ? -0.529 -15.095 1.128 1.00 84.75 324 ALA A O 1
ATOM 2584 N N . GLY A 1 325 ? 0.891 -16.040 2.589 1.00 79.75 325 GLY A N 1
ATOM 2585 C CA . GLY A 1 325 ? 0.742 -14.981 3.594 1.00 79.75 325 GLY A CA 1
ATOM 2586 C C . GLY A 1 325 ? 1.060 -13.596 3.030 1.00 79.75 325 GLY A C 1
ATOM 2587 O O . GLY A 1 325 ? 0.379 -12.622 3.337 1.00 79.75 325 GLY A O 1
ATOM 2588 N N . CYS A 1 326 ? 2.018 -13.528 2.103 1.00 80.50 326 CYS A N 1
ATOM 2589 C CA . CYS A 1 326 ? 2.404 -12.299 1.425 1.00 80.50 326 CYS A CA 1
ATOM 2590 C C . CYS A 1 326 ? 1.399 -11.774 0.391 1.00 80.50 326 CYS A C 1
ATOM 2592 O O . CYS A 1 326 ? 1.643 -10.681 -0.115 1.00 80.50 326 CYS A O 1
ATOM 2594 N N . TYR A 1 327 ? 0.257 -12.429 0.159 1.00 88.19 327 TYR A N 1
ATOM 2595 C CA . TYR A 1 327 ? -0.881 -11.888 -0.614 1.00 88.19 327 TYR A CA 1
ATOM 2596 C C . TYR A 1 327 ? -2.215 -11.954 0.139 1.00 88.19 327 TYR A C 1
ATOM 2598 O O . TYR A 1 327 ? -3.229 -11.456 -0.348 1.00 88.19 327 TYR A O 1
ATOM 2606 N N . ARG A 1 328 ? -2.239 -12.541 1.340 1.00 83.81 328 ARG A N 1
ATOM 2607 C CA . ARG A 1 328 ? -3.424 -12.488 2.197 1.00 83.81 328 ARG A CA 1
ATOM 2608 C C . ARG A 1 328 ? -3.599 -11.103 2.805 1.00 83.81 328 ARG A C 1
ATOM 2610 O O . ARG A 1 328 ? -2.645 -10.338 2.989 1.00 83.81 328 ARG A O 1
ATOM 2617 N N . CYS A 1 329 ? -4.854 -10.819 3.124 1.00 73.69 329 CYS A N 1
ATOM 2618 C CA . CYS A 1 329 ? -5.236 -9.735 4.001 1.00 73.69 329 CYS A CA 1
ATOM 2619 C C . CYS A 1 329 ? -4.678 -10.011 5.413 1.00 73.69 329 CYS A C 1
ATOM 2621 O O . CYS A 1 329 ? -4.870 -11.092 5.972 1.00 73.69 329 CYS A O 1
ATOM 2623 N N . GLY A 1 330 ? -3.879 -9.076 5.935 1.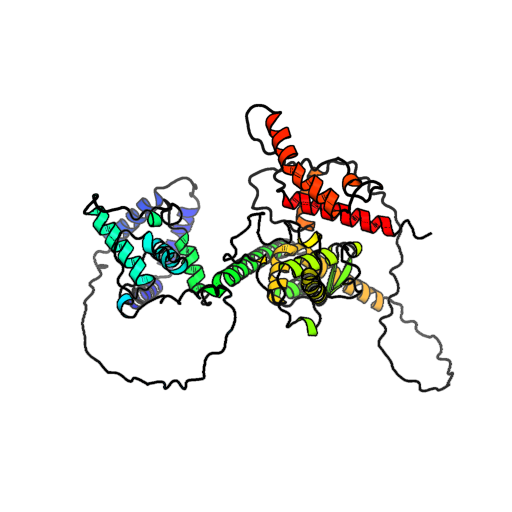00 64.62 330 GLY A N 1
ATOM 2624 C CA . GLY A 1 330 ? -3.127 -9.246 7.183 1.00 64.62 330 GLY A CA 1
ATOM 2625 C C . GLY A 1 330 ? -1.639 -8.927 7.045 1.00 64.62 330 GLY A C 1
ATOM 2626 O O . GLY A 1 330 ? -0.823 -9.793 6.727 1.00 64.62 330 GLY A O 1
ATOM 2627 N N . GLU A 1 331 ? -1.265 -7.679 7.323 1.00 56.31 331 GLU A N 1
ATOM 2628 C CA . GLU A 1 331 ? 0.143 -7.289 7.440 1.00 56.31 331 GLU A CA 1
ATOM 2629 C C . GLU A 1 331 ? 0.755 -7.988 8.675 1.00 56.31 331 GLU A C 1
ATOM 2631 O O . GLU A 1 331 ? 0.205 -7.941 9.777 1.00 56.31 331 GLU A O 1
ATOM 2636 N N . GLY A 1 332 ? 1.849 -8.734 8.491 1.00 59.75 332 GLY A N 1
ATOM 2637 C CA . GLY A 1 332 ? 2.486 -9.498 9.574 1.00 59.75 332 GLY A CA 1
ATOM 2638 C C . GLY A 1 332 ? 1.762 -10.787 9.997 1.00 59.75 332 GLY A C 1
ATOM 2639 O O . GLY A 1 332 ? 2.017 -11.299 11.087 1.00 59.75 332 GLY A O 1
ATOM 2640 N N . GLY A 1 333 ? 0.862 -11.331 9.167 1.00 60.03 333 GLY A N 1
ATOM 2641 C CA . GLY A 1 333 ? 0.189 -12.612 9.433 1.00 60.03 333 GLY A CA 1
ATOM 2642 C C . GLY A 1 333 ? -0.900 -12.554 10.508 1.00 60.03 333 GLY A C 1
ATOM 2643 O O . GLY A 1 333 ? -1.396 -13.599 10.932 1.00 60.03 333 GLY A O 1
ATOM 2644 N N . LYS A 1 334 ? -1.280 -11.348 10.942 1.00 63.38 334 LYS A N 1
ATOM 2645 C CA . LYS A 1 334 ? -2.469 -11.129 11.762 1.00 63.38 334 LYS A CA 1
ATOM 2646 C C . LYS A 1 334 ? -3.682 -11.110 10.841 1.00 63.38 334 LYS A C 1
ATOM 2648 O O . LYS A 1 334 ? -3.807 -10.217 10.009 1.00 63.38 334 LYS A O 1
ATOM 2653 N N . THR A 1 335 ? -4.560 -12.097 10.979 1.00 69.81 335 THR A N 1
ATOM 2654 C CA . THR A 1 335 ? -5.914 -11.998 10.431 1.00 69.81 335 THR A CA 1
ATOM 2655 C C . THR A 1 335 ? -6.584 -10.814 11.112 1.00 69.81 335 THR A C 1
ATOM 2657 O O . THR A 1 335 ? -6.703 -10.814 12.337 1.00 69.81 335 THR A O 1
ATOM 2660 N N . HIS A 1 336 ? -6.951 -9.797 10.347 1.00 66.00 336 HIS A N 1
ATOM 2661 C CA . HIS A 1 336 ? -7.769 -8.713 10.869 1.00 66.00 336 HIS A CA 1
ATOM 2662 C C . HIS A 1 336 ? -9.242 -9.133 10.803 1.00 66.00 336 HIS A C 1
ATOM 2664 O O . HIS A 1 336 ? -9.610 -10.033 10.037 1.00 66.00 336 HIS A O 1
ATOM 2670 N N . TRP A 1 337 ? -10.078 -8.518 11.632 1.00 68.31 337 TRP A N 1
ATOM 2671 C CA . TRP A 1 337 ? -11.513 -8.803 11.630 1.00 68.31 337 TRP A CA 1
ATOM 2672 C C . TRP A 1 337 ? -12.148 -8.362 10.303 1.00 68.31 337 TRP A C 1
ATOM 2674 O O . TRP A 1 337 ? -11.595 -7.518 9.596 1.00 68.31 337 TRP A O 1
ATOM 2684 N N . THR A 1 338 ? -13.311 -8.919 9.949 1.00 64.31 338 THR A N 1
ATOM 2685 C CA . THR A 1 338 ? -14.040 -8.593 8.702 1.00 64.31 338 THR A CA 1
ATOM 2686 C C . THR A 1 338 ? -14.345 -7.102 8.544 1.00 64.31 338 THR A C 1
ATOM 2688 O O . THR A 1 338 ? -14.514 -6.632 7.424 1.00 64.31 338 THR A O 1
ATOM 2691 N N . GLU A 1 339 ? -14.385 -6.358 9.648 1.00 64.31 339 GLU A N 1
ATOM 2692 C CA . GLU A 1 339 ? -14.661 -4.917 9.687 1.00 64.31 339 GLU A CA 1
ATOM 2693 C C . GLU A 1 339 ? -13.399 -4.042 9.716 1.00 64.31 339 GLU A C 1
ATOM 2695 O O . GLU A 1 339 ? -13.470 -2.830 9.500 1.00 64.31 339 GLU A O 1
ATOM 2700 N N . GLU A 1 340 ? -12.235 -4.633 9.986 1.00 67.75 340 GLU A N 1
ATOM 2701 C CA . GLU A 1 340 ? -10.960 -3.929 9.935 1.00 67.75 340 GLU A CA 1
ATOM 2702 C C . GLU A 1 340 ? -10.475 -3.931 8.488 1.00 67.75 340 GLU A C 1
ATOM 2704 O O . GLU A 1 340 ? -10.123 -4.965 7.928 1.00 67.75 340 GLU A O 1
ATOM 2709 N N . ALA A 1 341 ? -10.455 -2.772 7.843 1.00 66.31 341 ALA A N 1
ATOM 2710 C CA . ALA A 1 341 ? -9.858 -2.671 6.524 1.00 66.31 341 ALA A CA 1
ATOM 2711 C C . ALA A 1 341 ? -8.334 -2.560 6.680 1.00 66.31 341 ALA A C 1
ATOM 2713 O O . ALA A 1 341 ? -7.830 -1.572 7.213 1.00 66.31 341 ALA A O 1
ATOM 2714 N N . CYS A 1 342 ? -7.582 -3.577 6.247 1.00 79.44 342 CYS A N 1
ATOM 2715 C CA . CYS A 1 342 ? -6.136 -3.433 6.091 1.00 79.44 342 CYS A CA 1
ATOM 2716 C C . CYS A 1 342 ? -5.795 -2.852 4.715 1.00 79.44 342 CYS A C 1
ATOM 2718 O O . CYS A 1 342 ? -6.580 -2.945 3.772 1.00 79.44 342 CYS A O 1
ATOM 2720 N N . GLU A 1 343 ? -4.571 -2.342 4.567 1.00 80.06 343 GLU A N 1
ATOM 2721 C CA . GLU A 1 343 ? -4.034 -1.808 3.307 1.00 80.06 343 GLU A CA 1
ATOM 2722 C C . GLU A 1 343 ? -4.216 -2.771 2.110 1.00 80.06 343 GLU A C 1
ATOM 2724 O O . GLU A 1 343 ? -4.385 -2.337 0.970 1.00 80.06 343 GLU A O 1
ATOM 2729 N N . ARG A 1 344 ? -4.270 -4.083 2.381 1.00 82.38 344 ARG A N 1
ATOM 2730 C CA . ARG A 1 344 ? -4.426 -5.151 1.383 1.00 82.38 344 ARG A CA 1
ATOM 2731 C C . ARG A 1 344 ? -5.870 -5.501 0.999 1.00 82.38 344 ARG A C 1
ATOM 2733 O O . ARG A 1 344 ? -6.082 -6.286 0.076 1.00 82.38 344 ARG A O 1
ATOM 2740 N N . CYS A 1 345 ? -6.844 -4.963 1.728 1.00 84.31 345 CYS A N 1
ATOM 2741 C CA . CYS A 1 345 ? -8.272 -5.148 1.462 1.00 84.31 345 CYS A CA 1
ATOM 2742 C C . CYS A 1 345 ? -8.868 -4.025 0.618 1.00 84.31 345 CYS A C 1
ATOM 2744 O O . CYS A 1 345 ? -9.969 -4.178 0.101 1.00 84.31 345 CYS A O 1
ATOM 2746 N N . HIS A 1 346 ? -8.160 -2.905 0.492 1.00 89.19 346 HIS A N 1
ATOM 2747 C CA . HIS A 1 346 ? -8.622 -1.779 -0.301 1.00 89.19 346 HIS A CA 1
ATOM 2748 C C . HIS A 1 346 ? -8.381 -2.008 -1.791 1.00 89.19 346 HIS A C 1
ATOM 2750 O O . HIS A 1 346 ? -7.397 -2.628 -2.203 1.00 89.19 346 HIS A O 1
ATOM 2756 N N . GLU A 1 347 ? -9.283 -1.465 -2.599 1.00 94.25 347 GLU A N 1
ATOM 2757 C CA . GLU A 1 347 ? -9.083 -1.348 -4.035 1.00 94.25 347 GLU A CA 1
ATOM 2758 C C . GLU A 1 347 ? -8.196 -0.145 -4.328 1.00 94.25 347 GLU A C 1
ATOM 2760 O O . GLU A 1 347 ? -8.521 0.981 -3.935 1.00 94.25 347 GLU A O 1
ATOM 2765 N N . TRP A 1 348 ? -7.093 -0.385 -5.030 1.00 95.94 348 TRP A N 1
ATOM 2766 C CA . TRP A 1 348 ? -6.167 0.671 -5.412 1.00 95.94 348 TRP A CA 1
ATOM 2767 C C . TRP A 1 348 ? -6.425 1.154 -6.828 1.00 95.94 348 TRP A C 1
ATOM 2769 O O . TRP A 1 348 ? -6.678 0.354 -7.732 1.00 95.94 348 TRP A O 1
ATOM 2779 N N . SER A 1 349 ? -6.319 2.469 -7.003 1.00 96.25 349 SER A N 1
ATOM 2780 C CA . SER A 1 349 ? -6.101 3.084 -8.309 1.00 96.25 349 SER A CA 1
ATOM 2781 C C . SER A 1 349 ? -4.651 2.900 -8.781 1.00 96.25 349 SER A C 1
ATOM 2783 O O . SER A 1 349 ? -3.784 2.409 -8.048 1.00 96.25 349 SER A O 1
ATOM 2785 N N . LEU A 1 350 ? -4.370 3.334 -10.012 1.00 96.62 350 LEU A N 1
ATOM 2786 C CA . LEU A 1 350 ? -3.017 3.373 -10.566 1.00 96.62 350 LEU A CA 1
ATOM 2787 C C . LEU A 1 350 ? -2.059 4.214 -9.708 1.00 96.62 350 LEU A C 1
ATOM 2789 O O . LEU A 1 350 ? -0.927 3.802 -9.455 1.00 96.62 350 LEU A O 1
ATOM 2793 N N . GLU A 1 351 ? -2.525 5.357 -9.214 1.00 95.50 351 GLU A N 1
ATOM 2794 C CA . GLU A 1 351 ? -1.752 6.262 -8.366 1.00 95.50 351 GLU A CA 1
ATOM 2795 C C . GLU A 1 351 ? -1.458 5.631 -7.003 1.00 95.50 351 GLU A C 1
ATOM 2797 O O . GLU A 1 351 ? -0.321 5.675 -6.539 1.00 95.50 351 GLU A O 1
ATOM 2802 N N . GLU A 1 352 ? -2.453 5.000 -6.373 1.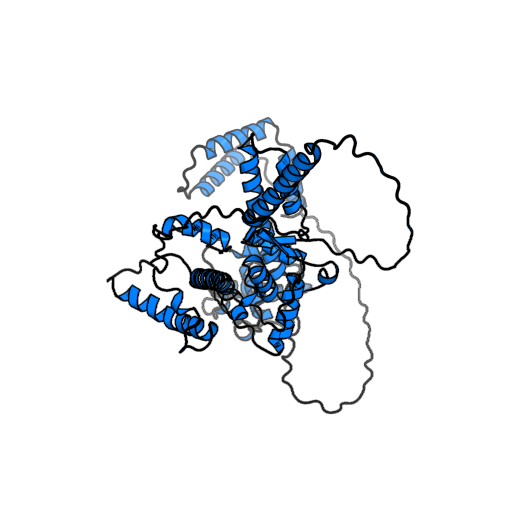00 95.19 352 GLU A N 1
ATOM 2803 C CA . GLU A 1 352 ? -2.281 4.335 -5.075 1.00 95.19 352 GLU A CA 1
ATOM 2804 C C . GLU A 1 352 ? -1.326 3.140 -5.174 1.00 95.19 352 GLU A C 1
ATOM 2806 O O . GLU A 1 352 ? -0.465 2.957 -4.308 1.00 95.19 352 GLU A O 1
ATOM 2811 N N . PHE A 1 353 ? -1.424 2.360 -6.255 1.00 96.62 353 PHE A N 1
ATOM 2812 C CA . PHE A 1 353 ? -0.485 1.277 -6.531 1.00 96.62 353 PHE A CA 1
ATOM 2813 C C . PHE A 1 353 ? 0.936 1.804 -6.771 1.00 96.62 353 PHE A C 1
ATOM 2815 O O . PHE A 1 353 ? 1.898 1.243 -6.249 1.00 96.62 353 PHE A O 1
ATOM 2822 N N . TRP A 1 354 ? 1.090 2.907 -7.507 1.00 96.44 354 TRP A N 1
ATOM 2823 C CA . TRP A 1 354 ? 2.398 3.520 -7.737 1.00 96.44 354 TRP A CA 1
ATOM 2824 C C . TRP A 1 354 ? 2.998 4.149 -6.471 1.00 96.44 354 TRP A C 1
ATOM 2826 O O . TRP A 1 354 ? 4.203 4.043 -6.239 1.00 96.44 354 TRP A O 1
ATOM 2836 N N . GLU A 1 355 ? 2.182 4.764 -5.608 1.00 95.44 355 GLU A N 1
ATOM 2837 C CA . GLU A 1 355 ? 2.590 5.187 -4.261 1.00 95.44 355 GLU A CA 1
ATOM 2838 C C . GLU A 1 355 ? 3.092 3.987 -3.443 1.00 95.44 355 GLU A C 1
ATOM 2840 O O . GLU A 1 355 ? 4.152 4.060 -2.820 1.00 95.44 355 GLU A O 1
ATOM 2845 N N . TRP A 1 356 ? 2.372 2.861 -3.467 1.00 95.06 356 TRP A N 1
ATOM 2846 C CA . TRP A 1 356 ? 2.816 1.628 -2.812 1.00 95.06 356 TRP A CA 1
ATOM 2847 C C . TRP A 1 356 ? 4.148 1.129 -3.371 1.00 95.06 356 TRP A C 1
ATOM 2849 O O . TRP A 1 356 ? 5.073 0.850 -2.602 1.00 95.06 356 TRP A O 1
ATOM 2859 N N . LEU A 1 357 ? 4.282 1.094 -4.696 1.00 95.44 357 LEU A N 1
ATOM 2860 C CA . LEU A 1 357 ? 5.472 0.585 -5.358 1.00 95.44 357 LEU A CA 1
ATOM 2861 C C . LEU A 1 357 ? 6.705 1.444 -5.052 1.00 95.44 357 LEU A C 1
ATOM 2863 O O . LEU A 1 357 ? 7.728 0.904 -4.636 1.00 95.44 357 LEU A O 1
ATOM 2867 N N . ARG A 1 358 ? 6.593 2.776 -5.143 1.00 94.75 358 ARG A N 1
ATOM 2868 C CA . ARG A 1 358 ? 7.669 3.708 -4.759 1.00 94.75 358 ARG A CA 1
ATOM 2869 C C . ARG A 1 358 ? 8.006 3.630 -3.280 1.00 94.75 358 ARG A C 1
ATOM 2871 O O . ARG A 1 358 ? 9.171 3.726 -2.921 1.00 94.75 358 ARG A O 1
ATOM 2878 N N . SER A 1 359 ? 7.012 3.447 -2.414 1.00 93.94 359 SER A N 1
ATOM 2879 C CA . SER A 1 359 ? 7.266 3.324 -0.980 1.00 93.94 359 SER A CA 1
ATOM 2880 C C . SER A 1 359 ? 8.030 2.045 -0.626 1.00 93.94 359 SER A C 1
ATOM 2882 O O . SER A 1 359 ? 8.741 2.048 0.377 1.00 93.94 359 SER A O 1
ATOM 2884 N N . ARG A 1 360 ? 7.846 0.958 -1.385 1.00 90.06 360 ARG A N 1
ATOM 2885 C CA . ARG A 1 360 ? 8.393 -0.376 -1.080 1.00 90.06 360 ARG A CA 1
ATOM 2886 C C . ARG A 1 360 ? 9.662 -0.718 -1.834 1.00 90.06 360 ARG A C 1
ATOM 2888 O O . ARG A 1 360 ? 10.575 -1.294 -1.262 1.00 90.06 360 ARG A O 1
ATOM 2895 N N . HIS A 1 361 ? 9.700 -0.383 -3.114 1.00 92.75 361 HIS A N 1
ATOM 2896 C CA . HIS A 1 361 ? 10.754 -0.767 -4.045 1.00 92.75 361 HIS A CA 1
ATOM 2897 C C . HIS A 1 361 ? 11.532 0.458 -4.533 1.00 92.75 361 HIS A C 1
ATOM 2899 O O . HIS A 1 361 ? 12.027 0.463 -5.657 1.00 92.75 361 HIS A O 1
ATOM 2905 N N . PHE A 1 362 ? 11.633 1.495 -3.692 1.00 93.81 362 PHE A N 1
ATOM 2906 C CA . PHE A 1 362 ? 12.209 2.796 -4.040 1.00 93.81 362 PHE A CA 1
ATOM 2907 C C . PHE A 1 362 ? 13.552 2.675 -4.768 1.00 93.81 362 PHE A C 1
ATOM 2909 O O . PHE A 1 362 ? 13.673 3.093 -5.916 1.00 93.81 362 PHE A O 1
ATOM 2916 N N . TRP A 1 363 ? 14.538 2.053 -4.117 1.00 93.06 363 TRP A N 1
ATOM 2917 C CA . TRP A 1 363 ? 15.901 1.946 -4.637 1.00 93.06 363 TRP A CA 1
ATOM 2918 C C . TRP A 1 363 ? 15.975 1.120 -5.913 1.00 93.06 363 TRP A C 1
ATOM 2920 O O . TRP A 1 363 ? 16.648 1.501 -6.862 1.00 93.06 363 TRP A O 1
ATOM 2930 N N . ARG A 1 364 ? 15.211 0.029 -5.985 1.00 90.94 364 ARG A N 1
ATOM 2931 C CA . ARG A 1 364 ? 15.178 -0.818 -7.175 1.00 90.94 364 ARG A CA 1
ATOM 2932 C C . ARG A 1 364 ? 14.579 -0.091 -8.379 1.00 90.94 364 ARG A C 1
ATOM 2934 O O . ARG A 1 364 ? 15.132 -0.153 -9.470 1.00 90.94 364 ARG A O 1
ATOM 2941 N N . ILE A 1 365 ? 13.475 0.628 -8.179 1.00 92.44 365 ILE A N 1
ATOM 2942 C CA . ILE A 1 365 ? 12.875 1.471 -9.221 1.00 92.44 365 ILE A CA 1
ATOM 2943 C C . ILE A 1 365 ? 13.867 2.550 -9.652 1.00 92.44 365 ILE A C 1
ATOM 2945 O O . ILE A 1 365 ? 14.034 2.776 -10.849 1.00 92.44 365 ILE A O 1
ATOM 2949 N N . TYR A 1 366 ? 14.538 3.191 -8.694 1.00 92.00 366 TYR A N 1
ATOM 2950 C CA . TYR A 1 366 ? 15.547 4.204 -8.971 1.00 92.00 366 TYR A CA 1
ATOM 2951 C C . TYR A 1 366 ? 16.680 3.673 -9.848 1.00 92.00 366 TYR A C 1
ATOM 2953 O O . TYR A 1 366 ? 16.936 4.238 -10.912 1.00 92.00 366 TYR A O 1
ATOM 2961 N N . GLU A 1 367 ? 17.284 2.550 -9.466 1.00 89.81 367 GLU A N 1
ATOM 2962 C CA . GLU A 1 367 ? 18.347 1.904 -10.237 1.00 89.81 367 GLU A CA 1
ATOM 2963 C C . GLU A 1 367 ? 17.864 1.474 -11.629 1.00 89.81 367 GLU A C 1
ATOM 2965 O O . GLU A 1 367 ? 18.531 1.734 -12.628 1.00 89.81 367 GLU A O 1
ATOM 2970 N N . HIS A 1 368 ? 16.656 0.912 -11.749 1.00 89.00 368 HIS A N 1
ATOM 2971 C CA . HIS A 1 368 ? 16.094 0.551 -13.055 1.00 89.00 368 HIS A CA 1
ATOM 2972 C C . HIS A 1 368 ? 15.930 1.776 -13.971 1.00 89.00 368 HIS A C 1
ATOM 2974 O O . HIS A 1 368 ? 16.282 1.729 -15.153 1.00 89.00 368 HIS A O 1
ATOM 2980 N N . LEU A 1 369 ? 15.412 2.887 -13.442 1.00 88.81 369 LEU A N 1
ATOM 2981 C CA . LEU A 1 369 ? 15.230 4.123 -14.205 1.00 88.81 369 LEU A CA 1
ATOM 2982 C C . LEU A 1 369 ? 16.574 4.764 -14.574 1.00 88.81 369 LEU A C 1
ATOM 2984 O O . LEU A 1 369 ? 16.728 5.285 -15.680 1.00 88.81 369 LEU A O 1
ATOM 2988 N N . LYS A 1 370 ? 17.554 4.716 -13.669 1.00 87.50 370 LYS A N 1
ATOM 2989 C CA . LYS A 1 370 ? 18.934 5.168 -13.891 1.00 87.50 370 LYS A CA 1
ATOM 2990 C C . LYS A 1 370 ? 19.619 4.360 -14.997 1.00 87.50 370 LYS A C 1
ATOM 2992 O O . LYS A 1 370 ? 20.108 4.940 -15.963 1.00 87.50 370 LYS A O 1
ATOM 2997 N N . ASN A 1 371 ? 19.555 3.034 -14.945 1.00 87.12 371 ASN A N 1
ATOM 2998 C CA . ASN A 1 371 ? 20.172 2.170 -15.956 1.00 87.12 371 ASN A CA 1
ATOM 2999 C C . ASN A 1 371 ? 19.495 2.319 -17.328 1.00 87.12 371 ASN A C 1
ATOM 3001 O O . ASN A 1 371 ? 20.159 2.341 -18.371 1.00 87.12 371 ASN A O 1
ATOM 3005 N N . ALA A 1 372 ? 18.171 2.505 -17.350 1.00 86.06 372 ALA A N 1
ATOM 3006 C CA . ALA A 1 372 ? 17.431 2.759 -18.581 1.00 86.06 372 ALA A CA 1
ATOM 3007 C C . ALA A 1 372 ? 17.820 4.094 -19.243 1.00 86.06 372 ALA A C 1
ATOM 3009 O O . ALA A 1 372 ? 17.876 4.177 -20.475 1.00 86.06 372 ALA A O 1
ATOM 3010 N N . SER A 1 373 ? 18.095 5.142 -18.458 1.00 85.62 373 SER A N 1
ATOM 3011 C CA . SER A 1 373 ? 18.518 6.440 -18.996 1.00 85.62 373 SER A CA 1
ATOM 3012 C C . SER A 1 373 ? 19.950 6.390 -19.540 1.00 85.62 373 SER A C 1
ATOM 3014 O O . SER A 1 373 ? 20.202 6.912 -20.629 1.00 85.62 373 SER A O 1
ATOM 3016 N N . GLN A 1 374 ? 20.856 5.681 -18.862 1.00 85.50 374 GLN A N 1
ATOM 3017 C CA . GLN A 1 374 ? 22.229 5.451 -19.325 1.00 85.50 374 GLN A CA 1
ATOM 3018 C C . GLN A 1 374 ? 22.274 4.643 -20.627 1.00 85.50 374 GLN A C 1
ATOM 3020 O O . GLN A 1 374 ? 22.932 5.048 -21.586 1.00 85.50 374 GLN A O 1
ATOM 3025 N N . SER A 1 375 ? 21.492 3.565 -20.712 1.00 86.25 375 SER A N 1
ATOM 3026 C CA . SER A 1 375 ? 21.408 2.730 -21.919 1.00 86.25 375 SER A CA 1
ATOM 3027 C C . SER A 1 375 ? 20.954 3.532 -23.146 1.00 86.25 375 SER A C 1
ATOM 3029 O O . SER A 1 375 ? 21.465 3.345 -24.250 1.00 86.25 375 SER A O 1
ATOM 3031 N N . ARG A 1 376 ? 20.024 4.485 -22.971 1.00 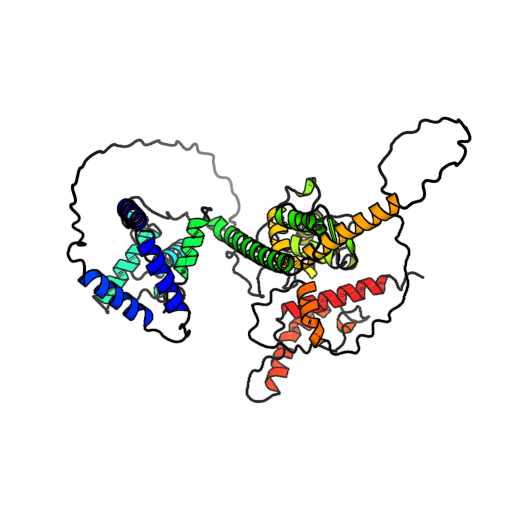86.44 376 ARG A N 1
ATOM 3032 C CA . ARG A 1 376 ? 19.598 5.384 -24.059 1.00 86.44 376 ARG A CA 1
ATOM 3033 C C . ARG A 1 376 ? 20.724 6.302 -24.527 1.00 86.44 376 ARG A C 1
ATOM 3035 O O . ARG A 1 376 ? 20.854 6.497 -25.732 1.00 86.44 376 ARG A O 1
ATOM 3042 N N . LYS A 1 377 ? 21.536 6.831 -23.607 1.00 85.62 377 LYS A N 1
ATOM 3043 C CA . LYS A 1 377 ? 22.685 7.682 -23.951 1.00 85.62 377 LYS A CA 1
ATOM 3044 C C . LYS A 1 377 ? 23.741 6.908 -24.725 1.00 85.62 377 LYS A C 1
ATOM 3046 O O . LYS A 1 377 ? 24.160 7.373 -25.775 1.00 85.62 377 LYS A O 1
ATOM 3051 N N . LEU A 1 378 ? 24.100 5.709 -24.267 1.00 87.69 378 LEU A N 1
ATOM 3052 C CA . LEU A 1 378 ? 25.060 4.849 -24.968 1.00 87.69 378 LEU A CA 1
ATOM 3053 C C . LEU A 1 378 ? 24.585 4.514 -26.386 1.00 87.69 378 LEU A C 1
ATOM 3055 O O . LEU A 1 378 ? 25.341 4.662 -27.345 1.00 87.69 378 LEU A O 1
ATOM 3059 N N . ASN A 1 379 ? 23.308 4.156 -26.543 1.00 89.00 379 ASN A N 1
ATOM 3060 C CA . ASN A 1 379 ? 22.724 3.897 -27.858 1.00 89.00 379 ASN A CA 1
ATOM 3061 C C . ASN A 1 379 ? 22.692 5.148 -28.750 1.00 89.00 379 ASN A C 1
ATOM 3063 O O . ASN A 1 379 ? 22.896 5.044 -29.959 1.00 89.00 379 ASN A O 1
ATOM 3067 N N . GLN A 1 380 ? 22.464 6.332 -28.179 1.00 89.44 380 GLN A N 1
ATOM 3068 C CA . GLN A 1 380 ? 22.502 7.593 -28.920 1.00 89.44 380 GLN A CA 1
ATOM 3069 C C . GLN A 1 380 ? 23.929 7.953 -29.360 1.00 89.44 380 GLN A C 1
ATOM 3071 O O . GLN A 1 380 ? 24.128 8.304 -30.521 1.00 89.44 380 GLN A O 1
ATOM 3076 N N . SER A 1 381 ? 24.924 7.785 -28.486 1.00 90.38 381 SER A N 1
ATOM 3077 C CA . SER A 1 381 ? 26.340 7.971 -28.821 1.00 90.38 381 SER A CA 1
ATOM 3078 C C . SER A 1 381 ? 26.798 6.989 -29.899 1.00 90.38 381 SER A C 1
ATOM 3080 O O . SER A 1 381 ? 27.478 7.385 -30.841 1.00 90.38 381 SER A O 1
ATOM 3082 N N . ARG A 1 382 ? 26.365 5.721 -29.832 1.00 91.50 382 ARG A N 1
ATOM 3083 C CA . ARG A 1 382 ? 26.662 4.718 -30.867 1.00 91.50 382 ARG A CA 1
ATOM 3084 C C . ARG A 1 382 ? 26.067 5.098 -32.224 1.00 91.50 382 ARG A C 1
ATOM 3086 O O . ARG A 1 382 ? 26.733 4.907 -33.232 1.00 91.50 382 ARG A O 1
ATOM 3093 N N . LYS A 1 383 ? 24.856 5.666 -32.258 1.00 90.12 383 LYS A N 1
ATOM 3094 C CA . LYS A 1 383 ? 24.237 6.171 -33.498 1.00 90.12 383 LYS A CA 1
ATOM 3095 C C . LYS A 1 383 ? 24.969 7.384 -34.077 1.00 90.12 383 LYS A C 1
ATOM 3097 O O . LYS A 1 383 ? 25.073 7.486 -35.290 1.00 90.12 383 LYS A O 1
ATOM 3102 N N . LEU A 1 384 ? 25.479 8.285 -33.235 1.00 91.56 384 LEU A N 1
ATOM 3103 C CA . LEU A 1 384 ? 26.260 9.445 -33.689 1.00 91.56 384 LEU A CA 1
ATOM 3104 C C . LEU A 1 384 ? 27.650 9.055 -34.207 1.00 91.56 384 LEU A C 1
ATOM 3106 O O . LEU A 1 384 ? 28.155 9.695 -35.123 1.00 91.56 384 LEU A O 1
ATOM 3110 N N . ASN A 1 385 ? 28.234 7.992 -33.649 1.00 87.75 385 ASN A N 1
ATOM 3111 C CA . ASN A 1 385 ? 29.543 7.471 -34.044 1.00 87.75 385 ASN A CA 1
ATOM 3112 C C . ASN A 1 385 ? 29.477 6.402 -35.145 1.00 87.75 385 ASN A C 1
ATOM 3114 O O . ASN A 1 385 ? 30.523 5.879 -35.528 1.00 87.75 385 ASN A O 1
ATOM 3118 N N . GLN A 1 386 ? 28.291 6.055 -35.662 1.00 84.50 386 GLN A N 1
ATOM 3119 C CA . GLN A 1 386 ? 28.228 5.272 -36.893 1.00 84.50 386 GLN A CA 1
ATOM 3120 C C . GLN A 1 386 ? 28.819 6.138 -38.012 1.00 84.50 386 GLN A C 1
ATOM 3122 O O . GLN A 1 386 ? 28.301 7.236 -38.246 1.00 84.50 386 GLN A O 1
ATOM 3127 N N . PRO A 1 387 ? 29.915 5.704 -38.668 1.00 80.38 387 PRO A N 1
ATOM 3128 C CA . PRO A 1 387 ? 30.476 6.452 -39.778 1.00 80.38 387 PRO A CA 1
ATOM 3129 C C . PRO A 1 387 ? 29.348 6.660 -40.780 1.00 80.38 387 PRO A C 1
ATOM 3131 O O . PRO A 1 387 ? 28.708 5.695 -41.198 1.00 80.38 387 PRO A O 1
ATOM 3134 N N . ARG A 1 388 ? 29.053 7.925 -41.111 1.00 69.50 388 ARG A N 1
ATOM 3135 C CA . ARG A 1 388 ? 28.169 8.236 -42.234 1.00 69.50 388 ARG A CA 1
ATOM 3136 C C . ARG A 1 388 ? 28.724 7.446 -43.408 1.00 69.50 388 ARG A C 1
ATOM 3138 O O . ARG A 1 388 ? 29.816 7.773 -43.868 1.00 69.50 388 ARG A O 1
ATOM 3145 N N . GLU A 1 389 ? 28.000 6.424 -43.858 1.00 65.44 389 GLU A N 1
ATOM 3146 C CA . GLU A 1 389 ? 28.236 5.802 -45.154 1.00 65.44 389 GLU A CA 1
ATOM 3147 C C . GLU A 1 389 ? 27.991 6.883 -46.210 1.00 65.44 389 GLU A C 1
ATOM 3149 O O . GLU A 1 389 ? 26.901 7.059 -46.751 1.00 65.44 389 GLU A O 1
ATOM 3154 N N . LEU A 1 390 ? 29.012 7.709 -46.421 1.00 65.06 390 LEU A N 1
ATOM 3155 C CA . LEU A 1 390 ? 29.124 8.558 -47.579 1.00 65.06 390 LEU A CA 1
ATOM 3156 C C . LEU A 1 390 ? 29.381 7.616 -48.749 1.00 65.06 390 LEU A C 1
ATOM 3158 O O . LEU A 1 390 ? 30.435 6.992 -48.831 1.00 65.06 390 LEU A O 1
ATOM 3162 N N . ASN A 1 391 ? 28.411 7.599 -49.659 1.00 61.03 391 ASN A N 1
ATOM 3163 C CA . ASN A 1 391 ? 28.480 7.037 -51.003 1.00 61.03 391 ASN A CA 1
ATOM 3164 C C . ASN A 1 391 ? 28.282 5.518 -51.106 1.00 61.03 391 ASN A C 1
ATOM 3166 O O . ASN A 1 391 ? 29.190 4.792 -51.499 1.00 61.03 391 ASN A O 1
ATOM 3170 N N . GLN A 1 392 ? 27.041 5.061 -50.924 1.00 56.69 392 GLN A N 1
ATOM 3171 C CA . GLN A 1 392 ? 26.528 4.035 -51.836 1.00 56.69 392 GLN A CA 1
ATOM 3172 C C . GLN A 1 392 ? 25.833 4.742 -53.014 1.00 56.69 392 GLN A C 1
ATOM 3174 O O . GLN A 1 392 ? 24.948 5.575 -52.783 1.00 56.69 392 GLN A O 1
ATOM 3179 N N . PRO A 1 393 ? 26.251 4.501 -54.271 1.00 60.97 393 PRO A N 1
ATOM 3180 C CA . PRO A 1 393 ? 25.603 5.085 -55.434 1.00 60.97 393 PRO A CA 1
ATOM 3181 C C . PRO A 1 393 ? 24.165 4.575 -55.530 1.00 60.97 393 PRO A C 1
ATOM 3183 O O . PRO A 1 393 ? 23.884 3.381 -55.488 1.00 60.97 393 PRO A O 1
ATOM 3186 N N . ARG A 1 394 ? 23.249 5.533 -55.625 1.00 53.72 394 ARG A N 1
ATOM 3187 C CA . ARG A 1 394 ? 21.806 5.342 -55.713 1.00 53.72 394 ARG A CA 1
ATOM 3188 C C . ARG A 1 394 ? 21.472 4.767 -57.092 1.00 53.72 394 ARG A C 1
ATOM 3190 O O . ARG A 1 394 ? 21.205 5.527 -58.020 1.00 53.72 394 ARG A O 1
ATOM 3197 N N . GLU A 1 395 ? 21.521 3.447 -57.242 1.00 55.09 395 GLU A N 1
ATOM 3198 C CA . GLU A 1 395 ? 20.980 2.797 -58.435 1.00 55.09 395 GLU A CA 1
ATOM 3199 C C . GLU A 1 395 ? 19.455 2.937 -58.446 1.00 55.09 395 GLU A C 1
ATOM 3201 O O . GLU A 1 395 ? 18.726 2.478 -57.566 1.00 55.09 395 GLU A O 1
ATOM 3206 N N . LEU A 1 396 ? 18.990 3.657 -59.463 1.00 57.47 396 LEU A N 1
ATOM 3207 C CA . LEU A 1 396 ? 17.602 3.756 -59.872 1.00 57.47 396 LEU A CA 1
ATOM 3208 C C . LEU A 1 396 ? 17.108 2.371 -60.298 1.00 57.47 396 LEU A C 1
ATOM 3210 O O . LEU A 1 396 ? 17.452 1.898 -61.378 1.00 57.47 396 LEU A O 1
ATOM 3214 N N . SER A 1 397 ? 16.221 1.767 -59.513 1.00 54.53 397 SER A N 1
ATOM 3215 C CA . SER A 1 397 ? 15.264 0.816 -60.071 1.00 54.53 397 SER A CA 1
ATOM 3216 C C . SER A 1 397 ? 13.867 1.114 -59.555 1.00 54.53 397 SER A C 1
ATOM 3218 O O . SER A 1 397 ? 13.528 0.932 -58.388 1.00 54.53 397 SER A O 1
ATOM 3220 N N . GLN A 1 398 ? 13.083 1.669 -60.473 1.00 56.38 398 GLN A N 1
ATOM 3221 C CA . GLN A 1 398 ? 11.644 1.814 -60.395 1.00 56.38 398 GLN A CA 1
ATOM 3222 C C . GLN A 1 398 ? 11.020 0.421 -60.497 1.00 56.38 398 GLN A C 1
ATOM 3224 O O . GLN A 1 398 ? 11.286 -0.268 -61.476 1.00 56.38 398 GLN A O 1
ATOM 3229 N N . GLN A 1 399 ? 10.125 0.050 -59.582 1.00 50.16 399 GLN A N 1
ATOM 3230 C CA . GLN A 1 399 ? 8.863 -0.582 -59.970 1.00 50.16 399 GLN A CA 1
ATOM 3231 C C . GLN A 1 399 ? 7.848 -0.579 -58.828 1.00 50.16 399 GLN A C 1
ATOM 3233 O O . GLN A 1 399 ? 8.174 -0.668 -57.649 1.00 50.16 399 GLN A O 1
ATOM 3238 N N . ALA A 1 400 ? 6.607 -0.363 -59.244 1.00 50.28 400 ALA A N 1
ATOM 3239 C CA . ALA A 1 400 ? 5.468 0.063 -58.462 1.00 50.28 400 ALA A CA 1
ATOM 3240 C C . ALA A 1 400 ? 4.615 -1.111 -57.961 1.00 50.28 400 ALA A C 1
ATOM 3242 O O . ALA A 1 400 ? 4.536 -2.154 -58.604 1.00 50.28 400 ALA A O 1
ATOM 3243 N N . GLY A 1 401 ? 3.881 -0.867 -56.876 1.00 42.62 401 GLY A N 1
ATOM 3244 C CA . GLY A 1 401 ? 2.731 -1.664 -56.456 1.00 42.62 401 GLY A CA 1
ATOM 3245 C C . GLY A 1 401 ? 2.127 -1.108 -55.162 1.00 42.62 401 GLY A C 1
ATOM 3246 O O . GLY A 1 401 ? 2.852 -1.016 -54.174 1.00 42.62 401 GLY A O 1
ATOM 3247 N N . PRO A 1 402 ? 0.841 -0.708 -55.130 1.00 59.59 402 PRO A N 1
ATOM 3248 C CA . PRO A 1 402 ? 0.178 -0.306 -53.899 1.00 59.59 402 PRO A CA 1
ATOM 3249 C C . PRO A 1 402 ? -0.455 -1.540 -53.246 1.00 59.59 402 PRO A C 1
ATOM 3251 O O . PRO A 1 402 ? -1.246 -2.240 -53.874 1.00 59.59 402 PRO A O 1
ATOM 3254 N N . SER A 1 403 ? -0.133 -1.808 -51.982 1.00 39.75 403 SER A N 1
ATOM 3255 C CA . SER A 1 403 ? -0.890 -2.763 -51.171 1.00 39.75 403 SER A CA 1
ATOM 3256 C C . SER A 1 403 ? -0.967 -2.294 -49.725 1.00 39.75 403 SER A C 1
ATOM 3258 O O . SER A 1 403 ? -0.042 -1.679 -49.200 1.00 39.75 403 SER A O 1
ATOM 3260 N N . ALA A 1 404 ? -2.139 -2.544 -49.159 1.00 45.38 404 ALA A N 1
ATOM 3261 C CA . ALA A 1 404 ? -2.722 -1.953 -47.973 1.00 45.38 404 ALA A CA 1
ATOM 3262 C C . ALA A 1 404 ? -2.132 -2.455 -46.641 1.00 45.38 404 ALA A C 1
ATOM 3264 O O . ALA A 1 404 ? -1.438 -3.466 -46.586 1.00 45.38 404 ALA A O 1
ATOM 3265 N N . ASP A 1 405 ? -2.512 -1.729 -45.585 1.00 38.78 405 ASP A N 1
ATOM 3266 C CA . ASP A 1 405 ? -2.534 -2.109 -44.168 1.00 38.78 405 ASP A CA 1
ATOM 3267 C C . ASP A 1 405 ? -1.183 -2.311 -43.462 1.00 38.78 405 ASP A C 1
ATOM 3269 O O . ASP A 1 405 ? -0.729 -3.414 -43.167 1.00 38.78 405 ASP A O 1
ATOM 3273 N N . PHE A 1 406 ? -0.583 -1.179 -43.084 1.00 32.47 406 PHE A N 1
ATOM 3274 C CA . PHE A 1 406 ? 0.537 -1.101 -42.147 1.00 32.47 406 PHE A CA 1
ATOM 3275 C C . PHE A 1 406 ? 0.018 -1.202 -40.699 1.00 32.47 406 PHE A C 1
ATOM 3277 O O . PHE A 1 406 ? -0.352 -0.203 -40.080 1.00 32.47 406 PHE A O 1
ATOM 3284 N N . TYR A 1 407 ? -0.012 -2.417 -40.147 1.00 39.41 407 TYR A N 1
ATOM 3285 C CA . TYR A 1 407 ? 0.069 -2.613 -38.698 1.00 39.41 407 TYR A CA 1
ATOM 3286 C C . TYR A 1 407 ? 1.548 -2.552 -38.303 1.00 39.41 407 TYR A C 1
ATOM 3288 O O . TYR A 1 407 ? 2.374 -3.292 -38.829 1.00 39.41 407 TYR A O 1
ATOM 3296 N N . GLU A 1 408 ? 1.879 -1.646 -37.388 1.00 37.03 408 GLU A N 1
ATOM 3297 C CA . GLU A 1 408 ? 3.227 -1.414 -36.867 1.00 37.03 408 GLU A CA 1
ATOM 3298 C C . GLU A 1 408 ? 3.674 -2.627 -36.024 1.00 37.03 408 GLU A C 1
ATOM 3300 O O . GLU A 1 408 ? 3.455 -2.707 -34.815 1.00 37.03 408 GLU A O 1
ATOM 3305 N N . GLN A 1 409 ? 4.246 -3.630 -36.692 1.00 32.69 409 GLN A N 1
ATOM 3306 C CA . GLN A 1 409 ? 4.889 -4.779 -36.066 1.00 32.69 409 GLN A CA 1
ATOM 3307 C C . GLN A 1 409 ? 6.274 -4.323 -35.595 1.00 32.69 409 GLN A C 1
ATOM 3309 O O . GLN A 1 409 ? 7.179 -4.099 -36.395 1.00 32.69 409 GLN A O 1
ATOM 3314 N N . ALA A 1 410 ? 6.420 -4.109 -34.287 1.00 35.25 410 ALA A N 1
ATOM 3315 C CA . ALA A 1 410 ? 7.718 -3.851 -33.682 1.00 35.25 410 ALA A CA 1
ATOM 3316 C C . ALA A 1 410 ? 8.609 -5.083 -33.890 1.00 35.25 410 ALA A C 1
ATOM 3318 O O . ALA A 1 410 ? 8.363 -6.142 -33.314 1.00 35.25 410 ALA A O 1
ATOM 3319 N N . ASP A 1 411 ? 9.609 -4.924 -34.749 1.00 31.23 411 ASP A N 1
ATOM 3320 C CA . ASP A 1 411 ? 10.643 -5.907 -35.035 1.00 31.23 411 ASP A CA 1
ATOM 3321 C C . ASP A 1 411 ? 11.540 -6.070 -33.796 1.00 31.23 411 ASP A C 1
ATOM 3323 O O . ASP A 1 411 ? 12.256 -5.150 -33.383 1.00 31.23 411 ASP A O 1
ATOM 3327 N N . TRP A 1 412 ? 11.431 -7.224 -33.138 1.00 36.41 412 TRP A N 1
ATOM 3328 C CA . TRP A 1 412 ? 12.232 -7.598 -31.977 1.00 36.41 412 TRP A CA 1
ATOM 3329 C C . TRP A 1 412 ? 13.340 -8.541 -32.438 1.00 36.41 412 TRP A C 1
ATOM 3331 O O . TRP A 1 412 ? 13.160 -9.755 -32.472 1.00 36.41 412 TRP A O 1
ATOM 3341 N N . SER A 1 413 ? 14.508 -7.990 -32.764 1.00 28.58 413 SER A N 1
ATOM 3342 C CA . SER A 1 413 ? 15.722 -8.803 -32.858 1.00 28.58 413 SER A CA 1
ATOM 3343 C C . SER A 1 413 ? 16.217 -9.149 -31.443 1.00 28.58 413 SER A C 1
ATOM 3345 O O . SER A 1 413 ? 16.334 -8.237 -30.614 1.00 28.58 413 SER A O 1
ATOM 3347 N N . PRO A 1 414 ? 16.528 -10.422 -31.137 1.00 31.08 414 PRO A N 1
ATOM 3348 C CA . PRO A 1 414 ? 17.175 -10.795 -29.885 1.00 31.08 414 PRO A CA 1
ATOM 3349 C C . PRO A 1 414 ? 18.533 -10.099 -29.762 1.00 31.08 414 PRO A C 1
ATOM 3351 O O . PRO A 1 414 ? 19.310 -10.048 -30.717 1.00 31.08 414 PRO A O 1
ATOM 3354 N N . ILE A 1 415 ? 18.826 -9.563 -28.579 1.00 32.72 415 ILE A N 1
ATOM 3355 C CA . ILE A 1 415 ? 20.188 -9.161 -28.223 1.00 32.72 415 ILE A CA 1
ATOM 3356 C C . ILE A 1 415 ? 21.019 -10.444 -28.204 1.00 32.72 415 ILE A C 1
ATOM 3358 O O . ILE A 1 415 ? 20.661 -11.393 -27.512 1.00 32.72 415 ILE A O 1
ATOM 3362 N N . ALA A 1 416 ? 22.077 -10.473 -29.014 1.00 32.94 416 ALA A N 1
ATOM 3363 C CA . ALA A 1 416 ? 22.988 -11.601 -29.117 1.00 32.94 416 ALA A CA 1
ATOM 3364 C C . ALA A 1 416 ? 23.544 -11.987 -27.739 1.00 32.94 416 ALA A C 1
ATOM 3366 O O . ALA A 1 416 ? 23.985 -11.133 -26.967 1.00 32.94 416 ALA A O 1
ATOM 3367 N N . ASP A 1 417 ? 23.494 -13.288 -27.486 1.00 35.00 417 ASP A N 1
ATOM 3368 C CA . ASP A 1 417 ? 23.942 -13.982 -26.291 1.00 35.00 417 ASP A CA 1
ATOM 3369 C C . ASP A 1 417 ? 25.468 -13.846 -26.155 1.00 35.00 417 ASP A C 1
ATOM 3371 O O . ASP A 1 417 ? 26.232 -14.375 -26.965 1.00 35.00 417 ASP A O 1
ATOM 3375 N N . SER A 1 418 ? 25.931 -13.077 -25.169 1.00 33.53 418 SER A N 1
ATOM 3376 C CA . SER A 1 418 ? 27.336 -13.068 -24.758 1.00 33.53 418 SER A CA 1
ATOM 3377 C C . SER A 1 418 ? 27.510 -14.113 -23.661 1.00 33.53 418 SER A C 1
ATOM 3379 O O . SER A 1 418 ? 27.441 -13.803 -22.471 1.00 33.53 418 SER A O 1
ATOM 3381 N N . SER A 1 419 ? 27.698 -15.364 -24.072 1.00 38.84 419 SER A N 1
ATOM 3382 C CA . SER A 1 419 ? 28.032 -16.475 -23.187 1.00 38.84 419 SER A CA 1
ATOM 3383 C C . SER A 1 419 ? 29.501 -16.387 -22.749 1.00 38.84 419 SER A C 1
ATOM 3385 O O . SER A 1 419 ? 30.361 -17.092 -23.276 1.00 38.84 419 SER A O 1
ATOM 3387 N N . GLU A 1 420 ? 29.801 -15.528 -21.778 1.00 35.19 420 GLU A N 1
ATOM 3388 C CA . GLU A 1 420 ? 30.935 -15.754 -20.878 1.00 35.19 420 GLU A CA 1
ATOM 3389 C C . GLU A 1 420 ? 30.372 -16.386 -19.604 1.00 35.19 420 GLU A C 1
ATOM 3391 O O . GLU A 1 420 ? 29.700 -15.753 -18.790 1.00 35.19 420 GLU A O 1
ATOM 3396 N N . GLY A 1 421 ? 30.547 -17.705 -19.516 1.00 37.62 421 GLY A N 1
ATOM 3397 C CA . GLY A 1 421 ? 30.085 -18.521 -18.407 1.00 37.62 421 GLY A CA 1
ATOM 3398 C C . GLY A 1 421 ? 30.935 -18.293 -17.167 1.00 37.62 421 GLY A C 1
ATOM 3399 O O . GLY A 1 421 ? 31.895 -19.024 -16.942 1.00 37.62 421 GLY A O 1
ATOM 3400 N N . ASP A 1 422 ? 30.529 -17.341 -16.332 1.00 30.23 422 ASP A N 1
ATOM 3401 C CA . ASP A 1 422 ? 30.895 -17.356 -14.920 1.00 30.23 422 ASP A CA 1
ATOM 3402 C C . ASP A 1 422 ? 30.026 -18.399 -14.207 1.00 30.23 422 ASP A C 1
ATOM 3404 O O . ASP A 1 422 ? 28.838 -18.207 -13.915 1.00 30.23 422 ASP A O 1
ATOM 3408 N N . GLU A 1 423 ? 30.635 -19.555 -13.958 1.00 32.44 423 GLU A N 1
ATOM 3409 C CA . GLU A 1 423 ? 30.089 -20.643 -13.161 1.00 32.44 423 GLU A CA 1
ATOM 3410 C C . GLU A 1 423 ? 29.887 -20.158 -11.714 1.00 32.44 423 GLU A C 1
ATOM 3412 O O . GLU A 1 423 ? 30.771 -20.198 -10.859 1.00 32.44 423 GLU A O 1
ATOM 3417 N N . PHE A 1 424 ? 28.694 -19.629 -11.446 1.00 34.22 424 PHE A N 1
ATOM 3418 C CA . PHE A 1 424 ? 28.315 -19.083 -10.148 1.00 34.22 424 PHE A CA 1
ATOM 3419 C C . PHE A 1 424 ? 28.230 -20.204 -9.095 1.00 34.22 424 PHE A C 1
ATOM 3421 O O . PHE A 1 424 ? 27.205 -20.876 -8.934 1.00 34.22 424 PHE A O 1
ATOM 3428 N N . CYS A 1 425 ? 29.325 -20.412 -8.365 1.00 29.14 425 CYS A N 1
ATOM 3429 C CA . CYS A 1 425 ? 29.475 -21.469 -7.373 1.00 29.14 425 CYS A CA 1
ATOM 3430 C C . CYS A 1 425 ? 28.917 -21.021 -6.004 1.00 29.14 425 CYS A C 1
ATOM 3432 O O . CYS A 1 425 ? 29.523 -20.231 -5.284 1.00 29.14 425 CYS A O 1
ATOM 3434 N N . TRP A 1 426 ? 27.737 -21.522 -5.614 1.00 39.69 426 TRP A N 1
ATOM 3435 C CA . TRP A 1 426 ? 27.012 -21.142 -4.381 1.00 39.69 426 TRP A CA 1
ATOM 3436 C C . TRP A 1 426 ? 27.571 -21.775 -3.080 1.00 39.69 426 TRP A C 1
ATOM 3438 O O . TRP A 1 426 ? 26.807 -22.147 -2.185 1.00 39.69 426 TRP A O 1
ATOM 3448 N N . GLY A 1 427 ? 28.894 -21.928 -2.971 1.00 29.88 427 GLY A N 1
ATOM 3449 C CA . GLY A 1 427 ? 29.569 -22.599 -1.849 1.00 29.88 427 GLY A CA 1
ATOM 3450 C C . GLY A 1 427 ? 29.881 -21.733 -0.616 1.00 29.88 427 GLY A C 1
ATOM 3451 O O . GLY A 1 427 ? 30.194 -22.290 0.435 1.00 29.88 427 GLY A O 1
ATOM 3452 N N . GLU A 1 428 ? 29.790 -20.403 -0.704 1.00 32.44 428 GLU A N 1
ATOM 3453 C CA . GLU A 1 428 ? 30.205 -19.475 0.367 1.00 32.44 428 GLU A CA 1
ATOM 3454 C C . GLU A 1 428 ? 29.076 -19.043 1.338 1.00 32.44 428 GLU A C 1
ATOM 3456 O O . GLU A 1 428 ? 27.888 -19.253 1.056 1.00 32.44 428 GLU A O 1
ATOM 3461 N N . PRO A 1 429 ? 29.402 -18.486 2.532 1.00 41.44 429 PRO A N 1
ATOM 3462 C CA . PRO A 1 429 ? 28.450 -18.309 3.626 1.00 41.44 429 PRO A CA 1
ATOM 3463 C C . PRO A 1 429 ? 27.374 -17.262 3.298 1.00 41.44 429 PRO A C 1
ATOM 3465 O O . PRO A 1 429 ? 27.564 -16.056 3.398 1.00 41.44 429 PRO A O 1
ATOM 3468 N N . PHE A 1 430 ? 26.178 -17.759 2.991 1.00 53.91 430 PHE A N 1
ATOM 3469 C CA . PHE A 1 430 ? 24.961 -17.024 2.617 1.00 53.91 430 PHE A CA 1
ATOM 3470 C C . PHE A 1 430 ? 24.514 -15.885 3.569 1.00 53.91 430 PHE A C 1
ATOM 3472 O O . PHE A 1 430 ? 23.586 -15.151 3.234 1.00 53.91 430 PHE A O 1
ATOM 3479 N N . SER A 1 431 ? 25.113 -15.719 4.757 1.00 49.34 431 SER A N 1
ATOM 3480 C CA . SER A 1 431 ? 24.673 -14.699 5.719 1.00 49.34 431 SER A CA 1
ATOM 3481 C C . SER A 1 431 ? 25.019 -13.269 5.308 1.00 49.34 431 SER A C 1
ATOM 3483 O O . SER A 1 431 ? 24.274 -12.366 5.671 1.00 49.34 431 SER A O 1
ATOM 3485 N N . GLU A 1 432 ? 26.102 -13.055 4.555 1.00 44.19 432 GLU A N 1
ATOM 3486 C CA . GLU A 1 432 ? 26.574 -11.701 4.210 1.00 44.19 432 GLU A CA 1
ATOM 3487 C C . GLU A 1 432 ? 25.720 -11.038 3.120 1.00 44.19 432 GLU A C 1
ATOM 3489 O O . GLU A 1 432 ? 25.516 -9.831 3.140 1.00 44.19 432 GLU A O 1
ATOM 3494 N N . ARG A 1 433 ? 25.115 -11.837 2.230 1.00 54.16 433 ARG A N 1
ATOM 3495 C CA . ARG A 1 433 ? 24.267 -11.345 1.128 1.00 54.16 433 ARG A CA 1
ATOM 3496 C C . ARG A 1 433 ? 22.769 -11.395 1.414 1.00 54.16 433 ARG A C 1
ATOM 3498 O O . ARG A 1 433 ? 21.961 -11.023 0.563 1.00 54.16 433 ARG A O 1
ATOM 3505 N N . LEU A 1 434 ? 22.358 -11.875 2.593 1.00 53.19 434 LEU A N 1
ATOM 3506 C CA . LEU A 1 434 ? 20.937 -11.918 2.935 1.00 53.19 434 LEU A CA 1
ATOM 3507 C C . LEU A 1 434 ? 20.293 -10.522 2.955 1.00 53.19 434 LEU A C 1
ATOM 3509 O O . LEU A 1 434 ? 19.189 -10.434 2.428 1.00 53.19 434 LEU A O 1
ATOM 3513 N N . PRO A 1 435 ? 20.922 -9.455 3.490 1.00 51.47 435 PRO A N 1
ATOM 3514 C CA . PRO A 1 435 ? 20.349 -8.107 3.445 1.00 51.47 435 PRO A CA 1
ATOM 3515 C C . PRO A 1 435 ? 20.069 -7.631 2.012 1.00 51.47 435 PRO A C 1
ATOM 3517 O O . PRO A 1 435 ? 18.967 -7.175 1.729 1.00 51.47 435 PRO A O 1
ATOM 3520 N N . GLU A 1 436 ? 20.997 -7.863 1.078 1.00 52.75 436 GLU A N 1
ATOM 3521 C CA . GLU A 1 436 ? 20.821 -7.533 -0.346 1.00 52.75 436 GLU A CA 1
ATOM 3522 C C . GLU A 1 436 ? 19.652 -8.301 -0.971 1.00 52.75 436 GLU A C 1
ATOM 3524 O O . GLU A 1 436 ? 18.840 -7.741 -1.704 1.00 52.75 436 GLU A O 1
ATOM 3529 N N . LEU A 1 437 ? 19.536 -9.597 -0.664 1.00 51.38 437 LEU A N 1
ATOM 3530 C CA . LEU A 1 437 ? 18.452 -10.435 -1.169 1.00 51.38 437 LEU A CA 1
ATOM 3531 C C . LEU A 1 437 ? 17.104 -10.057 -0.528 1.00 51.38 437 LEU A C 1
ATOM 3533 O O . LEU A 1 437 ? 16.054 -10.142 -1.164 1.00 51.38 437 LEU A O 1
ATOM 3537 N N . VAL A 1 438 ? 17.135 -9.633 0.737 1.00 53.88 438 VAL A N 1
ATOM 3538 C CA . VAL A 1 438 ? 15.990 -9.150 1.512 1.00 53.88 438 VAL A CA 1
ATOM 3539 C C . VAL A 1 438 ? 15.452 -7.842 0.932 1.00 53.88 438 VAL A C 1
ATOM 3541 O O . VAL A 1 438 ? 14.238 -7.712 0.736 1.00 53.88 438 VAL A O 1
ATOM 3544 N N . ASP A 1 439 ? 16.351 -6.932 0.569 1.00 51.91 439 ASP A N 1
ATOM 3545 C CA . ASP A 1 439 ? 16.037 -5.678 -0.112 1.00 51.91 439 ASP A CA 1
ATOM 3546 C C . ASP A 1 439 ? 15.589 -5.913 -1.563 1.00 51.91 439 ASP A C 1
ATOM 3548 O O . ASP A 1 439 ? 14.595 -5.330 -2.004 1.00 51.91 439 ASP A O 1
ATOM 3552 N N . ALA A 1 440 ? 16.220 -6.844 -2.290 1.00 49.66 440 ALA A N 1
ATOM 3553 C CA . ALA A 1 440 ? 15.838 -7.207 -3.659 1.00 49.66 440 ALA A CA 1
ATOM 3554 C C . ALA A 1 440 ? 14.420 -7.808 -3.753 1.00 49.66 440 ALA A C 1
ATOM 3556 O O . ALA A 1 440 ? 13.710 -7.589 -4.745 1.00 49.66 440 ALA A O 1
ATOM 3557 N N . ILE A 1 441 ? 13.992 -8.540 -2.715 1.00 53.44 441 ILE A N 1
ATOM 3558 C CA . ILE A 1 441 ? 12.640 -9.108 -2.574 1.00 53.44 441 ILE A CA 1
ATOM 3559 C C . ILE A 1 441 ? 11.641 -8.072 -2.001 1.00 53.44 441 ILE A C 1
ATOM 3561 O O . ILE A 1 441 ? 10.427 -8.225 -2.171 1.00 53.44 441 ILE A O 1
ATOM 3565 N N . GLY A 1 442 ? 12.116 -6.994 -1.364 1.00 46.66 442 GLY A N 1
ATOM 3566 C CA . GLY A 1 442 ? 11.293 -5.902 -0.825 1.00 46.66 442 GLY A CA 1
ATOM 3567 C C . GLY A 1 442 ? 10.536 -6.268 0.458 1.00 46.66 442 GLY A C 1
ATOM 3568 O O . GLY A 1 442 ? 9.305 -6.163 0.525 1.00 46.66 442 GLY A O 1
ATOM 3569 N N . PHE A 1 443 ? 11.245 -6.756 1.475 1.00 51.03 443 PHE A N 1
ATOM 3570 C CA . PHE A 1 443 ? 10.679 -7.093 2.784 1.00 51.03 443 PHE A CA 1
ATOM 3571 C C . PHE A 1 443 ? 10.446 -5.842 3.674 1.00 51.03 443 PHE A C 1
ATOM 3573 O O . PHE A 1 443 ? 11.322 -4.996 3.770 1.00 51.03 443 PHE A O 1
ATOM 3580 N N . ASP A 1 444 ? 9.311 -5.722 4.397 1.00 44.78 444 ASP A N 1
ATOM 3581 C CA . ASP A 1 444 ? 9.312 -4.908 5.634 1.00 44.78 444 ASP A CA 1
ATOM 3582 C C . ASP A 1 444 ? 10.139 -5.636 6.698 1.00 44.78 444 ASP A C 1
ATOM 3584 O O . ASP A 1 444 ? 9.620 -6.517 7.387 1.00 44.78 444 ASP A O 1
ATOM 3588 N N . CYS A 1 445 ? 11.395 -5.268 6.904 1.00 40.56 445 CYS A N 1
ATOM 3589 C CA . CYS A 1 445 ? 11.949 -5.473 8.235 1.00 40.56 445 CYS A CA 1
ATOM 3590 C C . CYS A 1 445 ? 11.423 -4.334 9.124 1.00 40.56 445 CYS A C 1
ATOM 3592 O O . CYS A 1 445 ? 11.673 -3.169 8.803 1.00 40.56 445 CYS A O 1
ATOM 3594 N N . PRO A 1 446 ? 10.676 -4.590 10.221 1.00 36.19 446 PRO A N 1
ATOM 3595 C CA . PRO A 1 446 ? 10.644 -3.597 11.291 1.00 36.19 446 PRO A CA 1
ATOM 3596 C C . PRO A 1 446 ? 12.101 -3.276 11.656 1.00 36.19 446 PRO A C 1
ATOM 3598 O O . PRO A 1 446 ? 12.918 -4.194 11.656 1.00 36.19 446 PRO A O 1
ATOM 3601 N N . ALA A 1 447 ? 12.422 -1.997 11.898 1.00 34.00 447 ALA A N 1
ATOM 3602 C CA . ALA A 1 447 ? 13.782 -1.559 12.222 1.00 34.00 447 ALA A CA 1
ATOM 3603 C C . ALA A 1 447 ? 14.403 -2.518 13.252 1.00 34.00 447 ALA A C 1
ATOM 3605 O O . ALA A 1 447 ? 13.832 -2.718 14.329 1.00 34.00 447 ALA A O 1
ATOM 3606 N N . GLU A 1 448 ? 15.478 -3.210 12.869 1.00 44.94 448 GLU A N 1
ATOM 3607 C CA . GLU A 1 448 ? 15.998 -4.317 13.666 1.00 44.94 448 GLU A CA 1
ATOM 3608 C C . GLU A 1 448 ? 16.697 -3.814 14.930 1.00 44.94 448 GLU A C 1
ATOM 3610 O O . GLU A 1 448 ? 17.465 -2.855 14.921 1.00 44.94 448 GLU A O 1
ATOM 3615 N N . ILE A 1 449 ? 16.429 -4.524 16.025 1.00 33.22 449 ILE A N 1
ATOM 3616 C CA . ILE A 1 449 ? 17.206 -4.491 17.258 1.00 33.22 449 ILE A CA 1
ATOM 3617 C C . ILE A 1 449 ? 18.334 -5.520 17.079 1.00 33.22 449 ILE A C 1
ATOM 3619 O O . ILE A 1 449 ? 18.137 -6.706 17.347 1.00 33.22 449 ILE A O 1
ATOM 3623 N N . GLY A 1 450 ? 19.503 -5.065 16.628 1.00 40.12 450 GLY A N 1
ATOM 3624 C CA . GLY A 1 450 ? 20.770 -5.800 16.722 1.00 40.12 450 GLY A CA 1
ATOM 3625 C C . GLY A 1 450 ? 21.204 -6.633 15.509 1.00 40.12 450 GLY A C 1
ATOM 3626 O O . GLY A 1 450 ? 20.475 -6.819 14.544 1.00 40.12 450 GLY A O 1
ATOM 3627 N N . ASP A 1 451 ? 22.442 -7.118 15.606 1.00 37.53 451 ASP A N 1
ATOM 3628 C CA . ASP A 1 451 ? 23.246 -7.747 14.553 1.00 37.53 451 ASP A CA 1
ATOM 3629 C C . ASP A 1 451 ? 22.717 -9.147 14.155 1.00 37.53 451 ASP A C 1
ATOM 3631 O O . ASP A 1 451 ? 22.682 -10.084 14.967 1.00 37.53 451 ASP A O 1
ATOM 3635 N N . VAL A 1 452 ? 22.262 -9.307 12.905 1.00 41.53 452 VAL A N 1
ATOM 3636 C CA . VAL A 1 452 ? 21.560 -10.512 12.427 1.00 41.53 452 VAL A CA 1
ATOM 3637 C C . VAL A 1 452 ? 22.482 -11.430 11.631 1.00 41.53 452 VAL A C 1
ATOM 3639 O O . VAL A 1 452 ? 22.671 -11.285 10.427 1.00 41.53 452 VAL A O 1
ATOM 3642 N N . ARG A 1 453 ? 22.956 -12.501 12.278 1.00 41.72 453 ARG A N 1
ATOM 3643 C CA . ARG A 1 453 ? 23.481 -13.690 11.581 1.00 41.72 453 ARG A CA 1
ATOM 3644 C C . ARG A 1 453 ? 22.354 -14.686 11.320 1.00 41.72 453 ARG A C 1
ATOM 3646 O O . ARG A 1 453 ? 21.878 -15.388 12.215 1.00 41.72 453 ARG A O 1
ATOM 3653 N N . SER A 1 454 ? 21.914 -14.754 10.073 1.00 46.72 454 SER A N 1
ATOM 3654 C CA . SER A 1 454 ? 20.834 -15.617 9.602 1.00 46.72 454 SER A CA 1
ATOM 3655 C C . SER A 1 454 ? 21.383 -16.931 9.021 1.00 46.72 454 SER A C 1
ATOM 3657 O O . SER A 1 454 ? 21.978 -16.989 7.950 1.00 46.72 454 SER A O 1
ATOM 3659 N N . LEU A 1 455 ? 21.152 -18.046 9.718 1.00 44.00 455 LEU A N 1
ATOM 3660 C CA . LEU A 1 455 ? 21.346 -19.388 9.156 1.00 44.00 455 LEU A CA 1
ATOM 3661 C C . LEU A 1 455 ? 20.126 -19.745 8.299 1.00 44.00 455 LEU A C 1
ATOM 3663 O O . LEU A 1 455 ? 19.186 -20.392 8.765 1.00 44.00 455 LEU A O 1
ATOM 3667 N N . VAL A 1 456 ? 20.118 -19.302 7.043 1.00 48.66 456 VAL A N 1
ATOM 3668 C CA . VAL A 1 456 ? 19.126 -19.768 6.069 1.00 48.66 456 VAL A CA 1
ATOM 3669 C C . VAL A 1 456 ? 19.418 -21.227 5.717 1.00 48.66 456 VAL A C 1
ATOM 3671 O O . VAL A 1 456 ? 20.560 -21.635 5.528 1.00 48.66 456 VAL A O 1
ATOM 3674 N N . PHE A 1 457 ? 18.363 -22.040 5.687 1.00 53.09 457 PHE A N 1
ATOM 3675 C CA . PHE A 1 457 ? 18.417 -23.491 5.524 1.00 53.09 457 PHE A CA 1
ATOM 3676 C C . PHE A 1 457 ? 19.252 -23.935 4.308 1.00 53.09 457 PHE A C 1
ATOM 3678 O O . PHE A 1 457 ? 18.775 -23.917 3.177 1.00 53.09 457 PHE A O 1
ATOM 3685 N N . GLY A 1 458 ? 20.446 -24.475 4.557 1.00 45.03 458 GLY A N 1
ATOM 3686 C CA . GLY A 1 458 ? 21.256 -25.208 3.574 1.00 45.03 458 GLY A CA 1
ATOM 3687 C C . GLY A 1 458 ? 20.720 -26.604 3.212 1.00 45.03 458 GLY A C 1
ATOM 3688 O O . GLY A 1 458 ? 21.503 -27.490 2.893 1.00 45.03 458 GLY A O 1
ATOM 3689 N N . ARG A 1 459 ? 19.404 -26.872 3.310 1.00 49.09 459 ARG A N 1
ATOM 3690 C CA . ARG A 1 459 ? 18.822 -28.159 2.872 1.00 49.09 459 ARG A CA 1
ATOM 3691 C C . ARG A 1 459 ? 17.643 -27.995 1.909 1.00 49.09 459 ARG A C 1
ATOM 3693 O O . ARG A 1 459 ? 16.565 -27.575 2.318 1.00 49.09 459 ARG A O 1
ATOM 3700 N N . ARG A 1 460 ? 17.900 -28.487 0.690 1.00 63.38 460 ARG A N 1
ATOM 3701 C CA . ARG A 1 460 ? 17.047 -29.104 -0.340 1.00 63.38 460 ARG A CA 1
ATOM 3702 C C . ARG A 1 460 ? 15.787 -28.359 -0.761 1.00 63.38 460 ARG A C 1
ATOM 3704 O O . ARG A 1 460 ? 14.676 -28.728 -0.367 1.00 63.38 460 ARG A O 1
ATOM 3711 N N . ILE A 1 461 ? 15.968 -27.372 -1.637 1.00 66.06 461 ILE A N 1
ATOM 3712 C CA . ILE A 1 461 ? 14.862 -26.801 -2.409 1.00 66.06 461 ILE A CA 1
ATOM 3713 C C . ILE A 1 461 ? 14.159 -27.851 -3.271 1.00 66.06 461 ILE A C 1
ATOM 3715 O O . ILE A 1 461 ? 12.971 -27.727 -3.554 1.00 66.06 461 ILE A O 1
ATOM 3719 N N . GLU A 1 462 ? 14.861 -28.935 -3.592 1.00 70.12 462 GLU A N 1
ATOM 3720 C CA . GLU A 1 462 ? 14.329 -30.097 -4.305 1.00 70.12 462 GLU A CA 1
ATOM 3721 C C . GLU A 1 462 ? 13.060 -30.673 -3.647 1.00 70.12 462 GLU A C 1
ATOM 3723 O O . GLU A 1 462 ? 12.224 -31.249 -4.328 1.00 70.12 462 GLU A O 1
ATOM 3728 N N . LYS A 1 463 ? 12.831 -30.449 -2.342 1.00 72.69 463 LYS A N 1
ATOM 3729 C CA . LYS A 1 463 ? 11.570 -30.833 -1.670 1.00 72.69 463 LYS A CA 1
ATOM 3730 C C . LYS A 1 463 ? 10.347 -30.022 -2.105 1.00 72.69 463 LYS A C 1
ATOM 3732 O O . LYS A 1 463 ? 9.223 -30.404 -1.795 1.00 72.69 463 LYS A O 1
ATOM 3737 N N . PHE A 1 464 ? 10.557 -28.886 -2.756 1.00 66.50 464 PHE A N 1
ATOM 3738 C CA . PHE A 1 464 ? 9.510 -28.042 -3.321 1.00 66.50 464 PHE A CA 1
ATOM 3739 C C . PHE A 1 464 ? 9.388 -28.229 -4.841 1.00 66.50 464 PHE A C 1
ATOM 3741 O O . PHE A 1 464 ? 8.320 -27.947 -5.394 1.00 66.50 464 PHE A O 1
ATOM 3748 N N . MET A 1 465 ? 10.413 -28.786 -5.496 1.00 71.31 465 MET A N 1
ATOM 3749 C CA . MET A 1 465 ? 10.386 -29.162 -6.913 1.00 71.31 465 MET A CA 1
ATOM 3750 C C . MET A 1 465 ? 9.386 -30.297 -7.189 1.00 71.31 465 MET A C 1
ATOM 3752 O O . MET A 1 465 ? 9.018 -31.024 -6.260 1.00 71.31 465 MET A O 1
ATOM 3756 N N . PRO A 1 466 ? 8.869 -30.425 -8.425 1.00 59.91 466 PRO A N 1
ATOM 3757 C CA . PRO A 1 466 ? 8.081 -31.587 -8.833 1.00 59.91 466 PRO A CA 1
ATOM 3758 C C . PRO A 1 466 ? 8.830 -32.895 -8.530 1.00 59.91 466 PRO A C 1
ATOM 3760 O O . PRO A 1 466 ? 10.023 -32.991 -8.790 1.00 59.91 466 PRO A O 1
ATOM 3763 N N . ALA A 1 467 ? 8.136 -33.874 -7.949 1.00 67.38 467 ALA A N 1
ATOM 3764 C CA . ALA A 1 467 ? 8.643 -35.221 -7.695 1.00 67.38 467 ALA A CA 1
ATOM 3765 C C . ALA A 1 467 ? 7.515 -36.221 -7.975 1.00 67.38 467 ALA A C 1
ATOM 3767 O O . ALA A 1 467 ? 6.349 -35.907 -7.708 1.00 67.38 467 ALA A O 1
ATOM 3768 N N . ASP A 1 468 ? 7.866 -37.409 -8.466 1.00 51.88 468 ASP A N 1
ATOM 3769 C CA . ASP A 1 468 ? 6.945 -38.399 -9.057 1.00 51.88 468 ASP A CA 1
ATOM 3770 C C . ASP A 1 468 ? 5.845 -38.906 -8.109 1.00 51.88 468 ASP A C 1
ATOM 3772 O O . ASP A 1 468 ? 4.852 -39.487 -8.534 1.00 51.88 468 ASP A O 1
ATOM 3776 N N . ASN A 1 469 ? 5.995 -38.670 -6.806 1.00 58.91 469 ASN A N 1
ATOM 3777 C CA . ASN A 1 469 ? 5.143 -39.204 -5.747 1.00 58.91 469 ASN A CA 1
ATOM 3778 C C . ASN A 1 469 ? 4.451 -38.133 -4.883 1.00 58.91 469 ASN A C 1
ATOM 3780 O O . ASN A 1 469 ? 3.816 -38.475 -3.883 1.00 58.91 469 ASN A O 1
ATOM 3784 N N . HIS A 1 470 ? 4.536 -36.845 -5.243 1.00 46.69 470 HIS A N 1
ATOM 3785 C CA . HIS A 1 470 ? 3.921 -35.766 -4.464 1.00 46.69 470 HIS A CA 1
ATOM 3786 C C . HIS A 1 470 ? 2.962 -34.881 -5.270 1.00 46.69 470 HIS A C 1
ATOM 3788 O O . HIS A 1 470 ? 3.344 -34.199 -6.221 1.00 46.69 470 HIS A O 1
ATOM 3794 N N . THR A 1 471 ? 1.728 -34.801 -4.758 1.00 59.34 471 THR A N 1
ATOM 3795 C CA . THR A 1 471 ? 0.714 -33.760 -4.996 1.00 59.34 471 THR A CA 1
ATOM 3796 C C . THR A 1 471 ? 1.349 -32.367 -5.105 1.00 59.34 471 THR A C 1
ATOM 3798 O O . THR A 1 471 ? 2.226 -32.067 -4.301 1.00 59.34 471 THR A O 1
ATOM 3801 N N . SER A 1 472 ? 0.909 -31.571 -6.094 1.00 69.44 472 SER A N 1
ATOM 3802 C CA . SER A 1 472 ? 1.287 -30.193 -6.503 1.00 69.44 472 SER A CA 1
ATOM 3803 C C . SER A 1 472 ? 2.250 -29.364 -5.620 1.00 69.44 472 SER A C 1
ATOM 3805 O O . SER A 1 472 ? 2.280 -29.482 -4.398 1.00 69.44 472 SER A O 1
ATOM 3807 N N . PHE A 1 473 ? 2.976 -28.402 -6.217 1.00 66.62 473 PHE A N 1
ATOM 3808 C CA . PHE A 1 473 ? 3.807 -27.426 -5.476 1.00 66.62 473 PHE A CA 1
ATOM 3809 C C . PHE A 1 473 ? 3.089 -26.861 -4.239 1.00 66.62 473 PHE A C 1
ATOM 3811 O O . PHE A 1 473 ? 3.650 -26.825 -3.145 1.00 66.62 473 PHE A O 1
ATOM 3818 N N . THR A 1 474 ? 1.810 -26.519 -4.398 1.00 55.91 474 THR A N 1
ATOM 3819 C CA . THR A 1 474 ? 0.929 -26.085 -3.316 1.00 55.91 474 THR A CA 1
ATOM 3820 C C . THR A 1 474 ? 0.889 -27.069 -2.154 1.00 55.91 474 THR A C 1
ATOM 3822 O O . THR A 1 474 ? 1.040 -26.654 -1.010 1.00 55.91 474 THR A O 1
ATOM 3825 N N . CYS A 1 475 ? 0.687 -28.361 -2.407 1.00 65.38 475 CYS A N 1
ATOM 3826 C CA . CYS A 1 475 ? 0.592 -29.350 -1.342 1.00 65.38 475 CYS A CA 1
ATOM 3827 C C . CYS A 1 475 ? 1.923 -29.496 -0.592 1.00 65.38 475 CYS A C 1
ATOM 3829 O O . CYS A 1 475 ? 1.933 -29.488 0.639 1.00 65.38 475 CYS A O 1
ATOM 3831 N N . ARG A 1 476 ? 3.055 -29.514 -1.309 1.00 72.12 476 ARG A N 1
ATOM 3832 C CA . ARG A 1 476 ? 4.399 -29.557 -0.699 1.00 72.12 476 ARG A CA 1
ATOM 3833 C C . ARG A 1 476 ? 4.689 -28.309 0.135 1.00 72.12 476 ARG A C 1
ATOM 3835 O O . ARG A 1 476 ? 5.167 -28.414 1.266 1.00 72.12 476 ARG A O 1
ATOM 3842 N N . PHE A 1 477 ? 4.330 -27.132 -0.378 1.00 69.50 477 PHE A N 1
ATOM 3843 C CA . PHE A 1 477 ? 4.457 -25.868 0.344 1.00 69.50 477 PHE A CA 1
ATOM 3844 C C . PHE A 1 477 ? 3.581 -25.845 1.604 1.00 69.50 477 PHE A C 1
ATOM 3846 O O . PHE A 1 477 ? 4.068 -25.517 2.683 1.00 69.50 477 PHE A O 1
ATOM 3853 N N . VAL A 1 478 ? 2.319 -26.276 1.507 1.00 64.44 478 VAL A N 1
ATOM 3854 C CA . VAL A 1 478 ? 1.381 -26.379 2.640 1.00 64.44 478 VAL A CA 1
ATOM 3855 C C . VAL A 1 478 ? 1.844 -27.416 3.673 1.00 64.44 478 VAL A C 1
ATOM 3857 O O . VAL A 1 478 ? 1.702 -27.210 4.878 1.00 64.44 478 VAL A O 1
ATOM 3860 N N . GLN A 1 479 ? 2.446 -28.524 3.246 1.00 73.25 479 GLN A N 1
ATOM 3861 C CA . GLN A 1 479 ? 2.995 -29.525 4.157 1.00 73.25 479 GLN A CA 1
ATOM 3862 C C . GLN A 1 479 ? 4.218 -28.990 4.911 1.00 73.25 479 GLN A C 1
ATOM 3864 O O . GLN A 1 479 ? 4.325 -29.178 6.126 1.00 73.25 479 GLN A O 1
ATOM 3869 N N . TRP A 1 480 ? 5.129 -28.297 4.224 1.00 81.31 480 TRP A N 1
ATOM 3870 C CA . TRP A 1 480 ? 6.231 -27.587 4.875 1.00 81.31 480 TRP A CA 1
ATOM 387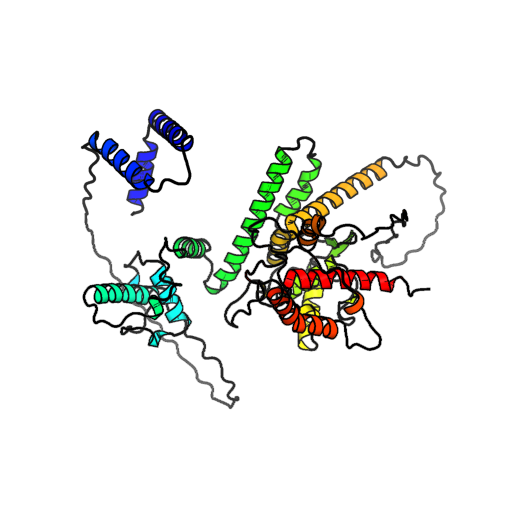1 C C . TRP A 1 480 ? 5.700 -26.543 5.867 1.00 81.31 480 TRP A C 1
ATOM 3873 O O . TRP A 1 480 ? 6.098 -26.531 7.034 1.00 81.31 480 TRP A O 1
ATOM 3883 N N . TRP A 1 481 ? 4.724 -25.749 5.430 1.00 70.00 481 TRP A N 1
ATOM 3884 C CA . TRP A 1 481 ? 4.048 -24.713 6.204 1.00 70.00 481 TRP A CA 1
ATOM 3885 C C . TRP A 1 481 ? 3.443 -25.231 7.509 1.00 70.00 481 TRP A C 1
ATOM 3887 O O . TRP A 1 481 ? 3.702 -24.683 8.581 1.00 70.00 481 TRP A O 1
ATOM 3897 N N . ASN A 1 482 ? 2.687 -26.327 7.444 1.00 71.19 482 ASN A N 1
ATOM 3898 C CA . ASN A 1 482 ? 2.051 -26.939 8.610 1.00 71.19 482 ASN A CA 1
ATOM 3899 C C . ASN A 1 482 ? 3.076 -27.530 9.591 1.00 71.19 482 ASN A C 1
ATOM 3901 O O . ASN A 1 482 ? 2.828 -27.607 10.795 1.00 71.19 482 ASN A O 1
ATOM 3905 N N . ASN A 1 483 ? 4.255 -27.914 9.097 1.00 74.50 483 ASN A N 1
ATOM 3906 C CA . ASN A 1 483 ? 5.337 -28.435 9.924 1.00 74.50 483 ASN A CA 1
ATOM 3907 C C . ASN A 1 483 ? 6.278 -27.343 10.463 1.00 74.50 483 ASN A C 1
ATOM 3909 O O . ASN A 1 483 ? 7.018 -27.612 11.411 1.00 74.50 483 ASN A O 1
ATOM 3913 N N . TRP A 1 484 ? 6.221 -26.112 9.943 1.00 71.38 484 TRP A N 1
ATOM 3914 C CA . TRP A 1 484 ? 7.072 -24.988 10.358 1.00 71.38 484 TRP A CA 1
ATOM 3915 C C . TRP A 1 484 ? 7.033 -24.744 11.872 1.00 71.38 484 TRP A C 1
ATOM 3917 O O . TRP A 1 484 ? 8.067 -24.719 12.540 1.00 71.38 484 TRP A O 1
ATOM 3927 N N . GLY A 1 485 ? 5.828 -24.670 12.447 1.00 64.69 485 GLY A N 1
ATOM 3928 C CA . GLY A 1 485 ? 5.649 -24.472 13.888 1.00 64.69 485 GLY A CA 1
ATOM 3929 C C . GLY A 1 485 ? 6.258 -25.597 14.733 1.00 64.69 485 GLY A C 1
ATOM 3930 O O . GLY A 1 485 ? 6.764 -25.341 15.825 1.00 64.69 485 GLY A O 1
ATOM 3931 N N . ARG A 1 486 ? 6.280 -26.836 14.217 1.00 69.75 486 ARG A N 1
ATOM 3932 C CA . ARG A 1 486 ? 6.945 -27.973 14.875 1.00 69.75 486 ARG A CA 1
ATOM 3933 C C . ARG A 1 486 ? 8.465 -27.851 14.786 1.00 69.75 486 ARG A C 1
ATOM 3935 O O . ARG A 1 486 ? 9.141 -28.143 15.768 1.00 69.75 486 ARG A O 1
ATOM 3942 N N . PHE A 1 487 ? 9.008 -27.382 13.661 1.00 65.19 487 PHE A N 1
ATOM 3943 C CA . PHE A 1 487 ? 10.448 -27.157 13.496 1.00 65.19 487 PHE A CA 1
ATOM 3944 C C . PHE A 1 487 ? 10.984 -26.058 14.417 1.00 65.19 487 PHE A C 1
ATOM 3946 O O . PHE A 1 487 ? 12.000 -26.274 15.081 1.00 65.19 487 PHE A O 1
ATOM 3953 N N . VAL A 1 488 ? 10.284 -24.922 14.508 1.00 63.72 488 VAL A N 1
ATOM 3954 C CA . VAL A 1 488 ? 10.666 -23.805 15.389 1.00 63.72 488 VAL A CA 1
ATOM 3955 C C . VAL A 1 488 ? 10.630 -24.243 16.858 1.00 63.72 488 VAL A C 1
ATOM 3957 O O . VAL A 1 488 ? 11.612 -24.070 17.579 1.00 63.72 488 VAL A O 1
ATOM 3960 N N . LYS A 1 489 ? 9.552 -24.917 17.289 1.00 61.47 489 LYS A N 1
ATOM 3961 C CA . LYS A 1 489 ? 9.413 -25.415 18.671 1.00 61.47 489 LYS A CA 1
ATOM 3962 C C . LYS A 1 489 ? 10.445 -26.495 19.030 1.00 61.47 489 LYS A C 1
ATOM 3964 O O . LYS A 1 489 ? 11.037 -26.440 20.104 1.00 61.47 489 LYS A O 1
ATOM 3969 N N . LYS A 1 490 ? 10.708 -27.458 18.135 1.00 60.44 490 LYS A N 1
ATOM 3970 C CA . LYS A 1 490 ? 11.605 -28.606 18.394 1.00 60.44 490 LYS A CA 1
ATOM 3971 C C . LYS A 1 490 ? 13.091 -28.224 18.451 1.00 60.44 490 LYS A C 1
ATOM 3973 O O . LYS A 1 490 ? 13.879 -28.945 19.058 1.00 60.44 490 LYS A O 1
ATOM 3978 N N . ARG A 1 491 ? 13.497 -27.109 17.828 1.00 55.47 491 ARG A N 1
ATOM 3979 C CA . ARG A 1 491 ? 14.864 -26.569 17.955 1.00 55.47 491 ARG A CA 1
ATOM 3980 C C . ARG A 1 491 ? 15.033 -25.662 19.173 1.00 55.47 491 ARG A C 1
ATOM 3982 O O . ARG A 1 491 ? 16.093 -25.717 19.788 1.00 55.47 491 ARG A O 1
ATOM 3989 N N . ALA A 1 492 ? 13.997 -24.911 19.556 1.00 55.06 492 ALA A N 1
ATOM 3990 C CA . ALA A 1 492 ? 14.016 -24.082 20.762 1.00 55.06 492 ALA A CA 1
ATOM 3991 C C . ALA A 1 492 ? 14.174 -24.913 22.051 1.00 55.06 492 ALA A C 1
ATOM 3993 O O . ALA A 1 492 ? 14.859 -24.485 22.972 1.00 55.06 492 ALA A O 1
ATOM 3994 N N . SER A 1 493 ? 13.622 -26.132 22.103 1.00 50.47 493 SER A N 1
ATOM 3995 C CA . SER A 1 493 ? 13.694 -26.979 23.304 1.00 50.47 493 SER A CA 1
ATOM 3996 C C . SER A 1 493 ? 15.032 -27.708 23.507 1.00 50.47 493 SER A C 1
ATOM 3998 O O . SER A 1 493 ? 15.229 -28.315 24.554 1.00 50.47 493 SER A O 1
ATOM 4000 N N . LYS A 1 494 ? 15.941 -27.710 22.519 1.00 54.81 494 LYS A N 1
ATOM 4001 C CA . LYS A 1 494 ? 17.190 -28.500 22.574 1.00 54.81 494 LYS A CA 1
ATOM 4002 C C . LYS A 1 494 ? 18.396 -27.762 23.161 1.00 54.81 494 LYS A C 1
ATOM 4004 O O . LYS A 1 494 ? 19.415 -28.399 23.402 1.00 54.81 494 LYS A O 1
ATOM 4009 N N . ARG A 1 495 ? 18.314 -26.449 23.389 1.00 51.03 495 ARG A N 1
ATOM 4010 C CA . ARG A 1 495 ? 19.367 -25.680 24.069 1.00 51.03 495 ARG A CA 1
ATOM 4011 C C . ARG A 1 495 ? 18.774 -25.111 25.346 1.00 51.03 495 ARG A C 1
ATOM 4013 O O . ARG A 1 495 ? 17.989 -24.172 25.290 1.00 51.03 495 ARG A O 1
ATOM 4020 N N . GLY A 1 496 ? 19.081 -25.761 26.466 1.00 49.19 496 GLY A N 1
ATOM 4021 C CA . GLY A 1 496 ? 18.532 -25.429 27.774 1.00 49.19 496 GLY A CA 1
ATOM 4022 C C . GLY A 1 496 ? 18.608 -23.931 28.078 1.00 49.19 496 GLY A C 1
ATOM 4023 O O . GLY A 1 496 ? 19.656 -23.311 27.935 1.00 49.19 496 GLY A O 1
ATOM 4024 N N . GLY A 1 497 ? 17.472 -23.371 28.493 1.00 46.91 497 GLY A N 1
ATOM 4025 C CA . GLY A 1 497 ? 17.436 -22.177 29.334 1.00 46.91 497 GLY A CA 1
ATOM 4026 C C . GLY A 1 497 ? 17.869 -20.848 28.711 1.00 46.91 497 GLY A C 1
ATOM 4027 O O . GLY A 1 497 ? 18.653 -20.141 29.325 1.00 46.91 497 GLY A O 1
ATOM 4028 N N . ARG A 1 498 ? 17.350 -20.466 27.539 1.00 39.91 498 ARG A N 1
ATOM 4029 C CA . ARG A 1 498 ? 16.964 -19.076 27.182 1.00 39.91 498 ARG A CA 1
ATOM 4030 C C . ARG A 1 498 ? 16.537 -19.037 25.722 1.00 39.91 498 ARG A C 1
ATOM 4032 O O . ARG A 1 498 ? 17.241 -19.533 24.847 1.00 39.91 498 ARG A O 1
ATOM 4039 N N . TRP A 1 499 ? 15.403 -18.397 25.461 1.00 38.47 499 TRP A N 1
ATOM 4040 C CA . TRP A 1 499 ? 14.903 -18.117 24.119 1.00 38.47 499 TRP A CA 1
ATOM 4041 C C . TRP A 1 499 ? 15.839 -17.129 23.402 1.00 38.47 499 TRP A C 1
ATOM 4043 O O . TRP A 1 499 ? 15.575 -15.935 23.364 1.00 38.47 499 TRP A O 1
ATOM 4053 N N . LYS A 1 500 ? 16.958 -17.602 22.845 1.00 39.16 500 LYS A N 1
ATOM 4054 C CA . LYS A 1 500 ? 17.677 -16.868 21.797 1.00 39.16 500 LYS A CA 1
ATOM 4055 C C . LYS A 1 500 ? 17.087 -17.309 20.463 1.00 39.16 500 LYS A C 1
ATOM 4057 O O . LYS A 1 500 ? 17.387 -18.398 19.973 1.00 39.16 500 LYS A O 1
ATOM 4062 N N . CYS A 1 501 ? 16.176 -16.500 19.929 1.00 38.41 501 CYS A N 1
ATOM 4063 C CA . CYS A 1 501 ? 15.625 -16.680 18.592 1.00 38.41 501 CYS A CA 1
ATOM 4064 C C . CYS A 1 501 ? 16.782 -16.744 17.581 1.00 38.41 501 CYS A C 1
ATOM 4066 O O . CYS A 1 501 ? 17.561 -15.806 17.458 1.00 38.41 501 CYS A O 1
ATOM 4068 N N . PHE A 1 502 ? 16.922 -17.878 16.896 1.00 38.75 502 PHE A N 1
ATOM 4069 C CA . PHE A 1 502 ? 17.860 -18.050 15.789 1.00 38.75 502 PHE A CA 1
ATOM 4070 C C . PHE A 1 502 ? 17.297 -17.353 14.545 1.00 38.75 502 PHE A C 1
ATOM 4072 O O . PHE A 1 502 ? 16.302 -17.837 14.012 1.00 38.75 502 PHE A O 1
ATOM 4079 N N . GLY A 1 503 ? 17.950 -16.274 14.093 1.00 51.72 503 GLY A N 1
ATOM 4080 C CA . GLY A 1 503 ? 17.641 -15.528 12.865 1.00 51.72 503 GLY A CA 1
ATOM 4081 C C . GLY A 1 503 ? 16.297 -14.790 12.911 1.00 51.72 503 GLY A C 1
ATOM 4082 O O . GLY A 1 503 ? 15.242 -15.414 12.977 1.00 51.72 503 GLY A O 1
ATOM 4083 N N . SER A 1 504 ? 16.322 -13.459 12.834 1.00 50.50 504 SER A N 1
ATOM 4084 C CA . SER A 1 504 ? 15.144 -12.570 12.862 1.00 50.50 504 SER A CA 1
ATOM 4085 C C . SER A 1 504 ? 14.192 -12.737 11.672 1.00 50.50 504 SER A C 1
ATOM 4087 O O . SER A 1 504 ? 13.128 -12.120 11.662 1.00 50.50 504 SER A O 1
ATOM 4089 N N . ALA A 1 505 ? 14.537 -13.579 10.688 1.00 55.62 505 ALA A N 1
ATOM 4090 C CA . ALA A 1 505 ? 13.732 -13.788 9.498 1.00 55.62 505 ALA A CA 1
ATOM 4091 C C . ALA A 1 505 ? 12.349 -14.342 9.873 1.00 55.62 505 ALA A C 1
ATOM 4093 O O . ALA A 1 505 ? 12.162 -15.534 10.148 1.00 55.62 505 ALA A O 1
ATOM 4094 N N . SER A 1 506 ? 11.376 -13.442 9.873 1.00 61.44 506 SER A N 1
ATOM 4095 C CA . SER A 1 506 ? 9.965 -13.705 10.077 1.00 61.44 506 SER A CA 1
ATOM 4096 C C . SER A 1 506 ? 9.450 -14.767 9.099 1.00 61.44 506 SER A C 1
ATOM 4098 O O . SER A 1 506 ? 9.997 -15.011 8.022 1.00 61.44 506 SER A O 1
ATOM 4100 N N . ARG A 1 507 ? 8.349 -15.418 9.478 1.00 66.06 507 ARG A N 1
ATOM 4101 C CA . ARG A 1 507 ? 7.716 -16.505 8.715 1.00 66.06 507 ARG A CA 1
ATOM 4102 C C . ARG A 1 507 ? 7.566 -16.194 7.217 1.00 66.06 507 ARG A C 1
ATOM 4104 O O . ARG A 1 507 ? 7.914 -17.022 6.382 1.00 66.06 507 ARG A O 1
ATOM 4111 N N . TRP A 1 508 ? 7.100 -14.993 6.890 1.00 61.50 508 TRP A N 1
ATOM 4112 C CA . TRP A 1 508 ? 6.808 -14.577 5.519 1.00 61.50 508 TRP A CA 1
ATOM 4113 C C . TRP A 1 508 ? 8.068 -14.229 4.715 1.00 61.50 508 TRP A C 1
ATOM 4115 O O . TRP A 1 508 ? 8.078 -14.433 3.500 1.00 61.50 508 TRP A O 1
ATOM 4125 N N . GLN A 1 509 ? 9.150 -13.786 5.371 1.00 65.25 509 GLN A N 1
ATOM 4126 C CA . GLN A 1 509 ? 10.453 -13.631 4.717 1.00 65.25 509 GLN A CA 1
ATOM 4127 C C . GLN A 1 509 ? 10.947 -14.978 4.185 1.00 65.25 509 GLN A C 1
ATOM 4129 O O . GLN A 1 509 ? 11.401 -15.087 3.048 1.00 65.25 509 GLN A O 1
ATOM 4134 N N . GLN A 1 510 ? 10.759 -16.039 4.970 1.00 70.62 510 GLN A N 1
ATOM 4135 C CA . GLN A 1 510 ? 11.130 -17.388 4.556 1.00 70.62 510 GLN A CA 1
ATOM 4136 C C . GLN A 1 510 ? 10.188 -17.967 3.492 1.00 70.62 510 GLN A C 1
ATOM 4138 O O . GLN A 1 510 ? 10.664 -18.615 2.564 1.00 70.62 510 GLN A O 1
ATOM 4143 N N . GLU A 1 511 ? 8.878 -17.703 3.572 1.00 69.44 511 GLU A N 1
ATOM 4144 C CA . GLU A 1 511 ? 7.923 -18.080 2.514 1.00 69.44 511 GLU A CA 1
ATOM 4145 C C . GLU A 1 511 ? 8.322 -17.502 1.157 1.00 69.44 511 GLU A C 1
ATOM 4147 O O . GLU A 1 511 ? 8.417 -18.235 0.175 1.00 69.44 511 GLU A O 1
ATOM 4152 N N . ARG A 1 512 ? 8.573 -16.191 1.100 1.00 64.69 512 ARG A N 1
ATOM 4153 C CA . ARG A 1 512 ? 8.955 -15.501 -0.135 1.00 64.69 512 ARG A CA 1
ATOM 4154 C C . ARG A 1 512 ? 10.317 -15.943 -0.641 1.00 64.69 512 ARG A C 1
ATOM 4156 O O . ARG A 1 512 ? 10.482 -16.073 -1.845 1.00 64.69 512 ARG A O 1
ATOM 4163 N N . LEU A 1 513 ? 11.266 -16.227 0.250 1.00 73.06 513 LEU A N 1
ATOM 4164 C CA . LEU A 1 513 ? 12.558 -16.778 -0.148 1.00 73.06 513 LEU A CA 1
ATOM 4165 C C . LEU A 1 513 ? 12.403 -18.155 -0.809 1.00 73.06 513 LEU A C 1
ATOM 4167 O O . LEU A 1 513 ? 13.042 -18.431 -1.822 1.00 73.06 513 LEU A O 1
ATOM 4171 N N . ILE A 1 514 ? 11.532 -19.010 -0.264 1.00 75.06 514 ILE A N 1
ATOM 4172 C CA . ILE A 1 514 ? 11.201 -20.304 -0.872 1.00 75.06 514 ILE A CA 1
ATOM 4173 C C . ILE A 1 514 ? 10.524 -20.090 -2.226 1.00 75.06 514 ILE A C 1
ATOM 4175 O O . ILE A 1 514 ? 10.947 -20.706 -3.197 1.00 75.06 514 ILE A O 1
ATOM 4179 N N . LEU A 1 515 ? 9.527 -19.204 -2.312 1.00 68.06 515 LEU A N 1
ATOM 4180 C CA . LEU A 1 515 ? 8.840 -18.888 -3.570 1.00 68.06 515 LEU A CA 1
ATOM 4181 C C . LEU A 1 515 ? 9.808 -18.374 -4.638 1.00 68.06 515 LEU A C 1
ATOM 4183 O O . LEU A 1 515 ? 9.798 -18.889 -5.750 1.00 68.06 515 LEU A O 1
ATOM 4187 N N . HIS A 1 516 ? 10.684 -17.434 -4.282 1.00 69.44 516 HIS A N 1
ATOM 4188 C CA . HIS A 1 516 ? 11.712 -16.896 -5.168 1.00 69.44 516 HIS A CA 1
ATOM 4189 C C . HIS A 1 516 ? 12.623 -17.999 -5.696 1.00 69.44 516 HIS A C 1
ATOM 4191 O O . HIS A 1 516 ? 12.789 -18.146 -6.904 1.00 69.44 516 HIS A O 1
ATOM 4197 N N . ARG A 1 517 ? 13.187 -18.820 -4.803 1.00 72.56 517 ARG A N 1
ATOM 4198 C CA . ARG A 1 517 ? 14.084 -19.892 -5.232 1.00 72.56 517 ARG A CA 1
ATOM 4199 C C . ARG A 1 517 ? 13.354 -20.967 -6.051 1.00 72.56 517 ARG A C 1
ATOM 4201 O O . ARG A 1 517 ? 13.960 -21.556 -6.939 1.00 72.56 517 ARG A O 1
ATOM 4208 N N . VAL A 1 518 ? 12.077 -21.240 -5.765 1.00 68.75 518 VAL A N 1
ATOM 4209 C CA . VAL A 1 518 ? 11.295 -22.224 -6.526 1.00 68.75 518 VAL A CA 1
ATOM 4210 C C . VAL A 1 518 ? 10.959 -21.692 -7.911 1.00 68.75 518 VAL A C 1
ATOM 4212 O O . VAL A 1 518 ? 11.150 -22.413 -8.882 1.00 68.75 518 VAL A O 1
ATOM 4215 N N . GLY A 1 519 ? 10.511 -20.439 -8.008 1.00 64.19 519 GLY A N 1
ATOM 4216 C CA . GLY A 1 519 ? 10.265 -19.773 -9.284 1.00 64.19 519 GLY A CA 1
ATOM 4217 C C . GLY A 1 519 ? 11.516 -19.757 -10.158 1.00 64.19 519 GLY A C 1
ATOM 4218 O O . GLY A 1 519 ? 11.445 -20.154 -11.313 1.00 64.19 519 GLY A O 1
ATOM 4219 N N . PHE A 1 520 ? 12.668 -19.419 -9.573 1.00 66.38 520 PHE A N 1
ATOM 4220 C CA . PHE A 1 520 ? 13.962 -19.428 -10.261 1.00 66.38 520 PHE A CA 1
ATOM 4221 C C . PHE A 1 520 ? 14.377 -20.816 -10.777 1.00 66.38 520 PHE A C 1
ATOM 4223 O O . PHE A 1 520 ? 14.907 -20.957 -11.875 1.00 66.38 520 PHE A O 1
ATOM 4230 N N . ALA A 1 521 ? 14.155 -21.869 -9.990 1.00 69.00 521 ALA A N 1
ATOM 4231 C CA . ALA A 1 521 ? 14.464 -23.228 -10.427 1.00 69.00 521 ALA A CA 1
ATOM 4232 C C . ALA A 1 521 ? 13.484 -23.729 -11.504 1.00 69.00 521 ALA A C 1
ATOM 4234 O O . ALA A 1 521 ? 13.892 -24.445 -12.414 1.00 69.00 521 ALA A O 1
ATOM 4235 N N . LEU A 1 522 ? 12.208 -23.331 -11.431 1.00 65.25 522 LEU A N 1
ATOM 4236 C CA . LEU A 1 522 ? 11.213 -23.655 -12.453 1.00 65.25 522 LEU A CA 1
ATOM 4237 C C . LEU A 1 522 ? 11.478 -22.927 -13.773 1.00 65.25 522 LEU A C 1
ATOM 4239 O O . LEU A 1 522 ? 11.279 -23.536 -14.816 1.00 65.25 522 LEU A O 1
ATOM 4243 N N . SER A 1 523 ? 11.937 -21.672 -13.749 1.00 59.41 523 SER A N 1
ATOM 4244 C CA . SER A 1 523 ? 12.265 -20.944 -14.980 1.00 59.41 523 SER A CA 1
ATOM 4245 C C . SER A 1 523 ? 13.455 -21.566 -15.713 1.00 59.41 523 SER A C 1
ATOM 4247 O O . SER A 1 523 ? 13.392 -21.712 -16.923 1.00 59.41 523 SER A O 1
ATOM 4249 N N . ARG A 1 524 ? 14.485 -22.035 -14.994 1.00 67.38 524 ARG A N 1
ATOM 4250 C CA . ARG A 1 524 ? 15.643 -22.724 -15.602 1.00 67.38 524 ARG A CA 1
ATOM 4251 C C . ARG A 1 524 ? 15.347 -24.130 -16.131 1.00 67.38 524 ARG A C 1
ATOM 4253 O O . ARG A 1 524 ? 16.003 -24.578 -17.061 1.00 67.38 524 ARG A O 1
ATOM 4260 N N . GLY A 1 525 ? 14.394 -24.844 -15.530 1.00 58.06 525 GLY A N 1
ATOM 4261 C CA . GLY A 1 525 ? 14.044 -26.208 -15.947 1.00 58.06 525 GLY A CA 1
ATOM 4262 C C . GLY A 1 525 ? 13.231 -26.287 -17.244 1.00 58.06 525 GLY A C 1
ATOM 4263 O O . GLY A 1 525 ? 13.089 -27.374 -17.799 1.00 58.06 525 GLY A O 1
ATOM 4264 N N . VAL A 1 526 ? 12.683 -25.165 -17.719 1.00 50.84 526 VAL A N 1
ATOM 4265 C CA . VAL A 1 526 ? 11.925 -25.106 -18.979 1.00 50.84 526 VAL A CA 1
ATOM 4266 C C . VAL A 1 526 ? 12.860 -25.104 -20.192 1.00 50.84 526 VAL A C 1
ATOM 4268 O O . VAL A 1 526 ? 12.508 -25.702 -21.202 1.00 50.84 526 VAL A O 1
ATOM 4271 N N . ASP A 1 527 ? 14.068 -24.552 -20.065 1.00 46.28 527 ASP A N 1
ATOM 4272 C CA . ASP A 1 527 ? 15.002 -24.411 -21.192 1.00 46.28 527 ASP A CA 1
ATOM 4273 C C . ASP A 1 527 ? 15.787 -25.700 -21.509 1.00 46.28 527 ASP A C 1
ATOM 4275 O O . ASP A 1 527 ? 16.333 -25.842 -22.597 1.00 46.28 527 ASP A O 1
ATOM 4279 N N . GLN A 1 528 ? 15.831 -26.675 -20.590 1.00 44.66 528 GLN A N 1
ATOM 4280 C CA . GLN A 1 528 ? 16.621 -27.911 -20.751 1.00 44.66 528 GLN A CA 1
ATOM 4281 C C . GLN A 1 528 ? 15.862 -29.092 -21.386 1.00 44.66 528 GLN A C 1
ATOM 4283 O O . GLN A 1 528 ? 16.457 -30.143 -21.590 1.00 44.66 528 GLN A O 1
ATOM 4288 N N . ASN A 1 529 ? 14.565 -28.953 -21.684 1.00 40.91 529 ASN A N 1
ATOM 4289 C CA . ASN A 1 529 ? 13.744 -30.021 -22.288 1.00 40.91 529 ASN A CA 1
ATOM 4290 C C . ASN A 1 529 ? 13.262 -29.687 -23.712 1.00 40.91 529 ASN A C 1
ATOM 4292 O O . ASN A 1 529 ? 12.309 -30.291 -24.205 1.00 40.91 529 ASN A O 1
ATOM 4296 N N . THR A 1 530 ? 13.903 -28.719 -24.363 1.00 38.19 530 THR A N 1
ATOM 4297 C CA . THR A 1 530 ? 13.738 -28.419 -25.790 1.00 38.19 530 THR A CA 1
ATOM 4298 C C . THR A 1 530 ? 15.021 -28.771 -26.539 1.00 38.19 530 THR A C 1
ATOM 4300 O O . THR A 1 530 ? 15.742 -27.884 -26.981 1.00 38.19 530 THR A O 1
ATOM 4303 N N . GLU A 1 531 ? 15.283 -30.072 -26.658 1.00 31.77 531 GLU A N 1
ATOM 4304 C CA . GLU A 1 531 ? 16.062 -30.700 -27.737 1.00 31.77 531 GLU A CA 1
ATOM 4305 C C . GLU A 1 531 ? 15.316 -31.941 -28.231 1.00 31.77 531 GLU A C 1
ATOM 4307 O O . GLU A 1 531 ? 14.816 -32.712 -27.375 1.00 31.77 531 GLU A O 1
#

Sequence (531 aa):
MCLQSALSFLDQASALSDDAVAMMDRFAAEMLEDWNDDDDDVIADVARIVDDMLADNPNARFQSRVKRTSVGSEKVCGTKKICIGVPESVVSECVVAERVAGFPVMLPQDQKRSFLNARYLVWAYDICRYGWWQLLPFEVPKPCSIFGLAQRAIEWNEAKRANPGLKANSAMECRCYNHPGKPRWGPVLKTIGDLQVPMTMISSEFSRQKRRQRIEQNLAKLRDIQTNDPAYDRAHDRSYELILNGYPPSHLLDVSGNKFMIATKADTKLRIPSRYLVWAYDSLNQGWSGAIPKSISRPGLSVFRLAQEAYEWERTQKIFLLTAGCYRCGEGGKTHWTEEACERCHEWSLEEFWEWLRSRHFWRIYEHLKNASQSRKLNQSRKLNQPRELNQPRELSQQAGPSADFYEQADWSPIADSSEGDEFCWGEPFSERLPELVDAIGFDCPAEIGDVRSLVFGRRIEKFMPADNHTSFTCRFVQWWNNWGRFVKKRASKRGGRWKCFGSASRWQQERLILHRVGFALSRGVDQNTE